Protein 5KZM (pdb70)

Radius of gyration: 26.47 Å; Cα contacts (8 Å, |Δi|>4): 1349; chains: 2; bounding box: 64×55×83 Å

Secondary structure (DSSP, 8-state):
--HHHHHHHHHHHTTB-EEEEEEETTSS-HHHHHHHHHHHHHTT-SSEEEE---S--TTS-HHHHHHHHHHHHTT--HHHHHHHHHHHHHHSTT--EEEEE-HHHHHTT-HHHHHHHHHHTT--EEEETT--GGG-HHHHHHHHHHTPEEE-EE-TTS-HHHHHHHHHH-BSBEEE------HHHHHHHHHHTTPPPEEE-TT--SHHHHHHHHTTT-SEEEESHHHHHHHHTTTT-S---HHHHHHHH--GGGB-/-----BSSS-B-----GGGHHHHHHHHHHHHHHHH-HHHHHHHHHHIIIII-PSPPEEEPSSTTTTSSEEEEEEEGGGSTTSB--HHHHHHHHHHH----EEEE--SSSHHHHHHHHHHHHTT-EEEE--HHHHHH-HHHHH-----EE----STT-SHHHHHHHHHHHHHHHTTTEEE--SSS-SSTTHHHHHHHHH--HHHHHH---SSSS--SEEEEE-SSSHHHH--GGGTT-TTSEEEEEEEEET-GGGS-----TTT--EE-----EE---TTSPPPPP--SSGGG--SS--HHHHHHHHTTSEEEEEEEHHHHHHHHHHHHHTSS--B-HHHHHHHHHHHHHHHHSTTS-EEEEEEE-BBSGGGHHHHHHHHHHH--

B-factor: mean 56.09, std 17.15, range [27.67, 174.36]

Foldseek 3Di:
DFLLVVLLVVAVVLPFAAEEEEDEAQVQHLVLRLVLVVLLVVLPHQAYEYEYQDDCPPPDDDLVVVRSVNRVVRPDDPVSRLVSLQVVCVVPPSRAYEYEYACCVCPVPHNLNSVLSCVVSVHAEYEHPPAALVRCVVNLVSCVVNHHWYEHEQEPPDDLVSLLSNQVSGDSEYEYAPAQCVPLVSVVSSVVSNRHFYEYEHPDAALVRFLSGVPSPGRYYYYYSNLSVVCVVQVVPSVVSVVNSVRSNNSVSGHD/DDDDQALPNFFAFQDPPLCVVLQVVLVVLVVVLVVDVVNVVVLVCCCPVPFNPPFDWDWFDFLLPLFQETEIERPLCPTPLFFLLQLLLSVLSSCVVPAQEEEEEDFQQSQVLSNVVSCVVVVHAYEYEAPVSCVVRVPSVVNVCVYHYYFDDPDPRGRVRRLVVRVVVCSVQSVHYYYRYRALAAHPPSVVSLLVSLCSVVCQQVCCVPPVDGFQEEFEEFQQCRNLSVCVVCLPVQRYAREYEAEQEQHVVVVAGQDQLVPFDWDAPRRTFGAPDPVRHGDFHHALAPSRRHRTYHRNVSSCVVVVSYHYYYDYNVLLLVLQVSCVVRPVARAASSQSRRSSVVSCVCVVRRHDNGYYYGHRRGGHPSCPVSSVVVCVVPPD

InterPro domains:
  IPR002028 Tryptophan synthase, alpha chain [MF_00131] (15-266)
  IPR002028 Tryptophan synthase, alpha chain [PF00290] (9-267)
  IPR002028 Tryptophan synthase, alpha chain [PTHR43406] (4-267)
  IPR002028 Tryptophan synthase, alpha chain [TIGR00262] (9-264)
  IPR002028 Tryptophan synthase, alpha chain [cd04724] (19-264)
  IPR011060 Ribulose-phosphate binding barrel [SSF51366] (3-267)
  IPR013785 Aldolase-type TIM barrel [G3DSA:3.20.20.70] (1-269)
  IPR018204 Tryptophan synthase, alpha chain, active site [PS00167] (49-62)

Organism: Francisella tularensis subsp. tularensis (strain SCHU S4 / Schu 4) (NCBI:txid177416)

CATH classification: 3.20.20.70

Solvent-accessible surface area: 25034 Å² total

Nearest PDB structures (foldseek):
  7k0b-assembly1_A  TM=9.761E-01  e=4.910E-35  Salmonella enterica subsp. enterica serovar Typhimurium str. LT2
  8rsx-assembly1_A  TM=9.760E-01  e=6.628E-35  Salmonella enterica subsp. enterica serovar Typhimurium
  6xin-assembly1_A-2  TM=9.795E-01  e=7.935E-35  Salmonella enterica subsp. enterica 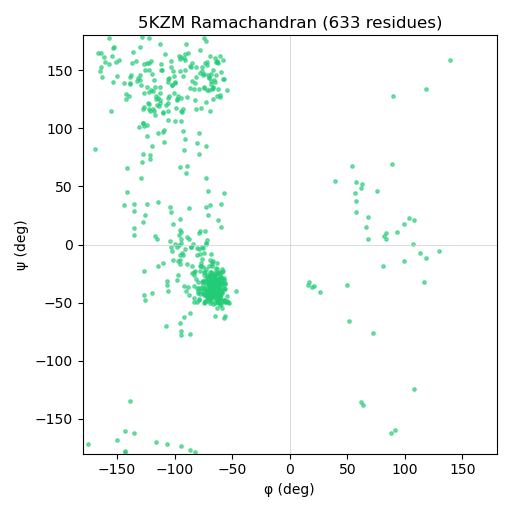serovar Typhimurium
  2cli-assembly1_A-2  TM=9.649E-01  e=2.390E-35  Salmonella enterica subsp. enterica serovar Typhimurium
  6oso-assembly1_A-2  TM=9.623E-01  e=2.481E-34  Salmonella enterica subsp. enterica serovar Typhimurium str. LT2

Sequence (640 aa):
TNRYTTLFANLEKRNEGAFIPFVTIGDPNKALSFEIIDTLVSSGADALELGIPFSDPLADGPTIQEANIRALESGITPKDCFDILTKIRAKYPHIPIGLLLYANLVYANGIENFYQKCLDAGVDSILIADVPAHESKEFRDIAKKVGIAQIFIAPPDASESTLKQISELGSGYTYLLSRVGPVEDVLTKLREYNAPKPVLGFGISKPEQVQQAIKAGAAGAISGSATVKIIQNNISNKQKLNELTYFVKEKAATLNSKLNAYFGEYGGQFVPQILVPALDQQLEQEFIKAQADESFKQEFKELLQEYAGRPTALTKTRNIVKNTRTKLYLKREDLLHGGAHTNQVLGQALLAKRGKKEIIAETGAGQHGVATALACALLDLKCRVYGAKDVERQSPNVFRKLGAEVIPVHSGSATLKDACNEALRDWSANYSKAHYLLGTAAGPHPFPTIVREFQRIGEETKQQLAKEGRLPDAVIACVGGGSNAIGFADFIDEKNVKLIGVEPAGKGIETGEHGAPLKHGKTGIFFGKAPLQNSDGQIEESYSISAGLDFPSVGPQHAHLLAIGRAKYASATDDEALDAFKLLCKKEGIIPALESSHALAHALKLAYEDPNKEQLLVVNLSGRGDKDIFTVHDILKEKGE

Structure (mmCIF, N/CA/C/O backbone):
data_5KZM
#
_entry.id   5KZM
#
_cell.length_a   111.176
_cell.length_b   171.986
_cell.length_c   76.109
_cell.angle_alpha   90.000
_cell.angle_beta   90.000
_cell.angle_gamma   90.000
#
_symmetry.space_group_name_H-M   'C 2 2 21'
#
loop_
_entity.id
_entity.type
_entity.pdbx_description
1 polymer 'Tryptophan synthase alpha chain'
2 polymer 'Tryptophan synthase beta chain'
3 non-polymer 'ACETATE ION'
4 non-polymer 'CALCIUM ION'
5 water water
#
loop_
_atom_site.group_PDB
_atom_site.id
_atom_site.type_symbol
_atom_site.label_atom_id
_atom_site.label_alt_id
_atom_site.label_comp_id
_atom_site.label_asym_id
_atom_site.label_entity_id
_atom_site.label_seq_id
_atom_site.pdbx_PDB_ins_code
_atom_site.Cartn_x
_atom_site.Cartn_y
_atom_site.Cartn_z
_atom_site.occupancy
_atom_site.B_iso_or_equiv
_atom_site.auth_seq_id
_atom_site.auth_comp_id
_atom_site.auth_asym_id
_atom_site.auth_atom_id
_atom_site.pdbx_PDB_model_num
ATOM 9 N N . THR A 1 5 ? 31.995 46.941 -7.897 1.00 92.11 2 THR A N 1
ATOM 10 C CA . THR A 1 5 ? 33.261 46.736 -8.604 1.00 84.33 2 THR A CA 1
ATOM 11 C C . THR A 1 5 ? 34.373 46.829 -7.562 1.00 85.83 2 THR A C 1
ATOM 12 O O . THR A 1 5 ? 34.728 47.930 -7.134 1.00 90.07 2 THR A O 1
ATOM 16 N N . ASN A 1 6 ? 34.904 45.679 -7.173 1.00 79.59 3 ASN A N 1
ATOM 17 C CA . ASN A 1 6 ? 35.954 45.569 -6.177 1.00 70.00 3 ASN A CA 1
ATOM 18 C C . ASN A 1 6 ? 37.275 45.222 -6.863 1.00 73.26 3 ASN A C 1
ATOM 19 O O . ASN A 1 6 ? 37.385 45.237 -8.095 1.00 64.43 3 ASN A O 1
ATOM 24 N N . ARG A 1 7 ? 38.292 44.912 -6.055 1.00 74.25 4 ARG A N 1
ATOM 25 C CA . ARG A 1 7 ? 39.575 44.508 -6.620 1.00 66.38 4 ARG A CA 1
ATOM 26 C C . ARG A 1 7 ? 39.470 43.176 -7.355 1.00 60.34 4 ARG A C 1
ATOM 27 O O . ARG A 1 7 ? 40.245 42.922 -8.285 1.00 49.48 4 ARG A O 1
ATOM 35 N N . TYR A 1 8 ? 38.520 42.321 -6.957 1.00 58.00 5 TYR A N 1
ATOM 36 C CA . TYR A 1 8 ? 38.343 41.038 -7.632 1.00 59.83 5 TYR A CA 1
ATOM 37 C C . TYR A 1 8 ? 37.828 41.223 -9.055 1.00 64.28 5 TYR A C 1
ATOM 38 O O . TYR A 1 8 ? 38.297 40.548 -9.979 1.00 67.74 5 TYR A O 1
ATOM 47 N N . THR A 1 9 ? 36.853 42.119 -9.253 1.00 56.69 6 THR A N 1
ATOM 48 C CA . THR A 1 9 ? 36.345 42.353 -10.603 1.00 64.60 6 THR A CA 1
ATOM 49 C C . THR A 1 9 ? 37.450 42.856 -11.519 1.00 65.74 6 THR A C 1
ATOM 50 O O . THR A 1 9 ? 37.526 42.463 -12.689 1.00 66.28 6 THR A O 1
ATOM 54 N N . THR A 1 10 ? 38.327 43.715 -10.997 1.00 61.69 7 THR A N 1
ATOM 55 C CA . THR A 1 10 ? 39.469 44.171 -11.779 1.00 67.38 7 THR A CA 1
ATOM 56 C C . THR A 1 10 ? 40.404 43.013 -12.113 1.00 64.54 7 THR A C 1
ATOM 57 O O . THR A 1 10 ? 40.956 42.948 -13.218 1.00 66.38 7 THR A O 1
ATOM 61 N N . LEU A 1 11 ? 40.578 42.078 -11.177 1.00 58.80 8 LEU A N 1
ATOM 62 C CA . LEU A 1 11 ? 41.521 40.984 -11.389 1.00 62.69 8 LEU A CA 1
ATOM 63 C C . LEU A 1 11 ? 40.985 39.973 -12.397 1.00 71.79 8 LEU A C 1
ATOM 64 O O . LEU A 1 11 ? 41.692 39.584 -13.334 1.00 86.22 8 LEU A O 1
ATOM 69 N N . PHE A 1 12 ? 39.735 39.530 -12.221 1.00 61.00 9 PHE A N 1
ATOM 70 C CA . PHE A 1 12 ? 39.188 38.492 -13.093 1.00 64.36 9 PHE A CA 1
ATOM 71 C C . PHE A 1 12 ? 39.004 38.984 -14.525 1.00 74.39 9 PHE A C 1
ATOM 72 O O . PHE A 1 12 ? 39.058 38.181 -15.464 1.00 72.73 9 PHE A O 1
ATOM 80 N N . ALA A 1 13 ? 38.774 40.285 -14.718 1.00 73.24 10 ALA A N 1
ATOM 81 C CA . ALA A 1 13 ? 38.689 40.814 -16.075 1.00 78.74 10 ALA A CA 1
ATOM 82 C C . ALA A 1 13 ? 40.067 40.888 -16.719 1.00 84.96 10 ALA A C 1
ATOM 83 O O . ALA A 1 13 ? 40.227 40.555 -17.900 1.00 75.56 10 ALA A O 1
ATOM 85 N N . ASN A 1 14 ? 41.074 41.318 -15.954 1.00 83.70 11 ASN A N 1
ATOM 86 C CA . ASN A 1 14 ? 42.441 41.329 -16.460 1.00 80.98 11 ASN A CA 1
ATOM 87 C C . ASN A 1 14 ? 42.939 39.925 -16.767 1.00 76.78 11 ASN A C 1
ATOM 88 O O . ASN A 1 14 ? 43.762 39.742 -17.670 1.00 70.78 11 ASN A O 1
ATOM 93 N N . LEU A 1 15 ? 42.453 38.924 -16.030 1.00 78.69 12 LEU A N 1
ATOM 94 C CA . LEU A 1 15 ? 42.948 37.561 -16.196 1.00 76.92 12 LEU A CA 1
ATOM 95 C C . LEU A 1 15 ? 42.342 36.885 -17.419 1.00 75.49 12 LEU A C 1
ATOM 96 O O . LEU A 1 15 ? 43.062 36.267 -18.210 1.00 81.72 12 LEU A O 1
ATOM 101 N N . GLU A 1 16 ? 41.021 36.978 -17.589 1.00 71.80 13 GLU A N 1
ATOM 102 C CA . GLU A 1 16 ? 40.411 36.412 -18.785 1.00 82.98 13 GLU A CA 1
ATOM 103 C C . GLU A 1 16 ? 40.819 37.166 -20.042 1.00 82.98 13 GLU A C 1
ATOM 104 O O . GLU A 1 16 ? 40.801 36.586 -21.132 1.00 87.42 13 GLU A O 1
ATOM 110 N N . LYS A 1 17 ? 41.181 38.443 -19.913 1.00 77.68 14 LYS A N 1
ATOM 111 C CA . LYS A 1 17 ? 41.785 39.162 -21.029 1.00 68.69 14 LYS A CA 1
ATOM 112 C C . LYS A 1 17 ? 43.076 38.480 -21.467 1.00 73.00 14 LYS A C 1
ATOM 113 O O . LYS A 1 17 ? 43.269 38.182 -22.651 1.00 77.41 14 LYS A O 1
ATOM 119 N N . ARG A 1 18 ? 43.968 38.214 -20.513 1.00 71.48 15 ARG A N 1
ATOM 120 C CA . ARG A 1 18 ? 45.159 37.404 -20.732 1.00 69.97 15 ARG A CA 1
ATOM 121 C C . ARG A 1 18 ? 44.839 35.913 -20.793 1.00 78.81 15 ARG A C 1
ATOM 122 O O . ARG A 1 18 ? 45.750 35.104 -21.014 1.00 65.52 15 ARG A O 1
ATOM 130 N N . ASN A 1 19 ? 43.569 35.542 -20.593 1.00 82.88 16 ASN A N 1
ATOM 131 C CA . ASN A 1 19 ? 43.088 34.164 -20.719 1.00 77.51 16 ASN A CA 1
ATOM 132 C C . ASN A 1 19 ? 43.844 33.216 -19.788 1.00 84.30 16 ASN A C 1
ATOM 133 O O . ASN A 1 19 ? 44.393 32.196 -20.209 1.00 87.61 16 ASN A O 1
ATOM 138 N N . GLU A 1 20 ? 43.860 33.560 -18.502 1.00 87.38 17 GLU A N 1
ATOM 139 C CA . GLU A 1 20 ? 44.544 32.769 -17.489 1.00 72.02 17 GLU A CA 1
ATOM 140 C C . GLU A 1 20 ? 43.637 32.587 -16.280 1.00 70.69 17 GLU A C 1
ATOM 141 O O . GLU A 1 20 ? 42.706 33.363 -16.050 1.00 70.91 17 GLU A O 1
ATOM 143 N N . GLY A 1 21 ? 43.921 31.537 -15.506 1.00 61.73 18 GLY A N 1
ATOM 144 C CA . GLY A 1 21 ? 43.211 31.301 -14.268 1.00 58.82 18 GLY A CA 1
ATOM 145 C C . GLY A 1 21 ? 43.894 31.952 -13.076 1.00 58.05 18 GLY A C 1
ATOM 146 O O . GLY A 1 21 ? 45.056 32.349 -13.129 1.00 52.31 18 GLY A O 1
ATOM 147 N N . ALA A 1 22 ? 43.145 32.061 -11.983 1.00 64.36 19 ALA A N 1
ATOM 148 C CA . ALA A 1 22 ? 43.638 32.683 -10.761 1.00 65.32 19 ALA A CA 1
ATOM 149 C C . ALA A 1 22 ? 44.143 31.617 -9.798 1.00 56.64 19 ALA A C 1
ATOM 150 O O . ALA A 1 22 ? 43.431 30.654 -9.498 1.00 43.44 19 ALA A O 1
ATOM 152 N N . PHE A 1 23 ? 45.372 31.787 -9.322 1.00 53.46 20 PHE A N 1
ATOM 153 C CA . PHE A 1 23 ? 45.905 30.963 -8.245 1.00 60.80 20 PHE A CA 1
ATOM 154 C C . PHE A 1 23 ? 45.925 31.794 -6.969 1.00 54.46 20 PHE A C 1
ATOM 155 O O . PHE A 1 23 ? 46.544 32.864 -6.928 1.00 53.83 20 PHE A O 1
ATOM 163 N N . ILE A 1 24 ? 45.243 31.306 -5.941 1.00 51.34 21 ILE A N 1
ATOM 164 C CA . ILE A 1 24 ? 45.091 32.009 -4.676 1.00 54.21 21 ILE A CA 1
ATOM 165 C C . ILE A 1 24 ? 45.601 31.104 -3.563 1.00 52.11 21 ILE A C 1
ATOM 166 O O . ILE A 1 24 ? 44.921 30.165 -3.152 1.00 63.92 21 ILE A O 1
ATOM 171 N N . PRO A 1 25 ? 46.801 31.355 -3.046 1.00 55.20 22 PRO A N 1
ATOM 172 C CA . PRO A 1 25 ? 47.307 30.539 -1.938 1.00 52.72 22 PRO A CA 1
ATOM 173 C C . PRO A 1 25 ? 46.617 30.891 -0.632 1.00 50.95 22 PRO A C 1
ATOM 174 O O . PRO A 1 25 ? 46.241 32.040 -0.392 1.00 43.37 22 PRO A O 1
ATOM 178 N N . PHE A 1 26 ? 46.443 29.881 0.218 1.00 54.03 23 PHE A N 1
ATOM 179 C CA . PHE A 1 26 ? 45.958 30.099 1.575 1.00 35.11 23 PHE A CA 1
ATOM 180 C C . PHE A 1 26 ? 47.103 29.940 2.561 1.00 38.88 23 PHE A C 1
ATOM 181 O O . PHE A 1 26 ? 47.788 28.914 2.570 1.00 54.34 23 PHE A O 1
ATOM 189 N N . VAL A 1 27 ? 47.295 30.955 3.391 1.00 57.69 24 VAL A N 1
ATOM 190 C CA . VAL A 1 27 ? 48.211 30.903 4.520 1.00 41.01 24 VAL A CA 1
ATOM 191 C C . VAL A 1 27 ? 47.519 31.589 5.689 1.00 55.32 24 VAL A C 1
ATOM 192 O O . VAL A 1 27 ? 46.866 32.623 5.519 1.00 68.38 24 VAL A O 1
ATOM 196 N N . THR A 1 28 ? 47.640 31.003 6.871 1.00 51.23 25 THR A N 1
ATOM 197 C CA . THR A 1 28 ? 47.061 31.580 8.073 1.00 48.13 25 THR A CA 1
ATOM 198 C C . THR A 1 28 ? 48.020 32.637 8.625 1.00 38.52 25 THR A C 1
ATOM 199 O O . THR A 1 28 ? 49.236 32.420 8.669 1.00 38.65 25 THR A O 1
ATOM 203 N N . ILE A 1 29 ? 47.475 33.804 8.985 1.00 37.24 26 ILE A N 1
ATOM 204 C CA . ILE A 1 29 ? 48.291 34.932 9.433 1.00 46.15 26 ILE A CA 1
ATOM 205 C C . ILE A 1 29 ? 48.927 34.609 10.777 1.00 49.78 26 ILE A C 1
ATOM 206 O O . ILE A 1 29 ? 48.297 34.002 11.653 1.00 52.36 26 ILE A O 1
ATOM 211 N N . GLY A 1 30 ? 50.180 35.024 10.947 1.00 32.68 27 GLY A N 1
ATOM 212 C CA . GLY A 1 30 ? 50.911 34.786 12.174 1.00 41.78 27 GLY A CA 1
ATOM 213 C C . GLY A 1 30 ? 51.569 33.429 12.283 1.00 47.69 27 GLY A C 1
ATOM 214 O O . GLY A 1 30 ? 52.132 33.118 13.340 1.00 53.70 27 GLY A O 1
ATOM 215 N N . ASP A 1 31 ? 51.511 32.608 11.237 1.00 31.86 28 ASP A N 1
ATOM 216 C CA . ASP A 1 31 ? 52.128 31.292 11.259 1.00 31.58 28 ASP A CA 1
ATOM 217 C C . ASP A 1 31 ? 53.485 31.369 10.582 1.00 41.25 28 ASP A C 1
ATOM 218 O O . ASP A 1 31 ? 53.561 31.830 9.433 1.00 49.92 28 ASP A O 1
ATOM 223 N N . PRO A 1 32 ? 54.583 30.959 11.240 1.00 52.43 29 PRO A N 1
ATOM 224 C CA . PRO A 1 32 ? 54.629 30.443 12.613 1.00 41.06 29 PRO A CA 1
ATOM 225 C C . PRO A 1 32 ? 54.820 31.525 13.672 1.00 48.99 29 PRO A C 1
ATOM 226 O O . PRO A 1 32 ? 54.592 31.262 14.851 1.00 61.35 29 PRO A O 1
ATOM 230 N N . ASN A 1 33 ? 55.251 32.717 13.264 1.00 52.85 30 ASN A N 1
ATOM 231 C CA . ASN A 1 33 ? 55.308 33.858 14.166 1.00 42.61 30 ASN A CA 1
ATOM 232 C C . ASN A 1 33 ? 55.158 35.130 13.342 1.00 42.29 30 ASN A C 1
ATOM 233 O O . ASN A 1 33 ? 55.199 35.102 12.110 1.00 51.77 30 ASN A O 1
ATOM 238 N N . LYS A 1 34 ? 54.980 36.254 14.044 1.00 44.98 31 LYS A N 1
ATOM 239 C CA . LYS A 1 34 ? 54.541 37.487 13.393 1.00 40.21 31 LYS A CA 1
ATOM 240 C C . LYS A 1 34 ? 55.550 37.982 12.367 1.00 35.16 31 LYS A C 1
ATOM 241 O O . LYS A 1 34 ? 55.167 38.421 11.277 1.00 35.67 31 LYS A O 1
ATOM 247 N N . ALA A 1 35 ? 56.843 37.932 12.694 1.00 37.87 32 ALA A N 1
ATOM 248 C CA . ALA A 1 35 ? 57.849 38.444 11.767 1.00 36.68 32 ALA A CA 1
ATOM 249 C C . ALA A 1 35 ? 57.961 37.565 10.529 1.00 47.69 32 ALA A C 1
ATOM 250 O O . ALA A 1 35 ? 58.038 38.073 9.402 1.00 41.45 32 ALA A O 1
ATOM 252 N N . LEU A 1 36 ? 57.972 36.243 10.715 1.00 38.07 33 LEU A N 1
ATOM 253 C CA . LEU A 1 36 ? 58.097 35.352 9.569 1.00 38.06 33 LEU A CA 1
ATOM 254 C C . LEU A 1 36 ? 56.814 35.314 8.750 1.00 53.35 33 LEU A C 1
ATOM 255 O O . LEU A 1 36 ? 56.865 35.094 7.533 1.00 50.66 33 LEU A O 1
ATOM 260 N N . SER A 1 37 ? 55.662 35.538 9.391 1.00 45.87 34 SER A N 1
ATOM 261 C CA . SER A 1 37 ? 54.395 35.504 8.670 1.00 40.62 34 SER A CA 1
ATOM 262 C C . SER A 1 37 ? 54.349 36.568 7.582 1.00 49.75 34 SER A C 1
ATOM 263 O O . SER A 1 37 ? 53.939 36.289 6.449 1.00 42.72 34 SER A O 1
ATOM 266 N N . PHE A 1 38 ? 54.778 37.793 7.902 1.00 40.46 35 PHE A N 1
ATOM 267 C CA . PHE A 1 38 ? 54.809 38.848 6.894 1.00 42.24 35 PHE A CA 1
ATOM 268 C C . PHE A 1 38 ? 55.723 38.480 5.728 1.00 38.84 35 PHE A C 1
ATOM 269 O O . PHE A 1 38 ? 55.380 38.720 4.565 1.00 42.38 35 PHE A O 1
ATOM 277 N N . GLU A 1 39 ? 56.895 37.909 6.018 1.00 38.53 36 GLU A N 1
ATOM 278 C CA . GLU A 1 39 ? 57.779 37.471 4.942 1.00 54.12 36 GLU A CA 1
ATOM 279 C C . GLU A 1 39 ? 57.146 36.362 4.113 1.00 47.24 36 GLU A C 1
ATOM 280 O O . GLU A 1 39 ? 57.371 36.287 2.900 1.00 48.14 36 GLU A O 1
ATOM 286 N N . ILE A 1 40 ? 56.365 35.485 4.746 1.00 37.57 37 ILE A N 1
ATOM 287 C CA . ILE A 1 40 ? 55.633 34.472 3.992 1.00 45.47 37 ILE A CA 1
ATOM 288 C C . ILE A 1 40 ? 54.623 35.135 3.065 1.00 50.13 37 ILE A C 1
ATOM 289 O O . ILE A 1 40 ? 54.550 34.821 1.872 1.00 52.81 37 ILE A O 1
ATOM 294 N N . ILE A 1 41 ? 53.826 36.062 3.603 1.00 50.05 38 ILE A N 1
ATOM 295 C CA . ILE A 1 41 ? 52.851 36.766 2.775 1.00 48.24 38 ILE A CA 1
ATOM 296 C C . ILE A 1 41 ? 53.564 37.573 1.699 1.00 53.53 38 ILE A C 1
ATOM 297 O O . ILE A 1 41 ? 53.100 37.661 0.554 1.00 50.84 38 ILE A O 1
ATOM 302 N N . ASP A 1 42 ? 54.709 38.164 2.046 1.00 46.15 39 ASP A N 1
ATOM 303 C CA . ASP A 1 42 ? 55.466 38.948 1.078 1.00 46.88 39 ASP A CA 1
ATOM 304 C C . ASP A 1 42 ? 55.923 38.084 -0.090 1.00 51.89 39 ASP A C 1
ATOM 305 O O . ASP A 1 42 ? 55.772 38.467 -1.255 1.00 55.79 39 ASP A O 1
ATOM 310 N N . THR A 1 43 ? 56.487 36.908 0.202 1.00 54.13 40 THR A N 1
ATOM 311 C CA . THR A 1 43 ? 56.987 36.059 -0.876 1.00 64.73 40 THR A CA 1
ATOM 312 C C . THR A 1 43 ? 55.850 35.442 -1.681 1.00 65.52 40 THR A C 1
ATOM 313 O O . THR A 1 43 ? 56.038 35.119 -2.859 1.00 76.13 40 THR A O 1
ATOM 317 N N . LEU A 1 44 ? 54.672 35.276 -1.075 1.00 51.37 41 LEU A N 1
ATOM 318 C CA . LEU A 1 44 ? 53.516 34.799 -1.829 1.00 53.74 41 LEU A CA 1
ATOM 319 C C . LEU A 1 44 ? 53.163 35.753 -2.964 1.00 58.86 41 LEU A C 1
ATOM 320 O O . LEU A 1 44 ? 52.877 35.316 -4.084 1.00 42.29 41 LEU A O 1
ATOM 325 N N . VAL A 1 45 ? 53.175 37.061 -2.692 1.00 56.64 42 VAL A N 1
ATOM 326 C CA . VAL A 1 45 ? 52.816 38.044 -3.712 1.00 57.40 42 VAL A CA 1
ATOM 327 C C . VAL A 1 45 ? 53.928 38.179 -4.748 1.00 65.53 42 VAL A C 1
ATOM 328 O O . VAL A 1 45 ? 53.666 38.256 -5.955 1.00 63.74 42 VAL A O 1
ATOM 332 N N . SER A 1 46 ? 55.186 38.206 -4.295 1.00 66.46 43 SER A N 1
ATOM 333 C CA . SER A 1 46 ? 56.310 38.368 -5.213 1.00 55.60 43 SER A CA 1
ATOM 334 C C . SER A 1 46 ? 56.438 37.189 -6.163 1.00 53.52 43 SER A C 1
ATOM 335 O O . SER A 1 46 ? 56.965 37.339 -7.270 1.00 58.67 43 SER A O 1
ATOM 338 N N . SER A 1 47 ? 55.981 36.014 -5.746 1.00 61.10 44 SER A N 1
ATOM 339 C CA . SER A 1 47 ? 56.118 34.802 -6.538 1.00 74.82 44 SER A CA 1
ATOM 340 C C . SER A 1 47 ? 54.973 34.599 -7.519 1.00 73.35 44 SER A C 1
ATOM 341 O O . SER A 1 47 ? 54.927 33.560 -8.186 1.00 79.61 44 SER A O 1
ATOM 344 N N . GLY A 1 48 ? 54.055 35.547 -7.618 1.00 63.41 45 GLY A N 1
ATOM 345 C CA . GLY A 1 48 ? 53.049 35.538 -8.650 1.00 71.97 45 GLY A CA 1
ATOM 346 C C . GLY A 1 48 ? 51.630 35.220 -8.226 1.00 70.78 45 GLY A C 1
ATOM 347 O O . GLY A 1 48 ? 50.829 34.825 -9.083 1.00 91.18 45 GLY A O 1
ATOM 348 N N . ALA A 1 49 ? 51.291 35.376 -6.951 1.00 54.79 46 ALA A N 1
ATOM 349 C CA . ALA A 1 49 ? 49.920 35.139 -6.524 1.00 54.56 46 ALA A CA 1
ATOM 350 C C . ALA A 1 49 ? 49.013 36.231 -7.070 1.00 54.48 46 ALA A C 1
ATOM 351 O O . ALA A 1 49 ? 49.340 37.419 -6.997 1.00 44.96 46 ALA A O 1
ATOM 353 N N . ASP A 1 50 ? 47.877 35.821 -7.634 1.00 60.59 47 ASP A N 1
ATOM 354 C CA . ASP A 1 50 ? 46.908 36.785 -8.141 1.00 71.91 47 ASP A CA 1
ATOM 355 C C . ASP A 1 50 ? 46.071 37.372 -7.011 1.00 60.88 47 ASP A C 1
ATOM 356 O O . ASP A 1 50 ? 45.808 38.579 -6.989 1.00 59.10 47 ASP A O 1
ATOM 361 N N . ALA A 1 51 ? 45.649 36.535 -6.069 1.00 60.97 48 ALA A N 1
ATOM 362 C CA . ALA A 1 51 ? 44.912 36.984 -4.900 1.00 62.77 48 ALA A CA 1
ATOM 363 C C . ALA A 1 51 ? 45.461 36.276 -3.671 1.00 56.27 48 ALA A C 1
ATOM 364 O O . ALA A 1 51 ? 46.196 35.289 -3.769 1.00 56.36 48 ALA A O 1
ATOM 366 N N . LEU A 1 52 ? 45.100 36.795 -2.502 1.00 40.22 49 LEU A N 1
ATOM 367 C CA . LEU A 1 52 ? 45.505 36.215 -1.232 1.00 39.01 49 LEU A CA 1
ATOM 368 C C . LEU A 1 52 ? 44.284 35.759 -0.449 1.00 45.15 49 LEU A C 1
ATOM 369 O O . LEU A 1 52 ? 43.239 36.420 -0.455 1.00 38.64 49 LEU A O 1
ATOM 374 N N . GLU A 1 53 ? 44.438 34.621 0.224 1.00 41.01 50 GLU A N 1
ATOM 375 C CA . GLU A 1 53 ? 43.424 34.032 1.096 1.00 43.14 50 GLU A CA 1
ATOM 376 C C . GLU A 1 53 ? 44.108 33.802 2.442 1.00 52.03 50 GLU A C 1
ATOM 377 O O . GLU A 1 53 ? 44.879 32.851 2.598 1.00 49.06 50 GLU A O 1
ATOM 383 N N . LEU A 1 54 ? 43.853 34.681 3.408 1.00 53.02 51 LEU A N 1
ATOM 384 C CA . LEU A 1 54 ? 44.579 34.677 4.672 1.00 46.90 51 LEU A CA 1
ATOM 385 C C . LEU A 1 54 ? 43.625 34.375 5.816 1.00 38.42 51 LEU A C 1
ATOM 386 O O . LEU A 1 54 ? 42.582 35.020 5.947 1.00 38.10 51 LEU A O 1
ATOM 391 N N . GLY A 1 55 ? 43.979 33.395 6.635 1.00 35.71 52 GLY A N 1
ATOM 392 C CA . GLY A 1 55 ? 43.190 33.072 7.802 1.00 35.37 52 GLY A CA 1
ATOM 393 C C . GLY A 1 55 ? 43.717 33.766 9.046 1.00 48.87 52 GLY A C 1
ATOM 394 O O . GLY A 1 55 ? 44.910 34.027 9.177 1.00 53.42 52 GLY A O 1
ATOM 395 N N . ILE A 1 56 ? 42.808 34.072 9.958 1.00 38.72 53 ILE A N 1
ATOM 396 C CA . ILE A 1 56 ? 43.144 34.663 11.250 1.00 40.82 53 ILE A CA 1
ATOM 397 C C . ILE A 1 56 ? 43.013 33.579 12.311 1.00 37.81 53 ILE A C 1
ATOM 398 O O . ILE A 1 56 ? 41.966 32.922 12.382 1.00 41.47 53 ILE A O 1
ATOM 403 N N . PRO A 1 57 ? 44.033 33.363 13.145 1.00 38.95 54 PRO A N 1
ATOM 404 C CA . PRO A 1 57 ? 44.082 32.155 13.985 1.00 38.64 54 PRO A CA 1
ATOM 405 C C . PRO A 1 57 ? 42.926 32.076 14.972 1.00 42.04 54 PRO A C 1
ATOM 406 O O . PRO A 1 57 ? 42.605 33.046 15.664 1.00 40.06 54 PRO A O 1
ATOM 410 N N . PHE A 1 58 ? 42.319 30.896 15.050 1.00 41.55 55 PHE A N 1
ATOM 411 C CA . PHE A 1 58 ? 41.218 30.633 15.961 1.00 45.59 55 PHE A CA 1
ATOM 412 C C . PHE A 1 58 ? 41.573 29.477 16.885 1.00 63.47 55 PHE A C 1
ATOM 413 O O . PHE A 1 58 ? 42.412 28.628 16.568 1.00 67.50 55 PHE A O 1
ATOM 421 N N . SER A 1 59 ? 40.912 29.456 18.042 1.00 66.27 56 SER A N 1
ATOM 422 C CA . SER A 1 59 ? 41.199 28.438 19.044 1.00 51.38 56 SER A CA 1
ATOM 423 C C . SER A 1 59 ? 40.650 27.080 18.626 1.00 49.26 56 SER A C 1
ATOM 424 O O . SER A 1 59 ? 41.364 26.071 18.667 1.00 50.64 56 SER A O 1
ATOM 427 N N . ASP A 1 60 ? 39.380 27.032 18.219 1.00 50.61 57 ASP A N 1
ATOM 428 C CA . ASP A 1 60 ? 38.681 25.785 17.911 1.00 47.54 57 ASP A CA 1
ATOM 429 C C . ASP A 1 60 ? 38.203 25.827 16.465 1.00 37.36 57 ASP A C 1
ATOM 430 O O . ASP A 1 60 ? 37.015 26.069 16.201 1.00 33.29 57 ASP A O 1
ATOM 435 N N . PRO A 1 61 ? 39.177 25.589 15.417 1.00 42.56 58 PRO A N 1
ATOM 436 C CA . PRO A 1 61 ? 38.760 25.535 13.998 1.00 46.73 58 PRO A CA 1
ATOM 437 C C . PRO A 1 61 ? 38.127 24.191 13.640 1.00 61.87 58 PRO A C 1
ATOM 438 O O . PRO A 1 61 ? 38.722 23.308 13.021 1.00 62.09 58 PRO A O 1
ATOM 442 N N . LEU A 1 62 ? 36.861 24.033 14.040 1.00 62.26 59 LEU A N 1
ATOM 443 C CA . LEU A 1 62 ? 36.163 22.755 13.933 1.00 64.32 59 LEU A CA 1
ATOM 444 C C . LEU A 1 62 ? 35.871 22.345 12.497 1.00 66.77 59 LEU A C 1
ATOM 445 O O . LEU A 1 62 ? 35.426 21.212 12.274 1.00 65.33 59 LEU A O 1
ATOM 450 N N . ALA A 1 63 ? 36.104 23.223 11.527 1.00 60.76 60 ALA A N 1
ATOM 451 C CA . ALA A 1 63 ? 35.816 22.926 10.134 1.00 57.37 60 ALA A CA 1
ATOM 452 C C . ALA A 1 63 ? 37.055 22.558 9.330 1.00 61.00 60 ALA A C 1
ATOM 453 O O . ALA A 1 63 ? 36.917 22.045 8.213 1.00 67.06 60 ALA A O 1
ATOM 455 N N . ASP A 1 64 ? 38.249 22.802 9.859 1.00 48.08 61 ASP A N 1
ATOM 456 C CA . ASP A 1 64 ? 39.480 22.615 9.107 1.00 63.58 61 ASP A CA 1
ATOM 457 C C . ASP A 1 64 ? 40.090 21.247 9.385 1.00 49.93 61 ASP A C 1
ATOM 458 O O . ASP A 1 64 ? 39.803 20.602 10.396 1.00 44.58 61 ASP A O 1
ATOM 463 N N . GLY A 1 65 ? 40.944 20.810 8.459 1.00 41.94 62 GLY A N 1
ATOM 464 C CA . GLY A 1 65 ? 41.643 19.560 8.610 1.00 33.60 62 GLY A CA 1
ATOM 465 C C . GLY A 1 65 ? 42.868 19.701 9.485 1.00 56.65 62 GLY A C 1
ATOM 466 O O . GLY A 1 65 ? 43.184 20.774 10.011 1.00 55.42 62 GLY A O 1
ATOM 467 N N . PRO A 1 66 ? 43.590 18.589 9.646 1.00 56.66 63 PRO A N 1
ATOM 468 C CA . PRO A 1 66 ? 44.760 18.606 10.541 1.00 44.15 63 PRO A CA 1
ATOM 469 C C . PRO A 1 66 ? 45.832 19.607 10.140 1.00 41.03 63 PRO A C 1
ATOM 470 O O . PRO A 1 66 ? 46.381 20.286 11.014 1.00 44.14 63 PRO A O 1
ATOM 474 N N . THR A 1 67 ? 46.143 19.724 8.845 1.00 51.23 64 THR A N 1
ATOM 475 C CA . THR A 1 67 ? 47.217 20.619 8.418 1.00 49.52 64 THR A CA 1
ATOM 476 C C . THR A 1 67 ? 46.922 22.062 8.809 1.00 44.14 64 THR A C 1
ATOM 477 O O . THR A 1 67 ? 47.787 22.763 9.348 1.00 51.17 64 THR A O 1
ATOM 481 N N . ILE A 1 68 ? 45.697 22.523 8.546 1.00 43.10 65 ILE A N 1
ATOM 482 C CA . ILE A 1 68 ? 45.330 23.881 8.931 1.00 41.46 65 ILE A CA 1
ATOM 483 C C . ILE A 1 68 ? 45.210 23.990 10.444 1.00 40.77 65 ILE A C 1
ATOM 484 O O . ILE A 1 68 ? 45.488 25.048 11.020 1.00 42.34 65 ILE A O 1
ATOM 489 N N . GLN A 1 69 ? 44.804 22.911 11.116 1.00 42.15 66 GLN A N 1
ATOM 490 C CA . GLN A 1 69 ? 44.705 22.945 12.571 1.00 46.52 66 GLN A CA 1
ATOM 491 C C . GLN A 1 69 ? 46.062 23.214 13.202 1.00 48.50 66 GLN A C 1
ATOM 492 O O . GLN A 1 69 ? 46.200 24.103 14.052 1.00 46.17 66 GLN A O 1
ATOM 498 N N . GLU A 1 70 ? 47.084 22.461 12.784 1.00 47.48 67 GLU A N 1
ATOM 499 C CA . GLU A 1 70 ? 48.429 22.663 13.307 1.00 44.87 67 GLU A CA 1
ATOM 500 C C . GLU A 1 70 ? 48.934 24.079 13.063 1.00 40.14 67 GLU A C 1
ATOM 501 O O . GLU A 1 70 ? 49.848 24.528 13.758 1.00 47.47 67 GLU A O 1
ATOM 507 N N . ALA A 1 71 ? 48.354 24.794 12.102 1.00 45.19 68 ALA A N 1
ATOM 508 C CA . ALA A 1 71 ? 48.830 26.123 11.742 1.00 45.47 68 ALA A CA 1
ATOM 509 C C . ALA A 1 71 ? 48.173 27.226 12.567 1.00 51.62 68 ALA A C 1
ATOM 510 O O . ALA A 1 71 ? 48.827 28.222 12.900 1.00 55.63 68 ALA A O 1
ATOM 512 N N . ASN A 1 72 ? 46.885 27.077 12.895 1.00 42.79 69 ASN A N 1
ATOM 513 C CA . ASN A 1 72 ? 46.275 27.942 13.899 1.00 33.41 69 ASN A CA 1
ATOM 514 C C . ASN A 1 72 ? 46.960 27.781 15.251 1.00 45.39 69 ASN A C 1
ATOM 515 O O . ASN A 1 72 ? 47.072 28.749 16.013 1.00 45.24 69 ASN A O 1
ATOM 520 N N . ILE A 1 73 ? 47.421 26.570 15.566 1.00 42.09 70 ILE A N 1
ATOM 521 C CA . ILE A 1 73 ? 48.094 26.338 16.840 1.00 47.45 70 ILE A CA 1
ATOM 522 C C . ILE A 1 73 ? 49.455 27.025 16.862 1.00 39.60 70 ILE A C 1
ATOM 523 O O . ILE A 1 73 ? 49.810 27.692 17.839 1.00 43.18 70 ILE A O 1
ATOM 528 N N . ARG A 1 74 ? 50.238 26.870 15.790 1.00 32.89 71 ARG A N 1
ATOM 529 C CA . ARG A 1 74 ? 51.553 27.505 15.740 1.00 36.08 71 ARG A CA 1
ATOM 530 C C . ARG A 1 74 ? 51.452 29.005 15.991 1.00 44.64 71 ARG A C 1
ATOM 531 O O . ARG A 1 74 ? 52.243 29.568 16.757 1.00 45.03 71 ARG A O 1
ATOM 539 N N . ALA A 1 75 ? 50.471 29.664 15.370 1.00 40.39 72 ALA A N 1
ATOM 540 C CA . ALA A 1 75 ? 50.345 31.110 15.510 1.00 45.58 72 ALA A CA 1
ATOM 541 C C . ALA A 1 75 ? 49.892 31.502 16.913 1.00 46.86 72 ALA A C 1
ATOM 542 O O . ALA A 1 75 ? 50.408 32.467 17.490 1.00 43.12 72 ALA A O 1
ATOM 544 N N . LEU A 1 76 ? 48.925 30.774 17.476 1.00 36.17 73 LEU A N 1
ATOM 545 C CA . LEU A 1 76 ? 48.437 31.113 18.809 1.00 33.42 73 LEU A CA 1
ATOM 546 C C . LEU A 1 76 ? 49.493 30.840 19.876 1.00 45.02 73 LEU A C 1
ATOM 547 O O . LEU A 1 76 ? 49.622 31.606 20.838 1.00 45.79 73 LEU A O 1
ATOM 552 N N . GLU A 1 77 ? 50.259 29.756 19.722 1.00 41.01 74 GLU A N 1
ATOM 553 C CA . GLU A 1 77 ? 51.338 29.464 20.659 1.00 36.09 74 GLU A CA 1
ATOM 554 C C . GLU A 1 77 ? 52.398 30.556 20.672 1.00 48.35 74 GLU A C 1
ATOM 555 O O . GLU A 1 77 ? 53.104 30.710 21.675 1.00 62.87 74 GLU A O 1
ATOM 561 N N . SER A 1 78 ? 52.524 31.315 19.587 1.00 43.53 75 SER A N 1
ATOM 562 C CA . SER A 1 78 ? 53.492 32.398 19.502 1.00 43.70 75 SER A CA 1
ATOM 563 C C . SER A 1 78 ? 52.923 33.738 19.953 1.00 46.71 75 SER A C 1
ATOM 564 O O . SER A 1 78 ? 53.666 34.724 20.003 1.00 46.87 75 SER A O 1
ATOM 567 N N . GLY A 1 79 ? 51.637 33.801 20.278 1.00 44.82 76 GLY A N 1
ATOM 568 C CA . GLY A 1 79 ? 51.039 35.000 20.818 1.00 31.23 76 GLY A CA 1
ATOM 569 C C . GLY A 1 79 ? 50.279 35.862 19.837 1.00 46.54 76 GLY A C 1
ATOM 570 O O . GLY A 1 79 ? 50.028 37.034 20.144 1.00 60.72 76 GLY A O 1
ATOM 571 N N . ILE A 1 80 ? 49.895 35.322 18.680 1.00 50.27 77 ILE A N 1
ATOM 572 C CA . ILE A 1 80 ? 49.274 36.130 17.638 1.00 42.93 77 ILE A CA 1
ATOM 573 C C . ILE A 1 80 ? 47.894 36.597 18.082 1.00 47.74 77 ILE A C 1
ATOM 574 O O . ILE A 1 80 ? 47.109 35.844 18.678 1.00 31.58 77 ILE A O 1
ATOM 579 N N . THR A 1 81 ? 47.598 37.855 17.788 1.00 50.36 78 THR A N 1
ATOM 580 C CA . THR A 1 81 ? 46.384 38.563 18.129 1.00 42.08 78 THR A CA 1
ATOM 581 C C . THR A 1 81 ? 45.724 39.070 16.853 1.00 40.50 78 THR A C 1
ATOM 582 O O . THR A 1 81 ? 46.416 39.312 15.859 1.00 51.22 78 THR A O 1
ATOM 586 N N . PRO A 1 82 ? 44.392 39.190 16.821 1.00 39.59 79 PRO A N 1
ATOM 587 C CA . PRO A 1 82 ? 43.767 39.916 15.702 1.00 38.95 79 PRO A CA 1
ATOM 588 C C . PRO A 1 82 ? 44.448 41.244 15.409 1.00 43.26 79 PRO A C 1
ATOM 589 O O . PRO A 1 82 ? 44.634 41.595 14.238 1.00 46.07 79 PRO A O 1
ATOM 593 N N . LYS A 1 83 ? 44.847 41.979 16.453 1.00 50.81 80 LYS A N 1
ATOM 594 C CA . LYS A 1 83 ? 45.646 43.188 16.271 1.00 45.07 80 LYS A CA 1
ATOM 595 C C . LYS A 1 83 ? 46.913 42.897 15.474 1.00 54.25 80 LYS A C 1
ATOM 596 O O . LYS A 1 83 ? 47.227 43.601 14.506 1.00 53.15 80 LYS A O 1
ATOM 602 N N . ASP A 1 84 ? 47.660 41.863 15.872 1.00 52.45 81 ASP A N 1
ATOM 603 C CA . ASP A 1 84 ? 48.868 41.501 15.139 1.00 47.37 81 ASP A CA 1
ATOM 604 C C . ASP A 1 84 ? 48.561 41.168 13.688 1.00 53.53 81 ASP A C 1
ATOM 605 O O . ASP A 1 84 ? 49.406 41.375 12.811 1.00 60.14 81 ASP A O 1
ATOM 610 N N . CYS A 1 85 ? 47.363 40.653 13.412 1.00 36.77 82 CYS A N 1
ATOM 611 C CA . CYS A 1 85 ? 47.027 40.293 12.041 1.00 36.63 82 CYS A CA 1
ATOM 612 C C . CYS A 1 85 ? 46.760 41.531 11.200 1.00 40.78 82 CYS A C 1
ATOM 613 O O . CYS A 1 85 ? 47.210 41.617 10.053 1.00 53.81 82 CYS A O 1
ATOM 616 N N . PHE A 1 86 ? 46.036 42.502 11.759 1.00 54.08 83 PHE A N 1
ATOM 617 C CA . PHE A 1 86 ? 45.773 43.744 11.041 1.00 46.21 83 PHE A CA 1
ATOM 618 C C . PHE A 1 86 ? 47.056 44.522 10.777 1.00 48.95 83 PHE A C 1
ATOM 619 O O . PHE A 1 86 ? 47.171 45.189 9.742 1.00 46.11 83 PHE A O 1
ATOM 627 N N . ASP A 1 87 ? 48.027 44.452 11.693 1.00 39.22 84 ASP A N 1
ATOM 628 C CA . ASP A 1 87 ? 49.332 45.052 11.433 1.00 39.95 84 ASP A CA 1
ATOM 629 C C . ASP A 1 87 ? 49.975 44.448 10.191 1.00 56.66 84 ASP A C 1
ATOM 630 O O . ASP A 1 87 ? 50.575 45.166 9.382 1.00 57.70 84 ASP A O 1
ATOM 635 N N . ILE A 1 88 ? 49.858 43.127 10.025 1.00 44.28 85 ILE A N 1
ATOM 636 C CA . ILE A 1 88 ? 50.447 42.464 8.866 1.00 39.06 85 ILE A CA 1
ATOM 637 C C . ILE A 1 88 ? 49.647 42.776 7.607 1.00 40.74 85 ILE A C 1
ATOM 638 O O . ILE A 1 88 ? 50.219 43.058 6.548 1.00 55.22 85 ILE A O 1
ATOM 643 N N . LEU A 1 89 ? 48.315 42.732 7.702 1.00 39.04 86 LEU A N 1
ATOM 644 C CA . LEU A 1 89 ? 47.472 43.080 6.563 1.00 39.48 86 LEU A CA 1
ATOM 645 C C . LEU A 1 89 ? 47.699 44.522 6.126 1.00 51.58 86 LEU A C 1
ATOM 646 O O . LEU A 1 89 ? 47.716 44.822 4.926 1.00 49.04 86 LEU A O 1
ATOM 651 N N . THR A 1 90 ? 47.879 45.429 7.088 1.00 43.50 87 THR A N 1
ATOM 652 C CA . THR A 1 90 ? 48.123 46.826 6.751 1.00 46.71 87 THR A CA 1
ATOM 653 C C . THR A 1 90 ? 49.474 47.005 6.071 1.00 43.05 87 THR A C 1
ATOM 654 O O . THR A 1 90 ? 49.589 47.747 5.089 1.00 44.17 87 THR A O 1
ATOM 658 N N . LYS A 1 91 ? 50.507 46.334 6.582 1.00 49.03 88 LYS A N 1
ATOM 659 C CA . LYS A 1 91 ? 51.841 46.476 6.010 1.00 43.84 88 LYS A CA 1
ATOM 660 C C . LYS A 1 91 ? 51.916 45.868 4.615 1.00 57.60 88 LYS A C 1
ATOM 661 O O . LYS A 1 91 ? 52.703 46.330 3.781 1.00 55.41 88 LYS A O 1
ATOM 667 N N . ILE A 1 92 ? 51.094 44.853 4.337 1.00 53.08 89 ILE A N 1
ATOM 668 C CA . ILE A 1 92 ? 51.100 44.221 3.022 1.00 49.29 89 ILE A CA 1
ATOM 669 C C . ILE A 1 92 ? 50.427 45.112 1.987 1.00 57.13 89 ILE A C 1
ATOM 670 O O . ILE A 1 92 ? 50.981 45.362 0.911 1.00 59.78 89 ILE A O 1
ATOM 675 N N . ARG A 1 93 ? 49.219 45.598 2.285 1.00 52.48 90 ARG A N 1
ATOM 676 C CA . ARG A 1 93 ? 48.538 46.452 1.320 1.00 56.66 90 ARG A CA 1
ATOM 677 C C . ARG A 1 93 ? 49.292 47.756 1.100 1.00 57.70 90 ARG A C 1
ATOM 678 O O . ARG A 1 93 ? 49.268 48.308 -0.008 1.00 65.99 90 ARG A O 1
ATOM 686 N N . ALA A 1 94 ? 49.975 48.257 2.131 1.00 46.33 91 ALA A N 1
ATOM 687 C CA . ALA A 1 94 ? 50.806 49.442 1.951 1.00 61.46 91 ALA A CA 1
ATOM 688 C C . ALA A 1 94 ? 51.872 49.221 0.885 1.00 64.95 91 ALA A C 1
ATOM 689 O O . ALA A 1 94 ? 52.246 50.161 0.174 1.00 56.32 91 ALA A O 1
ATOM 691 N N . LYS A 1 95 ? 52.357 47.985 0.748 1.00 64.51 92 LYS A N 1
ATOM 692 C CA . LYS A 1 95 ? 53.380 47.631 -0.229 1.00 58.04 92 LYS A CA 1
ATOM 693 C C . LYS A 1 95 ? 52.785 47.191 -1.563 1.00 57.08 92 LYS A C 1
ATOM 694 O O . LYS A 1 95 ? 53.318 47.537 -2.623 1.00 50.18 92 LYS A O 1
ATOM 700 N N . TYR A 1 96 ? 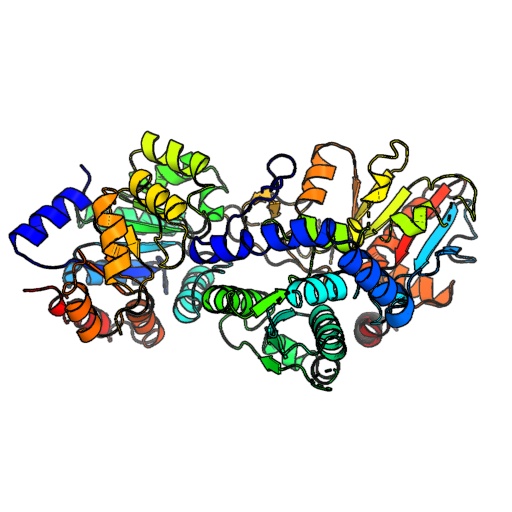51.688 46.428 -1.531 1.00 55.94 93 TYR A N 1
ATOM 701 C CA . TYR A 1 96 ? 51.036 45.899 -2.727 1.00 53.56 93 TYR A CA 1
ATOM 702 C C . TYR A 1 96 ? 49.606 46.424 -2.788 1.00 55.47 93 TYR A C 1
ATOM 703 O O . TYR A 1 96 ? 48.665 45.749 -2.341 1.00 50.63 93 TYR A O 1
ATOM 712 N N . PRO A 1 97 ? 49.402 47.619 -3.332 1.00 60.15 94 PRO A N 1
ATOM 713 C CA . PRO A 1 97 ? 48.036 48.106 -3.540 1.00 55.16 94 PRO A CA 1
ATOM 714 C C . PRO A 1 97 ? 47.339 47.298 -4.623 1.00 66.70 94 PRO A C 1
ATOM 715 O O . PRO A 1 97 ? 47.971 46.622 -5.440 1.00 79.76 94 PRO A O 1
ATOM 719 N N . HIS A 1 98 ? 46.010 47.399 -4.624 1.00 62.94 95 HIS A N 1
ATOM 720 C CA . HIS A 1 98 ? 45.131 46.687 -5.560 1.00 76.48 95 HIS A CA 1
ATOM 721 C C . HIS A 1 98 ? 45.606 45.256 -5.827 1.00 59.50 95 HIS A C 1
ATOM 722 O O . HIS A 1 98 ? 45.814 44.836 -6.967 1.00 56.62 95 HIS A O 1
ATOM 729 N N . ILE A 1 99 ? 45.779 44.504 -4.746 1.00 60.16 96 ILE A N 1
ATOM 730 C CA . ILE A 1 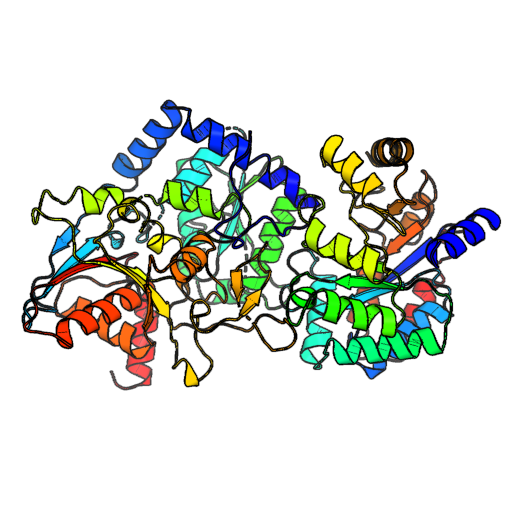99 ? 46.003 43.065 -4.786 1.00 58.68 96 ILE A CA 1
ATOM 731 C C . ILE A 1 99 ? 44.898 42.429 -3.953 1.00 50.96 96 ILE A C 1
ATOM 732 O O . ILE A 1 99 ? 44.811 42.689 -2.750 1.00 57.08 96 ILE A O 1
ATOM 737 N N . PRO A 1 100 ? 44.026 41.610 -4.536 1.00 56.67 97 PRO A N 1
ATOM 738 C CA . PRO A 1 100 ? 42.868 41.108 -3.782 1.00 65.58 97 PRO A CA 1
ATOM 739 C C . PRO A 1 100 ? 43.295 40.306 -2.559 1.00 58.37 97 PRO A C 1
ATOM 740 O O . PRO A 1 100 ? 44.106 39.382 -2.654 1.00 58.23 97 PRO A O 1
ATOM 744 N N . ILE A 1 101 ? 42.752 40.686 -1.399 1.00 63.69 98 ILE A N 1
ATOM 745 C CA . ILE A 1 101 ? 43.043 40.042 -0.120 1.00 54.11 98 ILE A CA 1
ATOM 746 C C . ILE A 1 101 ? 41.726 39.638 0.526 1.00 45.69 98 ILE A C 1
ATOM 747 O O . ILE A 1 101 ? 40.897 40.499 0.844 1.00 40.53 98 ILE A O 1
ATOM 752 N N . GLY A 1 102 ? 41.543 38.338 0.736 1.00 40.44 99 GLY A N 1
ATOM 753 C CA . GLY A 1 102 ? 40.390 37.838 1.456 1.00 38.70 99 GLY A CA 1
ATOM 754 C C . GLY A 1 102 ? 40.789 37.240 2.787 1.00 48.81 99 GLY A C 1
ATOM 755 O O . GLY A 1 102 ? 41.935 36.812 2.963 1.00 48.62 99 GLY A O 1
ATOM 756 N N . LEU A 1 103 ? 39.859 37.213 3.737 1.00 46.31 100 LEU A N 1
ATOM 757 C CA . LEU A 1 103 ? 40.102 36.642 5.053 1.00 42.43 100 LEU A CA 1
ATOM 758 C C . LEU A 1 103 ? 39.192 35.446 5.282 1.00 36.27 100 LEU A C 1
ATOM 759 O O . LEU A 1 103 ? 37.997 35.493 4.975 1.00 50.22 100 LEU A O 1
ATOM 764 N N . LEU A 1 104 ? 39.767 34.378 5.826 1.00 52.77 101 LEU A N 1
ATOM 765 C CA . LEU A 1 104 ? 39.026 33.193 6.246 1.00 58.47 101 LEU A CA 1
ATOM 766 C C . LEU A 1 104 ? 38.958 33.204 7.770 1.00 55.52 101 LEU A C 1
ATOM 767 O O . LEU A 1 104 ? 39.961 32.944 8.445 1.00 54.55 101 LEU A O 1
ATOM 772 N N . LEU A 1 105 ? 37.777 33.506 8.304 1.00 54.15 102 LEU A N 1
ATOM 773 C CA . LEU A 1 105 ? 37.571 33.752 9.722 1.00 48.73 102 LEU A CA 1
ATOM 774 C C . LEU A 1 105 ? 36.571 32.768 10.310 1.00 49.17 102 LEU A C 1
ATOM 775 O O . LEU A 1 105 ? 35.745 32.184 9.603 1.00 45.56 102 LEU A O 1
ATOM 780 N N . TYR A 1 106 ? 36.645 32.603 11.625 1.00 45.54 103 TYR A N 1
ATOM 781 C CA . TYR A 1 106 ? 35.580 31.961 12.376 1.00 44.20 103 TYR A CA 1
ATOM 782 C C . TYR A 1 106 ? 34.739 33.026 13.063 1.00 35.51 103 TYR A C 1
ATOM 783 O O . TYR A 1 106 ? 35.237 34.093 13.430 1.00 40.10 103 TYR A O 1
ATOM 792 N N . ALA A 1 107 ? 33.450 32.721 13.230 1.00 39.40 104 ALA A N 1
ATOM 793 C CA . ALA A 1 107 ? 32.472 33.756 13.556 1.00 45.16 104 ALA A CA 1
ATOM 794 C C . ALA A 1 107 ? 32.788 34.450 14.876 1.00 52.65 104 ALA A C 1
ATOM 795 O O . ALA A 1 107 ? 32.617 35.669 14.995 1.00 43.48 104 ALA A O 1
ATOM 797 N N . ASN A 1 108 ? 33.261 33.702 15.878 1.00 53.52 105 ASN A N 1
ATOM 798 C CA . ASN A 1 108 ? 33.407 34.294 17.204 1.00 44.11 105 ASN A CA 1
ATOM 799 C C . ASN A 1 108 ? 34.457 35.398 17.233 1.00 44.45 105 ASN A C 1
ATOM 800 O O . ASN A 1 108 ? 34.356 36.318 18.051 1.00 49.42 105 ASN A O 1
ATOM 805 N N . LEU A 1 109 ? 35.468 35.332 16.364 1.00 38.62 106 LEU A N 1
ATOM 806 C CA . LEU A 1 109 ? 36.393 36.455 16.256 1.00 49.54 106 LEU A CA 1
ATOM 807 C C . LEU A 1 109 ? 35.679 37.718 15.786 1.00 57.24 106 LEU A C 1
ATOM 808 O O . LEU A 1 109 ? 36.082 38.831 16.144 1.00 56.64 106 LEU A O 1
ATOM 813 N N . VAL A 1 110 ? 34.610 37.564 15.003 1.00 55.67 107 VAL A N 1
ATOM 814 C CA . VAL A 1 110 ? 33.852 38.717 14.527 1.00 52.60 107 VAL A CA 1
ATOM 815 C C . VAL A 1 110 ? 32.845 39.170 15.575 1.00 53.32 107 VAL A C 1
ATOM 816 O O . VAL A 1 110 ? 32.731 40.365 15.868 1.00 52.72 107 VAL A O 1
ATOM 820 N N . TYR A 1 111 ? 32.105 38.219 16.154 1.00 58.19 108 TYR A N 1
ATOM 821 C CA . TYR A 1 111 ? 31.012 38.547 17.067 1.00 45.26 108 TYR A CA 1
ATOM 822 C C . TYR A 1 111 ? 31.536 39.138 18.371 1.00 45.84 108 TYR A C 1
ATOM 823 O O . TYR A 1 111 ? 31.005 40.138 18.868 1.00 46.90 108 TYR A O 1
ATOM 832 N N . ALA A 1 112 ? 32.564 38.525 18.952 1.00 51.99 109 ALA A N 1
ATOM 833 C CA . ALA A 1 112 ? 33.185 39.111 20.130 1.00 59.72 109 ALA A CA 1
ATOM 834 C C . ALA A 1 112 ? 33.864 40.413 19.737 1.00 68.69 109 ALA A C 1
ATOM 835 O O . ALA A 1 112 ? 34.521 40.497 18.694 1.00 100.39 109 ALA A O 1
ATOM 837 N N . ASN A 1 113 ? 33.672 41.439 20.566 1.00 43.23 110 ASN A N 1
ATOM 838 C CA . ASN A 1 113 ? 34.157 42.797 20.329 1.00 44.98 110 ASN A CA 1
ATOM 839 C C . ASN A 1 113 ? 33.458 43.482 19.157 1.00 58.48 110 ASN A C 1
ATOM 840 O O . ASN A 1 113 ? 34.016 44.409 18.559 1.00 64.47 110 ASN A O 1
ATOM 845 N N . GLY A 1 114 ? 32.248 43.049 18.808 1.00 46.03 111 GLY A N 1
ATOM 846 C CA . GLY A 1 114 ? 31.440 43.769 17.841 1.00 46.57 111 GLY A CA 1
ATOM 847 C C . GLY A 1 114 ? 31.648 43.365 16.397 1.00 56.85 111 GLY A C 1
ATOM 848 O O . GLY A 1 114 ? 32.782 43.343 15.909 1.00 62.90 111 GLY A O 1
ATOM 849 N N . ILE A 1 115 ? 30.553 43.052 15.699 1.00 60.27 112 ILE A N 1
ATOM 850 C CA . ILE A 1 115 ? 30.651 42.636 14.302 1.00 51.09 112 ILE A CA 1
ATOM 851 C C . ILE A 1 115 ? 31.176 43.779 13.445 1.00 52.46 112 ILE A C 1
ATOM 852 O O . ILE A 1 115 ? 32.236 43.670 12.818 1.00 51.28 112 ILE A O 1
ATOM 857 N N . GLU A 1 116 ? 30.435 44.890 13.404 1.00 59.89 113 GLU A N 1
ATOM 858 C CA . GLU A 1 116 ? 30.880 46.054 12.644 1.00 52.98 113 GLU A CA 1
ATOM 859 C C . GLU A 1 116 ? 32.224 46.562 13.147 1.00 56.22 113 GLU A C 1
ATOM 860 O O . GLU A 1 116 ? 33.091 46.941 12.351 1.00 46.24 113 GLU A O 1
ATOM 866 N N . ASN A 1 117 ? 32.415 46.575 14.468 1.00 61.82 114 ASN A N 1
ATOM 867 C CA . ASN A 1 117 ? 33.689 47.020 15.017 1.00 71.74 114 ASN A CA 1
ATOM 868 C C . ASN A 1 117 ? 34.841 46.194 14.456 1.00 77.21 114 ASN A C 1
ATOM 869 O O . ASN A 1 117 ? 35.914 46.730 14.156 1.00 76.17 114 ASN A O 1
ATOM 874 N N . PHE A 1 118 ? 34.625 44.890 14.281 1.00 78.97 115 PHE A N 1
ATOM 875 C CA . PHE A 1 118 ? 35.640 44.042 13.668 1.00 73.96 115 PHE A CA 1
ATOM 876 C C . PHE A 1 118 ? 35.709 44.251 12.158 1.00 70.42 115 PHE A C 1
ATOM 877 O O . PHE A 1 118 ? 36.804 44.300 11.586 1.00 58.21 115 PHE A O 1
ATOM 885 N N . TYR A 1 119 ? 34.552 44.363 11.498 1.00 62.52 116 TYR A N 1
ATOM 886 C CA . TYR A 1 119 ? 34.530 44.598 10.058 1.00 43.16 116 TYR A CA 1
ATOM 887 C C . TYR A 1 119 ? 35.225 45.901 9.688 1.00 53.60 116 TYR A C 1
ATOM 888 O O . TYR A 1 119 ? 35.844 45.993 8.622 1.00 55.54 116 TYR A O 1
ATOM 897 N N . GLN A 1 120 ? 35.130 46.920 10.545 1.00 64.07 117 GLN A N 1
ATOM 898 C CA . GLN A 1 120 ? 35.800 48.182 10.249 1.00 65.78 117 GLN A CA 1
ATOM 899 C C . GLN A 1 120 ? 37.315 48.014 10.271 1.00 64.79 117 GLN A C 1
ATOM 900 O O . GLN A 1 120 ? 38.013 48.532 9.390 1.00 53.02 117 GLN A O 1
ATOM 906 N N . LYS A 1 121 ? 37.841 47.279 11.259 1.00 65.78 118 LYS A N 1
ATOM 907 C CA . LYS A 1 121 ? 39.281 47.045 11.320 1.00 48.22 118 LYS A CA 1
ATOM 908 C C . LYS A 1 121 ? 39.785 46.332 10.073 1.00 47.05 118 LYS A C 1
ATOM 909 O O . LYS A 1 121 ? 40.909 46.587 9.625 1.00 40.81 118 LYS A O 1
ATOM 915 N N . CYS A 1 122 ? 38.972 45.443 9.497 1.00 50.30 119 CYS A N 1
ATOM 916 C CA . CYS A 1 122 ? 39.374 44.744 8.281 1.00 48.92 119 CYS A CA 1
ATOM 917 C C . CYS A 1 122 ? 39.536 45.711 7.118 1.00 50.95 119 CYS A C 1
ATOM 918 O O . CYS A 1 122 ? 40.563 45.703 6.429 1.00 64.61 119 CYS A O 1
ATOM 921 N N . LEU A 1 123 ? 38.530 46.551 6.878 1.00 48.82 120 LEU A N 1
ATOM 922 C CA . LEU A 1 123 ? 38.608 47.466 5.747 1.00 48.66 120 LEU A CA 1
ATOM 923 C C . LEU A 1 123 ? 39.735 48.472 5.934 1.00 50.10 120 LEU A C 1
ATOM 924 O O . LEU A 1 123 ? 40.422 48.827 4.968 1.00 47.31 120 LEU A O 1
ATOM 929 N N . ASP A 1 124 ? 39.947 48.930 7.173 1.00 46.77 121 ASP A N 1
ATOM 930 C CA . ASP A 1 124 ? 41.061 49.831 7.449 1.00 46.12 121 ASP A CA 1
ATOM 931 C C . ASP A 1 124 ? 42.400 49.162 7.170 1.00 51.67 121 ASP A C 1
ATOM 932 O O . ASP A 1 124 ? 43.360 49.836 6.778 1.00 48.30 121 ASP A O 1
ATOM 937 N N . ALA A 1 125 ? 42.483 47.844 7.363 1.00 50.10 122 ALA A N 1
ATOM 938 C CA . ALA A 1 125 ? 43.680 47.078 7.037 1.00 46.32 122 ALA A CA 1
ATOM 939 C C . ALA A 1 125 ? 43.800 46.774 5.552 1.00 51.65 122 ALA A C 1
ATOM 940 O O . ALA A 1 125 ? 44.799 46.175 5.141 1.00 60.59 122 ALA A O 1
ATOM 942 N N . GLY A 1 126 ? 42.810 47.153 4.749 1.00 52.76 123 GLY A N 1
ATOM 943 C CA . GLY A 1 126 ? 42.855 46.940 3.320 1.00 49.58 123 GLY A CA 1
ATOM 944 C C . GLY A 1 126 ? 42.211 45.665 2.827 1.00 56.04 123 GLY A C 1
ATOM 945 O O . GLY A 1 126 ? 42.387 45.321 1.652 1.00 64.58 123 GLY A O 1
ATOM 946 N N . VAL A 1 127 ? 41.466 44.959 3.680 1.00 48.61 124 VAL A N 1
ATOM 947 C CA . VAL A 1 127 ? 40.854 43.695 3.288 1.00 50.15 124 VAL A CA 1
ATOM 948 C C . VAL A 1 127 ? 39.751 43.942 2.262 1.00 58.28 124 VAL A C 1
ATOM 949 O O . VAL A 1 127 ? 39.066 44.975 2.280 1.00 61.19 124 VAL A O 1
ATOM 953 N N . ASP A 1 128 ? 39.584 42.988 1.346 1.00 46.82 125 ASP A N 1
ATOM 954 C CA . ASP A 1 128 ? 38.564 43.076 0.311 1.00 45.51 125 ASP A CA 1
ATOM 955 C C . ASP A 1 128 ? 37.385 42.144 0.527 1.00 54.14 125 ASP A C 1
ATOM 956 O O . ASP A 1 128 ? 36.267 42.489 0.137 1.00 56.79 125 ASP A O 1
ATOM 961 N N . SER A 1 129 ? 37.601 40.979 1.135 1.00 50.43 126 SER A N 1
ATOM 962 C CA . SER A 1 129 ? 36.529 40.010 1.294 1.00 40.91 126 SER A CA 1
ATOM 963 C C . SER A 1 129 ? 36.731 39.225 2.581 1.00 44.38 126 SER A C 1
ATOM 964 O O . SER A 1 129 ? 37.838 39.141 3.121 1.00 57.50 126 SER A O 1
ATOM 967 N N . ILE A 1 130 ? 35.634 38.645 3.062 1.00 50.02 127 ILE A N 1
ATOM 968 C CA . ILE A 1 130 ? 35.606 37.885 4.306 1.00 48.45 127 ILE A CA 1
ATOM 969 C C . ILE A 1 130 ? 34.732 36.658 4.101 1.00 46.06 127 ILE A C 1
ATOM 970 O O . ILE A 1 130 ? 33.586 36.771 3.652 1.00 52.88 127 ILE A O 1
ATOM 975 N N . LEU A 1 131 ? 35.267 35.490 4.433 1.00 40.87 128 LEU A N 1
ATOM 976 C CA . LEU A 1 131 ? 34.515 34.241 4.418 1.00 45.58 128 LEU A CA 1
ATOM 977 C C . LEU A 1 131 ? 34.488 33.718 5.844 1.00 46.07 128 LEU A C 1
ATOM 978 O O . LEU A 1 131 ? 35.538 33.379 6.400 1.00 40.69 128 LEU A O 1
ATOM 983 N N . ILE A 1 132 ? 33.297 33.662 6.432 1.00 41.01 129 ILE A N 1
ATOM 984 C CA . ILE A 1 132 ? 33.116 33.154 7.787 1.00 43.66 129 ILE A CA 1
ATOM 985 C C . ILE A 1 132 ? 32.751 31.680 7.692 1.00 45.86 129 ILE A C 1
ATOM 986 O O . ILE A 1 132 ? 31.681 31.327 7.182 1.00 49.31 129 ILE A O 1
ATOM 991 N N . ALA A 1 133 ? 33.640 30.822 8.195 1.00 44.35 130 ALA A N 1
ATOM 992 C CA . ALA A 1 133 ? 33.532 29.390 7.938 1.00 43.36 130 ALA A CA 1
ATOM 993 C C . ALA A 1 133 ? 32.293 28.787 8.587 1.00 51.10 130 ALA A C 1
ATOM 994 O O . ALA A 1 133 ? 31.641 27.918 7.995 1.00 53.61 130 ALA A O 1
ATOM 996 N N . ASP A 1 134 ? 31.950 29.227 9.800 1.00 45.57 131 ASP A N 1
ATOM 997 C CA . ASP A 1 134 ? 30.863 28.625 10.564 1.00 51.49 131 ASP A CA 1
ATOM 998 C C . ASP A 1 134 ? 29.597 29.475 10.552 1.00 48.58 131 ASP A C 1
ATOM 999 O O . ASP A 1 134 ? 28.841 29.476 11.528 1.00 49.66 131 ASP A O 1
ATOM 1004 N N . VAL A 1 135 ? 29.340 30.193 9.465 1.00 47.66 132 VAL A N 1
ATOM 1005 C CA . VAL A 1 135 ? 28.071 30.900 9.308 1.00 46.96 132 VAL A CA 1
ATOM 1006 C C . VAL A 1 135 ? 27.460 30.516 7.964 1.00 44.73 132 VAL A C 1
ATOM 1007 O O . VAL A 1 135 ? 27.931 30.977 6.912 1.00 40.31 132 VAL A O 1
ATOM 1011 N N . PRO A 1 136 ? 26.430 29.674 7.946 1.00 48.13 133 PRO A N 1
ATOM 1012 C CA . PRO A 1 136 ? 25.838 29.253 6.672 1.00 40.17 133 PRO A CA 1
ATOM 1013 C C . PRO A 1 136 ? 25.039 30.381 6.038 1.00 40.78 133 PRO A C 1
ATOM 1014 O O . PRO A 1 136 ? 24.858 31.454 6.609 1.00 40.78 133 PRO A O 1
ATOM 1018 N N . ALA A 1 137 ? 24.553 30.115 4.824 1.00 44.98 134 ALA A N 1
ATOM 1019 C CA . ALA A 1 137 ? 23.893 31.165 4.055 1.00 50.13 134 ALA A CA 1
ATOM 1020 C C . ALA A 1 137 ? 22.583 31.592 4.705 1.00 58.43 134 ALA A C 1
ATOM 1021 O O . ALA A 1 137 ? 22.269 32.788 4.752 1.00 57.61 134 ALA A O 1
ATOM 1023 N N . HIS A 1 138 ? 21.813 30.635 5.222 1.00 59.87 135 HIS A N 1
ATOM 1024 C CA . HIS A 1 138 ? 20.515 30.952 5.806 1.00 58.79 135 HIS A CA 1
ATOM 1025 C C . HIS A 1 138 ? 20.623 31.658 7.150 1.00 58.31 135 HIS A C 1
ATOM 1026 O O . HIS A 1 138 ? 19.592 31.963 7.757 1.00 58.93 135 HIS A O 1
ATOM 1033 N N . GLU A 1 139 ? 21.833 31.931 7.630 1.00 53.01 136 GLU A N 1
ATOM 1034 C CA . GLU A 1 139 ? 21.999 32.600 8.911 1.00 48.63 136 GLU A CA 1
ATOM 1035 C C . GLU A 1 139 ? 23.046 33.700 8.823 1.00 51.76 136 GLU A C 1
ATOM 1036 O O . GLU A 1 139 ? 23.711 34.012 9.816 1.00 48.44 136 GLU A O 1
ATOM 1042 N N . SER A 1 140 ? 23.206 34.292 7.645 1.00 60.62 137 SER A N 1
ATOM 1043 C CA . SER A 1 140 ? 24.221 35.304 7.405 1.00 50.76 137 SER A CA 1
ATOM 1044 C C . SER A 1 140 ? 23.667 36.718 7.467 1.00 49.71 137 SER A C 1
ATOM 1045 O O . SER A 1 140 ? 24.430 37.671 7.283 1.00 46.35 137 SER A O 1
ATOM 1048 N N . LYS A 1 141 ? 22.367 36.872 7.739 1.00 53.58 138 LYS A N 1
ATOM 1049 C CA . LYS A 1 141 ? 21.704 38.163 7.574 1.00 60.03 138 LYS A CA 1
ATOM 1050 C C . LYS A 1 141 ? 22.385 39.248 8.397 1.00 65.09 138 LYS A C 1
ATOM 1051 O O . LYS A 1 141 ? 22.692 40.331 7.885 1.00 63.79 138 LYS A O 1
ATOM 1057 N N . GLU A 1 142 ? 22.638 38.972 9.678 1.00 70.31 139 GLU A N 1
ATOM 1058 C CA . GLU A 1 142 ? 23.288 39.961 10.531 1.00 74.30 139 GLU A CA 1
ATOM 1059 C C . GLU A 1 142 ? 24.682 40.304 10.018 1.00 61.35 139 GLU A C 1
ATOM 1060 O O . GLU A 1 142 ? 25.086 41.472 10.032 1.00 66.41 139 GLU A O 1
ATOM 1066 N N . PHE A 1 143 ? 25.422 39.306 9.536 1.00 57.86 140 PHE A N 1
ATOM 1067 C CA . PHE A 1 143 ? 26.783 39.549 9.070 1.00 55.52 140 PHE A CA 1
ATOM 1068 C C . PHE A 1 143 ? 26.808 40.214 7.701 1.00 57.32 140 PHE A C 1
ATOM 1069 O O . PHE A 1 143 ? 27.660 41.070 7.442 1.00 59.32 140 PHE A O 1
ATOM 1077 N N . ARG A 1 144 ? 25.888 39.829 6.816 1.00 56.55 141 ARG A N 1
ATOM 1078 C CA . ARG A 1 144 ? 25.917 40.335 5.449 1.00 54.06 141 ARG A CA 1
ATOM 1079 C C . ARG A 1 144 ? 25.450 41.785 5.375 1.00 62.20 141 ARG A C 1
ATOM 1080 O O . ARG A 1 144 ? 25.997 42.571 4.592 1.00 61.07 141 ARG A O 1
ATOM 1088 N N . ASP A 1 145 ? 24.445 42.157 6.175 1.00 68.13 142 ASP A N 1
ATOM 1089 C CA . ASP A 1 145 ? 23.992 43.548 6.202 1.00 63.45 142 ASP A CA 1
ATOM 1090 C C . ASP A 1 145 ? 25.139 44.487 6.544 1.00 57.49 142 ASP A C 1
ATOM 1091 O O . ASP A 1 145 ? 25.360 45.495 5.861 1.00 55.36 142 ASP A O 1
ATOM 1096 N N . ILE A 1 146 ? 25.877 44.172 7.610 1.00 51.49 143 ILE A N 1
ATOM 1097 C CA . ILE A 1 146 ? 27.019 44.991 7.996 1.00 60.14 143 ILE A CA 1
ATOM 1098 C C . ILE A 1 146 ? 28.088 44.964 6.915 1.00 66.04 143 ILE A C 1
ATOM 1099 O O . ILE A 1 146 ? 28.783 45.963 6.692 1.00 75.12 143 ILE A O 1
ATOM 1104 N N . ALA A 1 147 ? 28.224 43.837 6.210 1.00 51.51 144 ALA A N 1
ATOM 1105 C CA . ALA A 1 147 ? 29.212 43.751 5.141 1.00 52.25 144 ALA A CA 1
ATOM 1106 C C . ALA A 1 147 ? 28.900 44.728 4.014 1.00 61.45 144 ALA A C 1
ATOM 1107 O O . ALA A 1 147 ? 29.810 45.352 3.456 1.00 63.32 144 ALA A O 1
ATOM 1109 N N . LYS A 1 148 ? 27.617 44.884 3.668 1.00 62.51 145 LYS A N 1
ATOM 1110 C CA . LYS A 1 148 ? 27.249 45.820 2.610 1.00 62.45 145 LYS A CA 1
ATOM 1111 C C . LYS A 1 148 ? 27.359 47.272 3.055 1.00 65.31 145 LYS A C 1
ATOM 1112 O O . LYS A 1 148 ? 27.514 48.154 2.204 1.00 68.14 145 LYS A O 1
ATOM 1118 N N . LYS A 1 149 ? 27.281 47.542 4.361 1.00 72.37 146 LYS A N 1
ATOM 1119 C CA . LYS A 1 149 ? 27.376 48.917 4.841 1.00 69.41 146 LYS A CA 1
ATOM 1120 C C . LYS A 1 149 ? 28.824 49.388 4.914 1.00 67.62 146 LYS A C 1
ATOM 1121 O O . LYS A 1 149 ? 29.116 50.549 4.609 1.00 68.67 146 LYS A O 1
ATOM 1123 N N . VAL A 1 150 ? 29.743 48.506 5.310 1.00 66.31 147 VAL A N 1
ATOM 1124 C CA . VAL A 1 150 ? 31.148 48.891 5.395 1.00 73.37 147 VAL A CA 1
ATOM 1125 C C . VAL A 1 150 ? 31.818 48.836 4.027 1.00 79.90 147 VAL A C 1
ATOM 1126 O O . VAL A 1 150 ? 32.758 49.594 3.762 1.00 86.15 147 VAL A O 1
ATOM 1130 N N . GLY A 1 151 ? 31.364 47.954 3.145 1.00 79.60 148 GLY A N 1
ATOM 1131 C CA . GLY A 1 151 ? 31.938 47.830 1.825 1.00 83.94 148 GLY A CA 1
ATOM 1132 C C . GLY A 1 151 ? 32.855 46.646 1.619 1.00 77.08 148 GLY A C 1
ATOM 1133 O O . GLY A 1 151 ? 33.697 46.692 0.715 1.00 80.44 148 GLY A O 1
ATOM 1134 N N . ILE A 1 152 ? 32.726 45.599 2.426 1.00 61.89 149 ILE A N 1
ATOM 1135 C CA . ILE A 1 152 ? 33.503 44.376 2.270 1.00 60.04 149 ILE A CA 1
ATOM 1136 C C . ILE A 1 152 ? 32.622 43.326 1.614 1.00 60.06 149 ILE A C 1
ATOM 1137 O O . ILE A 1 152 ? 31.439 43.190 1.951 1.00 65.40 149 ILE A O 1
ATOM 1142 N N . ALA A 1 153 ? 33.189 42.593 0.660 1.00 54.81 150 ALA A N 1
ATOM 1143 C CA . ALA A 1 153 ? 32.453 41.515 0.019 1.00 61.71 150 ALA A CA 1
ATOM 1144 C C . ALA A 1 153 ? 32.343 40.320 0.956 1.00 47.45 150 ALA A C 1
ATOM 1145 O O . ALA A 1 153 ? 33.315 39.933 1.609 1.00 55.89 150 ALA A O 1
ATOM 1147 N N . GLN A 1 154 ? 31.150 39.738 1.026 1.00 42.10 151 GLN A N 1
ATOM 1148 C CA . GLN A 1 154 ? 30.906 38.541 1.822 1.00 45.30 151 GLN A CA 1
ATOM 1149 C C . GLN A 1 154 ? 30.964 37.324 0.904 1.00 53.99 151 GLN A C 1
ATOM 1150 O O . GLN A 1 154 ? 30.241 37.260 -0.097 1.00 60.16 151 GLN A O 1
ATOM 1156 N N . ILE A 1 155 ? 31.824 36.366 1.244 1.00 44.56 152 ILE A N 1
ATOM 1157 C CA . ILE A 1 155 ? 32.049 35.179 0.427 1.00 50.67 152 ILE A CA 1
ATOM 1158 C C . ILE A 1 155 ? 31.358 33.986 1.074 1.00 49.80 152 ILE A C 1
ATOM 1159 O O . ILE A 1 155 ? 31.307 33.873 2.306 1.00 52.53 152 ILE A O 1
ATOM 1164 N N . PHE A 1 156 ? 30.809 33.100 0.242 1.00 48.43 153 PHE A N 1
ATOM 1165 C CA . PHE A 1 156 ? 30.082 31.930 0.711 1.00 45.56 153 PHE A CA 1
ATOM 1166 C C . PHE A 1 156 ? 30.592 30.673 0.019 1.00 54.34 153 PHE A C 1
ATOM 1167 O O . PHE A 1 156 ? 30.976 30.698 -1.154 1.00 40.83 153 PHE A O 1
ATOM 1175 N N . ILE A 1 157 ? 30.577 29.568 0.757 1.00 54.15 154 ILE A N 1
ATOM 1176 C CA . ILE A 1 157 ? 31.011 28.274 0.242 1.00 46.59 154 ILE A CA 1
ATOM 1177 C C . ILE A 1 157 ? 29.830 27.592 -0.437 1.00 48.79 154 ILE A C 1
ATOM 1178 O O . ILE A 1 157 ? 28.716 27.573 0.105 1.00 54.16 154 ILE A O 1
ATOM 1183 N N . ALA A 1 158 ? 30.068 27.029 -1.626 1.00 44.33 155 ALA A N 1
ATOM 1184 C CA . ALA A 1 158 ? 29.046 26.317 -2.390 1.00 57.68 155 ALA A CA 1
ATOM 1185 C C . ALA A 1 158 ? 29.342 24.822 -2.383 1.00 61.60 155 ALA A C 1
ATOM 1186 O O . ALA A 1 158 ? 30.019 24.314 -3.289 1.00 68.40 155 ALA A O 1
ATOM 1188 N N . PRO A 1 159 ? 28.852 24.067 -1.395 1.00 66.58 156 PRO A N 1
ATOM 1189 C CA . PRO A 1 159 ? 29.139 22.634 -1.372 1.00 67.08 156 PRO A CA 1
ATOM 1190 C C . PRO A 1 159 ? 28.298 21.901 -2.400 1.00 67.31 156 PRO A C 1
ATOM 1191 O O . PRO A 1 159 ? 27.170 22.318 -2.716 1.00 72.87 156 PRO A O 1
ATOM 1195 N N . PRO A 1 160 ? 28.812 20.802 -2.962 1.00 69.45 157 PRO A N 1
ATOM 1196 C CA . PRO A 1 160 ? 28.136 20.161 -4.100 1.00 72.55 157 PRO A CA 1
ATOM 1197 C C . PRO A 1 160 ? 26.857 19.421 -3.743 1.00 79.05 157 PRO A C 1
ATOM 1198 O O . PRO A 1 160 ? 26.227 18.848 -4.642 1.00 72.18 157 PRO A O 1
ATOM 1202 N N . ASP A 1 161 ? 26.438 19.407 -2.475 1.00 82.43 158 ASP A N 1
ATOM 1203 C CA . ASP A 1 161 ? 25.283 18.614 -2.071 1.00 86.91 158 ASP A CA 1
ATOM 1204 C C . ASP A 1 161 ? 24.223 19.447 -1.356 1.00 85.32 158 ASP A C 1
ATOM 1205 O O . ASP A 1 161 ? 23.438 18.899 -0.576 1.00 93.30 158 ASP A O 1
ATOM 1210 N N . ALA A 1 162 ? 24.174 20.750 -1.609 1.00 77.84 159 ALA A N 1
ATOM 1211 C CA . ALA A 1 162 ? 23.142 21.597 -1.035 1.00 63.64 159 ALA A CA 1
ATOM 1212 C C . ALA A 1 162 ? 21.910 21.618 -1.935 1.00 78.06 159 ALA A C 1
ATOM 1213 O O . ALA A 1 162 ? 21.949 21.212 -3.100 1.00 70.65 159 ALA A O 1
ATOM 1215 N N . SER A 1 163 ? 20.799 22.096 -1.373 1.00 79.61 160 SER A N 1
ATOM 1216 C CA . SER A 1 163 ? 19.569 22.245 -2.138 1.00 69.94 160 SER A CA 1
ATOM 1217 C C . SER A 1 163 ? 19.788 23.179 -3.320 1.00 69.75 160 SER A C 1
ATOM 1218 O O . SER A 1 163 ? 20.601 24.106 -3.264 1.00 74.37 160 SER A O 1
ATOM 1221 N N . GLU A 1 164 ? 19.054 22.927 -4.408 1.00 61.28 161 GLU A N 1
ATOM 1222 C CA . GLU A 1 164 ? 19.007 23.915 -5.478 1.00 62.79 161 GLU A CA 1
ATOM 1223 C C . GLU A 1 164 ? 18.487 25.246 -4.956 1.00 64.02 161 GLU A C 1
ATOM 1224 O O . GLU A 1 164 ? 18.921 26.310 -5.414 1.00 54.39 161 GLU A O 1
ATOM 1230 N N . SER A 1 165 ? 17.574 25.203 -3.984 1.00 60.92 162 SER A N 1
ATOM 1231 C CA . SER A 1 165 ? 17.146 26.420 -3.308 1.00 51.55 162 SER A CA 1
ATOM 1232 C C . SER A 1 165 ? 18.311 27.071 -2.574 1.00 54.96 162 SER A C 1
ATOM 1233 O O . SER A 1 165 ? 18.560 28.272 -2.723 1.00 71.69 162 SER A O 1
ATOM 1236 N N . THR A 1 166 ? 19.042 26.288 -1.777 1.00 63.50 163 THR A N 1
ATOM 1237 C CA . THR A 1 166 ? 20.185 26.840 -1.053 1.00 76.06 163 THR A CA 1
ATOM 1238 C C . THR A 1 166 ? 21.288 27.272 -2.016 1.00 65.10 163 THR A C 1
ATOM 1239 O O . THR A 1 166 ? 21.935 28.305 -1.804 1.00 51.73 163 THR A O 1
ATOM 1243 N N . LEU A 1 167 ? 21.500 26.505 -3.091 1.00 63.25 164 LEU A N 1
ATOM 1244 C CA . LEU A 1 167 ? 22.527 26.852 -4.069 1.00 53.25 164 LEU A CA 1
ATOM 1245 C C . LEU A 1 167 ? 22.175 28.138 -4.808 1.00 56.56 164 LEU A C 1
ATOM 1246 O O . LEU A 1 167 ? 23.061 28.939 -5.130 1.00 47.93 164 LEU A O 1
ATOM 1251 N N . LYS A 1 168 ? 20.887 28.349 -5.089 1.00 63.84 165 LYS A N 1
ATOM 1252 C CA . LYS A 1 168 ? 20.440 29.619 -5.653 1.00 60.71 165 LYS A CA 1
ATOM 1253 C C . LYS A 1 168 ? 20.664 30.762 -4.669 1.00 57.40 165 LYS A C 1
ATOM 1254 O O . LYS A 1 168 ? 21.057 31.865 -5.068 1.00 51.18 165 LYS A O 1
ATOM 1260 N N . GLN A 1 169 ? 20.436 30.509 -3.376 1.00 59.64 166 GLN A N 1
ATOM 1261 C CA . GLN A 1 169 ? 20.581 31.550 -2.362 1.00 58.60 166 GLN A CA 1
ATOM 1262 C C . GLN A 1 169 ? 22.034 31.998 -2.225 1.00 60.49 166 GLN A C 1
ATOM 1263 O O . GLN A 1 169 ? 22.308 33.190 -2.026 1.00 47.04 166 GLN A O 1
ATOM 1269 N N . ILE A 1 170 ? 22.977 31.059 -2.332 1.00 52.80 167 ILE A N 1
ATOM 1270 C CA . ILE A 1 170 ? 24.394 31.405 -2.269 1.00 54.11 167 ILE A CA 1
ATOM 1271 C C . ILE A 1 170 ? 24.810 32.234 -3.480 1.00 56.98 167 ILE A C 1
ATOM 1272 O O . ILE A 1 170 ? 25.688 33.102 -3.380 1.00 47.82 167 ILE A O 1
ATOM 1277 N N . SER A 1 171 ? 24.197 31.985 -4.639 1.00 56.12 168 SER A N 1
ATOM 1278 C CA . SER A 1 171 ? 24.535 32.750 -5.834 1.00 47.90 168 SER A CA 1
ATOM 1279 C C . SER A 1 171 ? 24.157 34.216 -5.678 1.00 48.38 168 SER A C 1
ATOM 1280 O O . SER A 1 171 ? 24.886 35.105 -6.135 1.00 50.76 168 SER A O 1
ATOM 1283 N N . GLU A 1 172 ? 23.026 34.486 -5.027 1.00 52.52 169 GLU A N 1
ATOM 1284 C CA . GLU A 1 172 ? 22.534 35.852 -4.909 1.00 58.07 169 GLU A CA 1
ATOM 1285 C C . GLU A 1 172 ? 23.192 36.606 -3.760 1.00 54.76 169 GLU A C 1
ATOM 1286 O O . GLU A 1 172 ? 23.440 37.811 -3.878 1.00 57.59 169 GLU A O 1
ATOM 1292 N N . LEU A 1 173 ? 23.489 35.926 -2.654 1.00 55.74 170 LEU A N 1
ATOM 1293 C CA . LEU A 1 173 ? 24.120 36.592 -1.522 1.00 58.09 170 LEU A CA 1
ATOM 1294 C C . LEU A 1 173 ? 25.610 36.826 -1.736 1.00 58.96 170 LEU A C 1
ATOM 1295 O O . LEU A 1 173 ? 26.207 37.644 -1.025 1.00 54.73 170 LEU A O 1
ATOM 1300 N N . GLY A 1 174 ? 26.216 36.144 -2.706 1.00 52.29 171 GLY A N 1
ATOM 1301 C CA . GLY A 1 174 ? 27.654 36.153 -2.843 1.00 48.31 171 GLY A CA 1
ATOM 1302 C C . GLY A 1 174 ? 28.201 37.413 -3.480 1.00 56.12 171 GLY A C 1
ATOM 1303 O O . GLY A 1 174 ? 27.485 38.237 -4.045 1.00 69.86 171 GLY A O 1
ATOM 1304 N N . SER A 1 175 ? 29.519 37.546 -3.376 1.00 64.49 172 SER A N 1
ATOM 1305 C CA . SER A 1 175 ? 30.254 38.662 -3.950 1.00 63.91 172 SER A CA 1
ATOM 1306 C C . SER A 1 175 ? 31.718 38.257 -4.035 1.00 58.98 172 SER A C 1
ATOM 1307 O O . SER A 1 175 ? 32.158 37.315 -3.369 1.00 57.21 172 SER A O 1
ATOM 1310 N N . GLY A 1 176 ? 32.467 38.973 -4.868 1.00 54.26 173 GLY A N 1
ATOM 1311 C CA . GLY A 1 176 ? 33.874 38.664 -5.052 1.00 55.28 173 GLY A CA 1
ATOM 1312 C C . GLY A 1 176 ? 34.108 37.390 -5.840 1.00 45.63 173 GLY A C 1
ATOM 1313 O O . GLY A 1 176 ? 34.472 37.441 -7.018 1.00 54.78 173 GLY A O 1
ATOM 1314 N N . TYR A 1 177 ? 33.915 36.241 -5.200 1.00 46.26 174 TYR A N 1
ATOM 1315 C CA . 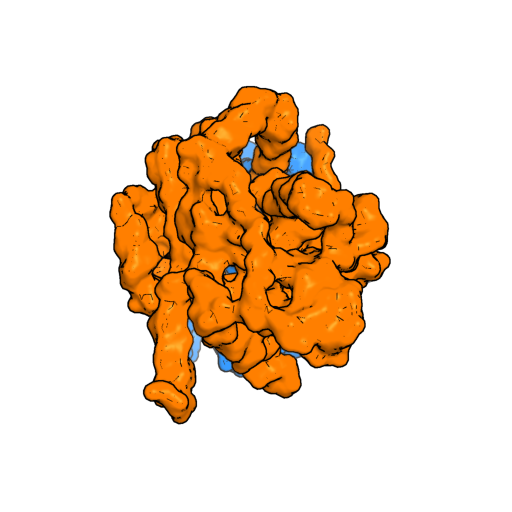TYR A 1 177 ? 33.931 34.958 -5.891 1.00 52.53 174 TYR A CA 1
ATOM 1316 C C . TYR A 1 177 ? 33.134 33.959 -5.059 1.00 49.91 174 TYR A C 1
ATOM 1317 O O . TYR A 1 177 ? 32.632 34.280 -3.977 1.00 49.73 174 TYR A O 1
ATOM 1326 N N . THR A 1 178 ? 33.012 32.741 -5.579 1.00 57.34 175 THR A N 1
ATOM 1327 C CA . THR A 1 178 ? 32.302 31.661 -4.905 1.00 48.74 175 THR A CA 1
ATOM 1328 C C . THR A 1 178 ? 33.288 30.547 -4.589 1.00 48.73 175 THR A C 1
ATOM 1329 O O . THR A 1 178 ? 33.973 30.047 -5.488 1.00 42.82 175 THR A O 1
ATOM 1333 N N . TYR A 1 179 ? 33.362 30.165 -3.317 1.00 51.10 176 TYR A N 1
ATOM 1334 C CA . TYR A 1 179 ? 34.208 29.055 -2.898 1.00 42.94 176 TYR A CA 1
ATOM 1335 C C . TYR A 1 179 ? 33.464 27.745 -3.153 1.00 43.61 176 TYR A C 1
ATOM 1336 O O . TYR A 1 179 ? 32.338 27.562 -2.675 1.00 42.88 176 TYR A O 1
ATOM 1345 N N . LEU A 1 180 ? 34.079 26.843 -3.917 1.00 44.74 177 LEU A N 1
ATOM 1346 C CA . LEU A 1 180 ? 33.483 25.554 -4.249 1.00 42.33 177 LEU A CA 1
ATOM 1347 C C . LEU A 1 180 ? 34.261 24.430 -3.585 1.00 50.51 177 LEU A C 1
ATOM 1348 O O . LEU A 1 180 ? 35.491 24.370 -3.695 1.00 59.33 177 LEU A O 1
ATOM 1353 N N . LEU A 1 181 ? 33.540 23.536 -2.912 1.00 67.96 178 LEU A N 1
ATOM 1354 C CA . LEU A 1 181 ? 34.116 22.345 -2.304 1.00 66.59 178 LEU A CA 1
ATOM 1355 C C . LEU A 1 181 ? 34.147 21.154 -3.256 1.00 76.81 178 LEU A C 1
ATOM 1356 O O . LEU A 1 181 ? 34.503 20.049 -2.835 1.00 73.65 178 LEU A O 1
ATOM 1361 N N . SER A 1 182 ? 33.784 21.354 -4.520 1.00 89.71 179 SER A N 1
ATOM 1362 C CA . SER A 1 182 ? 33.744 20.253 -5.471 1.00 90.93 179 SER A CA 1
ATOM 1363 C C . SER A 1 182 ? 35.151 19.777 -5.806 1.00 90.40 179 SER A C 1
ATOM 1364 O O . SER A 1 182 ? 36.094 20.570 -5.893 1.00 74.82 179 SER A O 1
ATOM 1367 N N . ARG A 1 183 ? 35.285 18.468 -5.990 1.00 101.80 180 ARG A N 1
ATOM 1368 C CA . ARG A 1 183 ? 36.558 17.842 -6.300 1.00 98.99 180 ARG A CA 1
ATOM 1369 C C . ARG A 1 183 ? 36.718 17.681 -7.807 1.00 100.34 180 ARG A C 1
ATOM 1370 O O . ARG A 1 183 ? 35.750 17.728 -8.570 1.00 97.78 180 ARG A O 1
ATOM 1378 N N . VAL A 1 184 ? 37.963 17.487 -8.232 1.00 105.41 181 VAL A N 1
ATOM 1379 C CA . VAL A 1 184 ? 38.257 17.311 -9.648 1.00 113.36 181 VAL A CA 1
ATOM 1380 C C . VAL A 1 184 ? 38.316 15.824 -9.978 1.00 121.81 181 VAL A C 1
ATOM 1381 O O . VAL A 1 184 ? 37.457 15.303 -10.699 1.00 120.07 181 VAL A O 1
ATOM 1385 N N . GLY A 1 185 ? 39.325 15.133 -9.455 1.00 117.90 182 GLY A N 1
ATOM 1386 C CA . GLY A 1 185 ? 39.489 13.712 -9.707 1.00 115.89 182 GLY A CA 1
ATOM 1387 C C . GLY A 1 185 ? 38.451 12.845 -9.018 1.00 113.44 182 GLY A C 1
ATOM 1388 O O . GLY A 1 185 ? 38.562 11.618 -8.997 1.00 107.58 182 GLY A O 1
ATOM 1397 N N . PRO A 1 196 ? 28.394 15.757 -9.642 1.00 87.98 193 PRO A N 1
ATOM 1398 C CA . PRO A 1 196 ? 29.677 16.102 -10.276 1.00 85.83 193 PRO A CA 1
ATOM 1399 C C . PRO A 1 196 ? 29.934 17.605 -10.291 1.00 91.12 193 PRO A C 1
ATOM 1400 O O . PRO A 1 196 ? 29.061 18.426 -10.003 1.00 94.00 193 PRO A O 1
ATOM 1404 N N . VAL A 1 197 ? 31.171 17.955 -10.669 1.00 88.18 194 VAL A N 1
ATOM 1405 C CA . VAL A 1 197 ? 31.635 19.341 -10.600 1.00 84.18 194 VAL A CA 1
ATOM 1406 C C . VAL A 1 197 ? 30.987 20.195 -11.686 1.00 94.52 194 VAL A C 1
ATOM 1407 O O . VAL A 1 197 ? 30.567 21.329 -11.427 1.00 100.83 194 VAL A O 1
ATOM 1411 N N . GLU A 1 198 ? 30.896 19.676 -12.913 1.00 97.74 195 GLU A N 1
ATOM 1412 C CA . GLU A 1 198 ? 30.322 20.462 -14.003 1.00 105.60 195 GLU A CA 1
ATOM 1413 C C . GLU A 1 198 ? 28.872 20.828 -13.712 1.00 97.29 195 GLU A C 1
ATOM 1414 O O . GLU A 1 198 ? 28.463 21.983 -13.883 1.00 99.28 195 GLU A O 1
ATOM 1420 N N . ASP A 1 199 ? 28.077 19.853 -13.267 1.00 89.71 196 ASP A N 1
ATOM 1421 C CA . ASP A 1 199 ? 26.678 20.121 -12.961 1.00 87.83 196 ASP A CA 1
ATOM 1422 C C . ASP A 1 199 ? 26.519 21.113 -11.813 1.00 85.91 196 ASP A C 1
ATOM 1423 O O . ASP A 1 199 ? 25.456 21.730 -11.685 1.00 81.29 196 ASP A O 1
ATOM 1428 N N . VAL A 1 200 ? 27.552 21.290 -10.985 1.00 84.54 197 VAL A N 1
ATOM 1429 C CA . VAL A 1 200 ? 27.514 22.322 -9.952 1.00 78.22 197 VAL A CA 1
ATOM 1430 C C . VAL A 1 200 ? 27.671 23.704 -10.575 1.00 77.38 197 VAL A C 1
ATOM 1431 O O . VAL A 1 200 ? 26.898 24.625 -10.287 1.00 81.97 197 VAL A O 1
ATOM 1435 N N . LEU A 1 201 ? 28.687 23.873 -11.426 1.00 69.54 198 LEU A N 1
ATOM 1436 C CA . LEU A 1 201 ? 28.906 25.162 -12.076 1.00 59.56 198 LEU A CA 1
ATOM 1437 C C . LEU A 1 201 ? 27.733 25.549 -12.965 1.00 70.37 198 LEU A C 1
ATOM 1438 O O . LEU A 1 201 ? 27.448 26.741 -13.131 1.00 66.73 198 LEU A O 1
ATOM 1443 N N . THR A 1 202 ? 27.049 24.559 -13.547 1.00 76.25 199 THR A N 1
ATOM 1444 C CA . THR A 1 202 ? 25.886 24.843 -14.382 1.00 75.12 199 THR A CA 1
ATOM 1445 C C . THR A 1 202 ? 24.801 25.555 -13.587 1.00 70.83 199 THR A C 1
ATOM 1446 O O . THR A 1 202 ? 24.192 26.517 -14.072 1.00 68.94 199 THR A O 1
ATOM 1450 N N . LYS A 1 203 ? 24.544 25.093 -12.362 1.00 81.93 200 LYS A N 1
ATOM 1451 C CA . LYS A 1 203 ? 23.542 25.742 -11.527 1.00 70.01 200 LYS A CA 1
ATOM 1452 C C . LYS A 1 203 ? 24.024 27.112 -11.061 1.00 60.05 200 LYS A C 1
ATOM 1453 O O . LYS A 1 203 ? 23.225 28.047 -10.940 1.00 61.57 200 LYS A O 1
ATOM 1455 N N . LEU A 1 204 ? 25.330 27.253 -10.809 1.00 60.17 201 LEU A N 1
ATOM 1456 C CA . LEU A 1 204 ? 25.869 28.541 -10.381 1.00 62.06 201 LEU A CA 1
ATOM 1457 C C . LEU A 1 204 ? 25.901 29.549 -11.523 1.00 64.72 201 LEU A C 1
ATOM 1458 O O . LEU A 1 204 ? 25.760 30.755 -11.286 1.00 52.06 201 LEU A O 1
ATOM 1463 N N . ARG A 1 205 ? 26.092 29.081 -12.759 1.00 62.25 202 ARG A N 1
ATOM 1464 C CA . ARG A 1 205 ? 26.101 29.988 -13.901 1.00 57.83 202 ARG A CA 1
ATOM 1465 C C . ARG A 1 205 ? 24.701 30.507 -14.196 1.00 62.20 202 ARG A C 1
ATOM 1466 O O . ARG A 1 205 ? 24.524 31.691 -14.507 1.00 56.66 202 ARG A O 1
ATOM 1474 N N . GLU A 1 206 ? 23.694 29.632 -14.098 1.00 72.30 203 GLU A N 1
ATOM 1475 C CA . GLU A 1 206 ? 22.314 30.034 -14.351 1.00 81.64 203 GLU A CA 1
ATOM 1476 C C . GLU A 1 206 ? 21.819 31.038 -13.319 1.00 81.37 203 GLU A C 1
ATOM 1477 O O . GLU A 1 206 ? 20.988 31.898 -13.638 1.00 78.12 203 GLU A O 1
ATOM 1483 N N . TYR A 1 207 ? 22.324 30.960 -12.090 1.00 79.00 204 TYR A N 1
ATOM 1484 C CA . TYR A 1 207 ? 21.882 31.825 -11.007 1.00 73.36 204 TYR A CA 1
ATOM 1485 C C . TYR A 1 207 ? 22.775 33.049 -10.826 1.00 66.29 204 TYR A C 1
ATOM 1486 O O . TYR A 1 207 ? 22.647 33.751 -9.816 1.00 64.50 204 TYR A O 1
ATOM 1495 N N . ASN A 1 208 ? 23.660 33.326 -11.788 1.00 58.11 205 ASN A N 1
ATOM 1496 C CA . ASN A 1 208 ? 24.494 34.532 -11.789 1.00 66.49 205 ASN A CA 1
ATOM 1497 C C . ASN A 1 208 ? 25.344 34.628 -10.525 1.00 66.26 205 ASN A C 1
ATOM 1498 O O . ASN A 1 208 ? 25.548 35.713 -9.975 1.00 69.96 205 ASN A O 1
ATOM 1503 N N . ALA A 1 209 ? 25.837 33.486 -10.049 1.00 62.72 206 ALA A N 1
ATOM 1504 C CA . ALA A 1 209 ? 26.749 33.496 -8.922 1.00 62.83 206 ALA A CA 1
ATOM 1505 C C . ALA A 1 209 ? 28.018 34.258 -9.291 1.00 55.79 206 ALA A C 1
ATOM 1506 O O . ALA A 1 209 ? 28.350 34.395 -10.471 1.00 50.57 206 ALA A O 1
ATOM 1508 N N . PRO A 1 210 ? 28.729 34.788 -8.297 1.00 53.62 207 PRO A N 1
ATOM 1509 C CA . PRO A 1 210 ? 30.063 35.334 -8.562 1.00 57.93 207 PRO A CA 1
ATOM 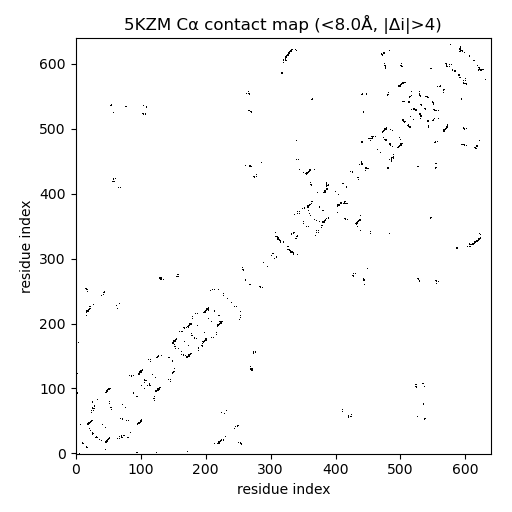1510 C C . PRO A 1 210 ? 30.988 34.257 -9.110 1.00 56.07 207 PRO A C 1
ATOM 1511 O O . PRO A 1 210 ? 30.723 33.060 -8.992 1.00 70.51 207 PRO A O 1
ATOM 1515 N N . LYS A 1 211 ? 32.086 34.704 -9.718 1.00 48.27 208 LYS A N 1
ATOM 1516 C CA . LYS A 1 211 ? 32.967 33.799 -10.447 1.00 52.46 208 LYS A CA 1
ATOM 1517 C C . LYS A 1 211 ? 33.415 32.643 -9.555 1.00 67.09 208 LYS A C 1
ATOM 1518 O O . LYS A 1 211 ? 33.810 32.867 -8.400 1.00 45.86 208 LYS A O 1
ATOM 1524 N N . PRO A 1 212 ? 33.351 31.403 -10.038 1.00 69.65 209 PRO A N 1
ATOM 1525 C CA . PRO A 1 212 ? 33.640 30.250 -9.176 1.00 57.89 209 PRO A CA 1
ATOM 1526 C C . PRO A 1 212 ? 35.131 29.990 -9.030 1.00 52.96 209 PRO A C 1
ATOM 1527 O O . PRO A 1 212 ? 35.919 30.178 -9.961 1.00 46.43 209 PRO A O 1
ATOM 1531 N N . VAL A 1 213 ? 35.509 29.551 -7.834 1.00 66.18 210 VAL A N 1
ATOM 1532 C CA . VAL A 1 213 ? 36.870 29.143 -7.518 1.00 46.47 210 VAL A CA 1
ATOM 1533 C C . VAL A 1 213 ? 36.798 27.783 -6.839 1.00 43.27 210 VAL A C 1
ATOM 1534 O O . VAL A 1 213 ? 35.885 27.527 -6.047 1.00 66.69 210 VAL A O 1
ATOM 1538 N N . LEU A 1 214 ? 37.745 26.909 -7.156 1.00 43.45 211 LEU A N 1
ATOM 1539 C CA . LEU A 1 214 ? 37.837 25.602 -6.521 1.00 54.85 211 LEU A CA 1
ATOM 1540 C C . LEU A 1 214 ? 38.894 25.633 -5.423 1.00 60.15 211 LEU A C 1
ATOM 1541 O O . LEU A 1 214 ? 39.964 26.224 -5.595 1.00 41.98 211 LEU A O 1
ATOM 1546 N N . GLY A 1 215 ? 38.586 24.994 -4.294 1.00 72.31 212 GLY A N 1
ATOM 1547 C CA . GLY A 1 215 ? 39.461 25.039 -3.135 1.00 63.31 212 GLY A CA 1
ATOM 1548 C C . GLY A 1 215 ? 39.858 23.688 -2.571 1.00 66.73 212 GLY A C 1
ATOM 1549 O O . GLY A 1 215 ? 41.029 23.468 -2.243 1.00 65.04 212 GLY A O 1
ATOM 1550 N N . PHE A 1 216 ? 38.896 22.772 -2.463 1.00 64.65 213 PHE A N 1
ATOM 1551 C CA . PHE A 1 216 ? 39.132 21.502 -1.789 1.00 62.31 213 PHE A CA 1
ATOM 1552 C C . PHE A 1 216 ? 40.128 20.641 -2.559 1.00 63.01 213 PHE A C 1
ATOM 1553 O O . PHE A 1 216 ? 39.938 20.363 -3.748 1.00 71.63 213 PHE A O 1
ATOM 1561 N N . GLY A 1 217 ? 41.190 20.219 -1.873 1.00 57.76 214 GLY A N 1
ATOM 1562 C CA . GLY A 1 217 ? 42.151 19.274 -2.409 1.00 55.04 214 GLY A CA 1
ATOM 1563 C C . GLY A 1 217 ? 42.894 19.728 -3.648 1.00 63.24 214 GLY A C 1
ATOM 1564 O O . GLY A 1 217 ? 42.981 18.983 -4.630 1.00 79.66 214 GLY A O 1
ATOM 1565 N N . ILE A 1 218 ? 43.435 20.941 -3.620 1.00 49.26 215 ILE A N 1
ATOM 1566 C CA . ILE A 1 218 ? 44.230 21.479 -4.717 1.00 54.22 215 ILE A CA 1
ATOM 1567 C C . ILE A 1 218 ? 45.668 21.548 -4.223 1.00 47.93 215 ILE A C 1
ATOM 1568 O O . ILE A 1 218 ? 46.065 22.505 -3.551 1.00 58.09 215 ILE A O 1
ATOM 1573 N N . SER A 1 219 ? 46.454 20.536 -4.557 1.00 49.23 216 SER A N 1
ATOM 1574 C CA . SER A 1 219 ? 47.802 20.406 -4.022 1.00 63.75 216 SER A CA 1
ATOM 1575 C C . SER A 1 219 ? 48.883 20.406 -5.089 1.00 66.80 216 SER A C 1
ATOM 1576 O O . SER A 1 219 ? 49.926 21.039 -4.904 1.00 61.29 216 SER A O 1
ATOM 1579 N N . LYS A 1 220 ? 48.670 19.715 -6.189 1.00 69.10 217 LYS A N 1
ATOM 1580 C CA . LYS A 1 220 ? 49.669 19.606 -7.236 1.00 66.45 217 LYS A CA 1
ATOM 1581 C C . LYS A 1 220 ? 49.325 20.519 -8.403 1.00 61.62 217 LYS A C 1
ATOM 1582 O O . LYS A 1 220 ? 48.170 20.918 -8.572 1.00 64.37 217 LYS A O 1
ATOM 1588 N N . PRO A 1 221 ? 50.315 20.892 -9.222 1.00 62.09 218 PRO A N 1
ATOM 1589 C CA . PRO A 1 221 ? 50.004 21.690 -10.420 1.00 56.43 218 PRO A CA 1
ATOM 1590 C C . PRO A 1 221 ? 49.062 20.990 -11.383 1.00 63.35 218 PRO A C 1
ATOM 1591 O O . PRO A 1 221 ? 48.325 21.668 -12.110 1.00 58.26 218 PRO A O 1
ATOM 1595 N N . GLU A 1 222 ? 49.072 19.655 -11.418 1.00 79.14 219 GLU A N 1
ATOM 1596 C CA . GLU A 1 222 ? 48.097 18.927 -12.225 1.00 80.98 219 GLU A CA 1
ATOM 1597 C C . GLU A 1 222 ? 46.677 19.355 -11.878 1.00 71.71 219 GLU A C 1
ATOM 1598 O O . GLU A 1 222 ? 45.885 19.695 -12.764 1.00 61.65 219 GLU A O 1
ATOM 1604 N N . GLN A 1 223 ? 46.347 19.376 -10.583 1.00 75.68 220 GLN A N 1
ATOM 1605 C CA . GLN A 1 223 ? 44.979 19.672 -10.169 1.00 64.13 220 GLN A CA 1
ATOM 1606 C C . GLN A 1 223 ? 44.573 21.100 -10.508 1.00 62.85 220 GLN A C 1
ATOM 1607 O O . GLN A 1 223 ? 43.385 21.369 -10.715 1.00 62.67 220 GLN A O 1
ATOM 1613 N N . VAL A 1 224 ? 45.535 22.023 -10.573 1.00 68.97 221 VAL A N 1
ATOM 1614 C CA . VAL A 1 224 ? 45.220 23.396 -10.952 1.00 51.28 221 VAL A CA 1
ATOM 1615 C C . VAL A 1 224 ? 44.883 23.476 -12.433 1.00 79.37 221 VAL A C 1
ATOM 1616 O O . VAL A 1 224 ? 43.924 24.149 -12.830 1.00 70.37 221 VAL A O 1
ATOM 1620 N N . GLN A 1 225 ? 45.670 22.798 -13.275 1.00 88.20 222 GLN A N 1
ATOM 1621 C CA . GLN A 1 225 ? 45.423 22.832 -14.713 1.00 90.16 222 GLN A CA 1
ATOM 1622 C C . GLN A 1 225 ? 44.068 22.225 -15.050 1.00 78.52 222 GLN A C 1
ATOM 1623 O O . GLN A 1 225 ? 43.310 22.784 -15.851 1.00 71.60 222 GLN A O 1
ATOM 1629 N N . GLN A 1 226 ? 43.738 21.093 -14.435 1.00 80.28 223 GLN A N 1
ATOM 1630 C CA . GLN A 1 226 ? 42.433 20.475 -14.617 1.00 91.15 223 GLN A CA 1
ATOM 1631 C C . GLN A 1 226 ? 41.340 21.171 -13.816 1.00 89.33 223 GLN A C 1
ATOM 1632 O O . GLN A 1 226 ? 40.236 20.629 -13.699 1.00 98.42 223 GLN A O 1
ATOM 1638 N N . ALA A 1 227 ? 41.619 22.347 -13.262 1.00 81.38 224 ALA A N 1
ATOM 1639 C CA . ALA A 1 227 ? 40.610 23.164 -12.601 1.00 75.16 224 ALA A CA 1
ATOM 1640 C C . ALA A 1 227 ? 40.192 24.373 -13.420 1.00 69.06 224 ALA A C 1
ATOM 1641 O O . ALA A 1 227 ? 39.006 24.705 -13.448 1.00 59.05 224 ALA A O 1
ATOM 1643 N N . ILE A 1 228 ? 41.133 25.046 -14.090 1.00 73.69 225 ILE A N 1
ATOM 1644 C CA . ILE A 1 228 ? 40.753 26.096 -15.032 1.00 79.24 225 ILE A CA 1
ATOM 1645 C C . ILE A 1 228 ? 40.019 25.491 -16.225 1.00 79.69 225 ILE A C 1
ATOM 1646 O O . ILE A 1 228 ? 39.026 26.048 -16.708 1.00 72.48 225 ILE A O 1
ATOM 1651 N N . LYS A 1 229 ? 40.491 24.343 -16.712 1.00 83.69 226 LYS A N 1
ATOM 1652 C CA . LYS A 1 229 ? 39.676 23.502 -17.571 1.00 76.00 226 LYS A CA 1
ATOM 1653 C C . LYS A 1 229 ? 38.461 23.027 -16.783 1.00 89.93 226 LYS A C 1
ATOM 1654 O O . LYS A 1 229 ? 38.468 22.992 -15.550 1.00 87.24 226 LYS A O 1
ATOM 1660 N N . ALA A 1 230 ? 37.405 22.662 -17.509 1.00 102.10 227 ALA A N 1
ATOM 1661 C CA . ALA A 1 230 ? 36.087 22.353 -16.956 1.00 106.79 227 ALA A CA 1
ATOM 1662 C C . ALA A 1 230 ? 35.400 23.582 -16.378 1.00 90.25 227 ALA A C 1
ATOM 1663 O O . ALA A 1 230 ? 34.322 23.457 -15.784 1.00 70.27 227 ALA A O 1
ATOM 1665 N N . GLY A 1 231 ? 35.996 24.765 -16.526 1.00 91.97 228 GLY A N 1
ATOM 1666 C CA . GLY A 1 231 ? 35.290 26.016 -16.319 1.00 94.65 228 GLY A CA 1
ATOM 1667 C C . GLY A 1 231 ? 35.298 26.567 -14.910 1.00 88.37 228 GLY A C 1
ATOM 1668 O O . GLY A 1 231 ? 34.261 26.590 -14.243 1.00 102.99 228 GLY A O 1
ATOM 1669 N N . ALA A 1 232 ? 36.454 27.026 -14.446 1.00 70.30 229 ALA A N 1
ATOM 1670 C CA . ALA A 1 232 ? 36.538 27.702 -13.162 1.00 66.11 229 ALA A CA 1
ATOM 1671 C C . ALA A 1 232 ? 37.468 28.894 -13.300 1.00 65.08 229 ALA A C 1
ATOM 1672 O O . ALA A 1 232 ? 38.510 28.806 -13.955 1.00 72.13 229 ALA A O 1
ATOM 1674 N N . ALA A 1 233 ? 37.079 30.012 -12.684 1.00 53.55 230 ALA A N 1
ATOM 1675 C CA . ALA A 1 233 ? 37.868 31.232 -12.796 1.00 54.76 230 ALA A CA 1
ATOM 1676 C C . ALA A 1 233 ? 39.192 31.143 -12.048 1.00 68.26 230 ALA A C 1
ATOM 1677 O O . ALA A 1 233 ? 40.098 31.938 -12.326 1.00 72.91 230 ALA A O 1
ATOM 1679 N N . GLY A 1 234 ? 39.331 30.206 -11.117 1.00 57.86 231 GLY A N 1
ATOM 1680 C CA . GLY A 1 234 ? 40.567 30.106 -10.371 1.00 53.25 231 GLY A CA 1
ATOM 1681 C C . GLY A 1 234 ? 40.568 28.912 -9.440 1.00 57.70 231 GLY A C 1
ATOM 1682 O O . GLY A 1 234 ? 39.665 28.072 -9.469 1.00 59.03 231 GLY A O 1
ATOM 1683 N N . ALA A 1 235 ? 41.603 28.854 -8.601 1.00 53.06 232 ALA A N 1
ATOM 1684 C CA . ALA A 1 235 ? 41.788 27.729 -7.696 1.00 58.09 232 ALA A CA 1
ATOM 1685 C C . ALA A 1 235 ? 42.575 28.168 -6.465 1.00 56.56 232 ALA A C 1
ATOM 1686 O O . ALA A 1 235 ? 43.538 28.935 -6.571 1.00 43.65 232 ALA A O 1
ATOM 1688 N N . ILE A 1 236 ? 42.163 27.663 -5.303 1.00 43.91 233 ILE A N 1
ATOM 1689 C CA . ILE A 1 236 ? 42.794 27.970 -4.023 1.00 53.55 233 ILE A CA 1
ATOM 1690 C C . ILE A 1 236 ? 43.459 26.713 -3.483 1.00 53.55 233 ILE A C 1
ATOM 1691 O O . ILE A 1 236 ? 42.870 25.626 -3.511 1.00 63.24 233 ILE A O 1
ATOM 1696 N N . SER A 1 237 ? 44.680 26.861 -2.978 1.00 43.79 234 SER A N 1
ATOM 1697 C CA . SER A 1 237 ? 45.387 25.771 -2.313 1.00 55.71 234 SER A CA 1
ATOM 1698 C C . SER A 1 237 ? 45.471 26.095 -0.825 1.00 67.53 234 SER A C 1
ATOM 1699 O O . SER A 1 237 ? 46.156 27.044 -0.425 1.00 57.30 234 SER A O 1
ATOM 1702 N N . GLY A 1 238 ? 44.777 25.310 -0.010 1.00 55.38 235 GLY A N 1
ATOM 1703 C CA . GLY A 1 238 ? 44.843 25.500 1.421 1.00 53.68 235 GLY A CA 1
ATOM 1704 C C . GLY A 1 238 ? 46.000 24.752 2.047 1.00 64.78 235 GLY A C 1
ATOM 1705 O O . GLY A 1 238 ? 47.038 25.343 2.365 1.00 61.77 235 GLY A O 1
ATOM 1706 N N . SER A 1 239 ? 45.832 23.436 2.202 1.00 54.03 236 SER A N 1
ATOM 1707 C CA . SER A 1 239 ? 46.803 22.635 2.939 1.00 44.10 236 SER A CA 1
ATOM 1708 C C . SER A 1 239 ? 48.167 22.620 2.267 1.00 50.78 236 SER A C 1
ATOM 1709 O O . SER A 1 239 ? 49.191 22.534 2.952 1.00 44.42 236 SER A O 1
ATOM 1712 N N . ALA A 1 240 ? 48.205 22.696 0.936 1.00 67.26 237 ALA A N 1
ATOM 1713 C CA . ALA A 1 240 ? 49.471 22.541 0.227 1.00 67.23 237 ALA A CA 1
ATOM 1714 C C . ALA A 1 240 ? 50.435 23.676 0.550 1.00 53.34 237 ALA A C 1
ATOM 1715 O O . ALA A 1 240 ? 51.647 23.456 0.660 1.00 52.93 237 ALA A O 1
ATOM 1717 N N . THR A 1 241 ? 49.922 24.894 0.711 1.00 47.46 238 THR A N 1
ATOM 1718 C CA . THR A 1 241 ? 50.806 26.004 1.038 1.00 56.25 238 THR A CA 1
ATOM 1719 C C . THR A 1 241 ? 51.192 25.984 2.510 1.00 53.58 238 THR A C 1
ATOM 1720 O O . THR A 1 241 ? 52.359 26.205 2.853 1.00 53.74 238 THR A O 1
ATOM 1724 N N . VAL A 1 242 ? 50.227 25.708 3.389 1.00 53.30 239 VAL A N 1
ATOM 1725 C CA . VAL A 1 242 ? 50.513 25.636 4.818 1.00 47.17 239 VAL A CA 1
ATOM 1726 C C . VAL A 1 242 ? 51.511 24.517 5.114 1.00 48.08 239 VAL A C 1
ATOM 1727 O O . VAL A 1 242 ? 52.381 24.661 5.982 1.00 48.36 239 VAL A O 1
ATOM 1731 N N . LYS A 1 243 ? 51.430 23.402 4.377 1.00 45.17 240 LYS A N 1
ATOM 1732 C CA . LYS A 1 243 ? 52.295 22.261 4.671 1.00 49.94 240 LYS A CA 1
ATOM 1733 C C . LYS A 1 243 ? 53.768 22.587 4.452 1.00 51.60 240 LYS A C 1
ATOM 1734 O O . LYS A 1 243 ? 54.635 22.034 5.140 1.00 48.59 240 LYS A O 1
ATOM 1740 N N . ILE A 1 244 ? 54.073 23.479 3.507 1.00 51.20 241 ILE A N 1
ATOM 1741 C CA . ILE A 1 244 ? 55.455 23.898 3.299 1.00 51.84 241 ILE A CA 1
ATOM 1742 C C . ILE A 1 244 ? 55.982 24.636 4.523 1.00 65.15 241 ILE A C 1
ATOM 1743 O O . ILE A 1 244 ? 57.163 24.521 4.876 1.00 65.47 241 ILE A O 1
ATOM 1748 N N . ILE A 1 245 ? 55.119 25.404 5.189 1.00 43.60 242 ILE A N 1
ATOM 1749 C CA . ILE A 1 245 ? 55.513 26.045 6.438 1.00 53.52 242 ILE A CA 1
ATOM 1750 C C . ILE A 1 245 ? 55.776 24.996 7.513 1.00 51.30 242 ILE A C 1
ATOM 1751 O O . ILE A 1 245 ? 56.755 25.088 8.264 1.00 44.86 242 ILE A O 1
ATOM 1756 N N . GLN A 1 246 ? 54.925 23.968 7.581 1.00 44.75 243 GLN A N 1
ATOM 1757 C CA . GLN A 1 246 ? 55.015 22.970 8.642 1.00 45.82 243 GLN A CA 1
ATOM 1758 C C . GLN A 1 246 ? 56.291 22.149 8.536 1.00 59.72 243 GLN A C 1
ATOM 1759 O O . GLN A 1 246 ? 56.891 21.781 9.554 1.00 65.71 243 GLN A O 1
ATOM 1765 N N . ASN A 1 247 ? 56.718 21.846 7.315 1.00 54.27 244 ASN A N 1
ATOM 1766 C CA . ASN A 1 247 ? 57.857 20.972 7.083 1.00 58.08 244 ASN A CA 1
ATOM 1767 C C . ASN A 1 247 ? 59.195 21.699 7.122 1.00 49.52 244 ASN A C 1
ATOM 1768 O O . ASN A 1 247 ? 60.237 21.047 7.003 1.00 57.45 244 ASN A O 1
ATOM 1773 N N . ASN A 1 248 ? 59.203 23.023 7.306 1.00 48.21 245 ASN A N 1
ATOM 1774 C CA . ASN A 1 248 ? 60.461 23.763 7.313 1.00 55.35 245 ASN A CA 1
ATOM 1775 C C . ASN A 1 248 ? 60.526 24.766 8.462 1.00 54.94 245 ASN A C 1
ATOM 1776 O O . ASN A 1 248 ? 61.128 25.837 8.319 1.00 53.19 245 ASN A O 1
ATOM 1781 N N . ILE A 1 249 ? 59.948 24.419 9.617 1.00 55.91 246 ILE A N 1
ATOM 1782 C CA . ILE A 1 249 ? 59.816 25.376 10.719 1.00 55.07 246 ILE A CA 1
ATOM 1783 C C . ILE A 1 249 ? 61.180 25.845 11.211 1.00 58.21 246 ILE A C 1
ATOM 1784 O O . ILE A 1 249 ? 61.377 27.032 11.506 1.00 60.62 246 ILE A O 1
ATOM 1789 N N . SER A 1 250 ? 62.141 24.929 11.308 1.00 59.83 247 SER A N 1
ATOM 1790 C CA . SER A 1 250 ? 63.466 25.290 11.792 1.00 67.39 247 SER A CA 1
ATOM 1791 C C . SER A 1 250 ? 64.316 25.995 10.741 1.00 71.97 247 SER A C 1
ATOM 1792 O O . SER A 1 250 ? 65.296 26.658 11.104 1.00 71.26 247 SER A O 1
ATOM 1795 N N . ASN A 1 251 ? 63.966 25.880 9.457 1.00 67.48 248 ASN A N 1
ATOM 1796 C CA . ASN A 1 251 ? 64.803 26.357 8.354 1.00 74.66 248 ASN A CA 1
ATOM 1797 C C . ASN A 1 251 ? 64.087 27.500 7.638 1.00 73.19 248 ASN A C 1
ATOM 1798 O O . ASN A 1 251 ? 63.268 27.269 6.744 1.00 79.09 248 ASN A O 1
ATOM 1803 N N . LYS A 1 252 ? 64.422 28.736 8.015 1.00 69.83 249 LYS A N 1
ATOM 1804 C CA . LYS A 1 252 ? 63.737 29.894 7.447 1.00 51.81 249 LYS A CA 1
ATOM 1805 C C . LYS A 1 252 ? 64.087 30.086 5.978 1.00 55.88 249 LYS A C 1
ATOM 1806 O O . LYS A 1 252 ? 63.212 30.402 5.163 1.00 46.16 249 LYS A O 1
ATOM 1812 N N . GLN A 1 253 ? 65.359 29.901 5.619 1.00 60.61 250 GLN A N 1
ATOM 1813 C CA . GLN A 1 253 ? 65.782 30.197 4.254 1.00 71.71 250 GLN A CA 1
ATOM 1814 C C . GLN A 1 253 ? 65.252 29.162 3.268 1.00 70.36 250 GLN A C 1
ATOM 1815 O O . GLN A 1 253 ? 64.857 29.510 2.149 1.00 66.04 250 GLN A O 1
ATOM 1821 N N . LYS A 1 254 ? 65.231 27.888 3.662 1.00 75.40 251 LYS A N 1
ATOM 1822 C CA . LYS A 1 254 ? 64.678 26.865 2.782 1.00 64.37 251 LYS A CA 1
ATOM 1823 C C . LYS A 1 254 ? 63.169 27.016 2.644 1.00 72.18 251 LYS A C 1
ATOM 1824 O O . LYS A 1 254 ? 62.613 26.781 1.564 1.00 66.89 251 LYS A O 1
ATOM 1838 N N . LEU A 1 256 ? 61.213 29.732 2.601 1.00 56.46 253 LEU A N 1
ATOM 1839 C CA . LEU A 1 256 ? 60.814 30.751 1.637 1.00 59.78 253 LEU A CA 1
ATOM 1840 C C . LEU A 1 256 ? 61.132 30.328 0.210 1.00 57.71 253 LEU A C 1
ATOM 1841 O O . LEU A 1 256 ? 60.366 30.635 -0.710 1.00 44.70 253 LEU A O 1
ATOM 1846 N N . ASN A 1 257 ? 62.237 29.609 0.007 1.00 59.38 254 ASN A N 1
ATOM 1847 C CA . ASN A 1 257 ? 62.580 29.152 -1.336 1.00 53.12 254 ASN A CA 1
ATOM 1848 C C . ASN A 1 257 ? 61.615 28.068 -1.811 1.00 47.68 254 ASN A C 1
ATOM 1849 O O . ASN A 1 257 ? 61.086 28.141 -2.927 1.00 47.69 254 ASN A O 1
ATOM 1854 N N . GLU A 1 258 ? 61.369 27.052 -0.977 1.00 52.55 255 GLU A N 1
ATOM 1855 C CA . GLU A 1 258 ? 60.341 26.069 -1.303 1.00 51.50 255 GLU A CA 1
ATOM 1856 C C . GLU A 1 258 ? 58.980 26.726 -1.469 1.00 51.58 255 GLU A C 1
ATOM 1857 O O . GLU A 1 258 ? 58.116 26.184 -2.166 1.00 68.72 255 GLU A O 1
ATOM 1863 N N . LEU A 1 259 ? 58.779 27.890 -0.855 1.00 45.20 256 LEU A N 1
ATOM 1864 C CA . LEU A 1 259 ? 57.511 28.593 -0.974 1.00 47.94 256 LEU A CA 1
ATOM 1865 C C . LEU A 1 259 ? 57.419 29.338 -2.299 1.00 53.68 256 LEU A C 1
ATOM 1866 O O . LEU A 1 259 ? 56.408 29.241 -3.001 1.00 43.78 256 LEU A O 1
ATOM 1871 N N . THR A 1 260 ? 58.467 30.086 -2.660 1.00 54.52 257 THR A N 1
ATOM 1872 C CA . THR A 1 260 ? 58.453 30.798 -3.935 1.00 51.57 257 THR A CA 1
ATOM 1873 C C . THR A 1 260 ? 58.371 29.823 -5.100 1.00 62.86 257 THR A C 1
ATOM 1874 O O . THR A 1 260 ? 57.687 30.088 -6.094 1.00 69.51 257 THR A O 1
ATOM 1878 N N . TYR A 1 261 ? 59.055 28.683 -4.990 1.00 66.57 258 TYR A N 1
ATOM 1879 C CA . TYR A 1 261 ? 58.983 27.673 -6.039 1.00 70.07 258 TYR A CA 1
ATOM 1880 C C . TYR A 1 261 ? 57.571 27.117 -6.168 1.00 63.89 258 TYR A C 1
ATOM 1881 O O . TYR A 1 261 ? 57.086 26.882 -7.280 1.00 63.91 258 TYR A O 1
ATOM 1890 N N . PHE A 1 262 ? 56.895 26.906 -5.038 1.00 56.15 259 PHE A N 1
ATOM 1891 C CA . PHE A 1 262 ? 55.540 26.366 -5.060 1.00 46.43 259 PHE A CA 1
ATOM 1892 C C . PHE A 1 262 ? 54.581 27.313 -5.769 1.00 54.51 259 PHE A C 1
ATOM 1893 O O . PHE A 1 262 ? 53.764 26.886 -6.591 1.00 70.82 259 PHE A O 1
ATOM 1901 N N . VAL A 1 263 ? 54.670 28.608 -5.467 1.00 44.65 260 VAL A N 1
ATOM 1902 C CA . VAL A 1 263 ? 53.741 29.567 -6.056 1.00 52.29 260 VAL A CA 1
ATOM 1903 C C . VAL A 1 263 ? 53.960 29.670 -7.559 1.00 61.42 260 VAL A C 1
ATOM 1904 O O . VAL A 1 263 ? 53.001 29.763 -8.335 1.00 58.44 260 VAL A O 1
ATOM 1908 N N . LYS A 1 264 ? 55.220 29.637 -7.996 1.00 63.89 261 LYS A N 1
ATOM 1909 C CA . LYS A 1 264 ? 55.509 29.769 -9.419 1.00 54.74 261 LYS A CA 1
ATOM 1910 C C . LYS A 1 264 ? 54.990 28.574 -10.207 1.00 63.77 261 LYS A C 1
ATOM 1911 O O . LYS A 1 264 ? 54.386 28.746 -11.272 1.00 72.64 261 LYS A O 1
ATOM 1917 N N . GLU A 1 265 ? 55.204 27.357 -9.699 1.00 62.13 262 GLU A N 1
ATOM 1918 C CA . GLU A 1 265 ? 54.765 26.177 -10.438 1.00 65.34 262 GLU A CA 1
ATOM 1919 C C . GLU A 1 265 ? 53.251 26.017 -10.395 1.00 63.30 262 GLU A C 1
ATOM 1920 O O . GLU A 1 265 ? 52.668 25.411 -11.301 1.00 68.17 262 GLU A O 1
ATOM 1934 N N . LYS A 1 267 ? 51.196 28.689 -10.263 1.00 68.75 264 LYS A N 1
ATOM 1935 C CA . LYS A 1 267 ? 50.699 29.762 -11.116 1.00 58.87 264 LYS A CA 1
ATOM 1936 C C . LYS A 1 267 ? 50.851 29.399 -12.588 1.00 55.63 264 LYS A C 1
ATOM 1937 O O . LYS A 1 267 ? 49.991 29.740 -13.410 1.00 55.33 264 LYS A O 1
ATOM 1943 N N . ALA A 1 268 ? 51.929 28.692 -12.938 1.00 55.21 265 ALA A N 1
ATOM 1944 C CA . ALA A 1 268 ? 52.127 28.295 -14.329 1.00 59.56 265 ALA A CA 1
ATOM 1945 C C . ALA A 1 268 ? 50.995 27.406 -14.826 1.00 75.30 265 ALA A C 1
ATOM 1946 O O . ALA A 1 268 ? 50.683 27.408 -16.023 1.00 83.31 265 ALA A O 1
ATOM 1948 N N . ALA A 1 269 ? 50.366 26.650 -13.926 1.00 71.65 266 ALA A N 1
ATOM 1949 C CA . ALA A 1 269 ? 49.265 25.766 -14.284 1.00 65.98 266 ALA A CA 1
ATOM 1950 C C . ALA A 1 269 ? 47.958 26.510 -14.533 1.00 67.61 266 ALA A C 1
ATOM 1951 O O . ALA A 1 269 ? 46.963 25.873 -14.896 1.00 59.14 266 ALA A O 1
ATOM 1953 N N . THR A 1 270 ? 47.928 27.828 -14.351 1.00 68.39 267 THR A N 1
ATOM 1954 C CA . THR A 1 270 ? 46.730 28.611 -14.607 1.00 68.24 267 THR A CA 1
ATOM 1955 C C . THR A 1 270 ? 46.741 29.276 -15.976 1.00 75.97 267 THR A C 1
ATOM 1956 O O . THR A 1 270 ? 45.762 29.935 -16.337 1.00 89.50 267 THR A O 1
ATOM 1960 N N . LEU A 1 271 ? 47.812 29.116 -16.746 1.00 85.92 268 LEU A N 1
ATOM 1961 C CA . LEU A 1 271 ? 47.904 29.720 -18.065 1.00 86.27 268 LEU A CA 1
ATOM 1962 C C . LEU A 1 271 ? 47.280 28.815 -19.121 1.00 92.32 268 LEU A C 1
ATOM 1963 O O . LEU A 1 271 ? 47.219 27.592 -18.962 1.00 85.65 268 LEU A O 1
ATOM 1968 N N . ASN A 1 272 ? 46.817 29.440 -20.204 1.00 101.48 269 ASN A N 1
ATOM 1969 C CA . ASN A 1 272 ? 46.182 28.754 -21.334 1.00 101.21 269 ASN A CA 1
ATOM 1970 C C . ASN A 1 272 ? 45.065 27.810 -20.901 1.00 94.82 269 ASN A C 1
ATOM 1971 O O . ASN A 1 272 ? 43.907 27.997 -21.273 1.00 87.38 269 ASN A O 1
ATOM 1981 N N . SER B 2 2 ? 7.399 21.640 8.257 1.00 113.89 2 SER B N 1
ATOM 1982 C CA . SER B 2 2 ? 8.711 21.114 7.906 1.00 110.46 2 SER B CA 1
ATOM 1983 C C . SER B 2 2 ? 9.802 22.008 8.478 1.00 108.04 2 SER B C 1
ATOM 1984 O O . SER B 2 2 ? 10.839 22.233 7.845 1.00 117.32 2 SER B O 1
ATOM 1987 N N . LYS B 2 3 ? 9.580 22.535 9.682 1.00 98.24 3 LYS B N 1
ATOM 1988 C CA . LYS B 2 3 ? 10.560 23.395 10.331 1.00 88.67 3 LYS B CA 1
ATOM 1989 C C . LYS B 2 3 ? 10.239 23.505 11.816 1.00 83.37 3 LYS B C 1
ATOM 1990 O O . LYS B 2 3 ? 9.069 23.533 12.212 1.00 77.81 3 LYS B O 1
ATOM 1992 N N . LEU B 2 4 ? 11.292 23.574 12.625 1.00 76.28 4 LEU B N 1
ATOM 1993 C CA . LEU B 2 4 ? 11.192 23.721 14.069 1.00 66.98 4 LEU B CA 1
ATOM 1994 C C . LEU B 2 4 ? 12.138 24.829 14.504 1.00 67.94 4 LEU B C 1
ATOM 1995 O O . LEU B 2 4 ? 13.227 24.979 13.941 1.00 75.18 4 LEU B O 1
ATOM 2000 N N . ASN B 2 5 ? 11.719 25.606 15.501 1.00 62.91 5 ASN B N 1
ATOM 2001 C CA . ASN B 2 5 ? 12.493 26.770 15.911 1.00 58.75 5 ASN B CA 1
ATOM 2002 C C . ASN B 2 5 ? 13.879 26.357 16.388 1.00 56.61 5 ASN B C 1
ATOM 2003 O O . ASN B 2 5 ? 14.026 25.465 17.230 1.00 54.98 5 ASN B O 1
ATOM 2008 N N . ALA B 2 6 ? 14.898 27.010 15.837 1.00 53.60 6 ALA B N 1
ATOM 2009 C CA . ALA B 2 6 ? 16.288 26.714 16.145 1.00 41.52 6 ALA B CA 1
ATOM 2010 C C . ALA B 2 6 ? 16.860 27.604 17.240 1.00 57.50 6 ALA B C 1
ATOM 2011 O O . ALA B 2 6 ? 18.040 27.462 17.581 1.00 64.47 6 ALA B O 1
ATOM 2013 N N . TYR B 2 7 ? 16.062 28.506 17.805 1.00 50.72 7 TYR B N 1
ATOM 2014 C CA . TYR B 2 7 ? 16.567 29.487 18.749 1.00 48.01 7 TYR B CA 1
ATOM 2015 C C . TYR B 2 7 ? 15.813 29.429 20.072 1.00 47.81 7 TYR B C 1
ATOM 2016 O O . TYR B 2 7 ? 14.669 28.973 20.152 1.00 52.06 7 TYR B O 1
ATOM 2025 N N . PHE B 2 8 ? 16.490 29.899 21.119 1.00 50.82 8 PHE B N 1
ATOM 2026 C CA . PHE B 2 8 ? 15.919 30.074 22.456 1.00 58.49 8 PHE B CA 1
ATOM 2027 C C . PHE B 2 8 ? 16.233 31.512 22.848 1.00 58.62 8 PHE B C 1
ATOM 2028 O O . PHE B 2 8 ? 17.166 31.758 23.613 1.00 62.70 8 PHE B O 1
ATOM 2036 N N . GLY B 2 9 ? 15.471 32.460 22.307 1.00 55.25 9 GLY B N 1
ATOM 2037 C CA . GLY B 2 9 ? 15.705 33.857 22.614 1.00 66.68 9 GLY B CA 1
ATOM 2038 C C . GLY B 2 9 ? 17.065 34.344 22.157 1.00 75.65 9 GLY B C 1
ATOM 2039 O O . GLY B 2 9 ? 17.829 34.918 22.941 1.00 88.46 9 GLY B O 1
ATOM 2040 N N . GLU B 2 10 ? 17.369 34.110 20.880 1.00 62.78 10 GLU B N 1
ATOM 2041 C CA . GLU B 2 10 ? 18.641 34.448 20.243 1.00 80.98 10 GLU B CA 1
ATOM 2042 C C . GLU B 2 10 ? 19.812 33.643 20.799 1.00 68.57 10 GLU B C 1
ATOM 2043 O O . GLU B 2 10 ? 20.973 33.986 20.561 1.00 69.51 10 GLU B O 1
ATOM 2049 N N . TYR B 2 11 ? 19.543 32.564 21.525 1.00 55.79 11 TYR B N 1
ATOM 2050 C CA . TYR B 2 11 ? 20.568 31.600 21.893 1.00 51.38 11 TYR B CA 1
ATOM 2051 C C . TYR B 2 11 ? 20.394 30.338 21.061 1.00 55.30 11 TYR B C 1
ATOM 2052 O O . TYR B 2 11 ? 19.267 29.895 20.818 1.00 62.73 11 TYR B O 1
ATOM 2061 N N . GLY B 2 12 ? 21.509 29.765 20.621 1.00 50.83 12 GLY B N 1
ATOM 2062 C CA . GLY B 2 12 ? 21.456 28.535 19.856 1.00 47.87 12 GLY B CA 1
ATOM 2063 C C . GLY B 2 12 ? 21.771 28.721 18.387 1.00 43.69 12 GLY B C 1
ATOM 2064 O O . GLY B 2 12 ? 22.839 29.234 18.044 1.00 46.77 12 GLY B O 1
ATOM 2065 N N . GLY B 2 13 ? 20.857 28.303 17.515 1.00 35.96 13 GLY B N 1
ATOM 2066 C CA . GLY B 2 13 ? 21.047 28.451 16.084 1.00 39.53 13 GLY B CA 1
ATOM 2067 C C . GLY B 2 13 ? 21.711 27.253 15.422 1.00 50.33 13 GLY B C 1
ATOM 2068 O O . GLY B 2 13 ? 21.735 26.128 15.935 1.00 37.06 13 GLY B O 1
ATOM 2069 N N . GLN B 2 14 ? 22.273 27.524 14.225 1.00 45.05 14 GLN B N 1
ATOM 2070 C CA . GLN B 2 14 ? 22.922 26.521 13.382 1.00 44.10 14 GLN B CA 1
ATOM 2071 C C . GLN B 2 14 ? 24.162 27.141 12.731 1.00 47.88 14 GLN B C 1
ATOM 2072 O O . GLN B 2 14 ? 24.254 27.305 11.517 1.00 47.67 14 GLN B O 1
ATOM 2078 N N . PHE B 2 15 ? 25.152 27.476 13.553 1.00 50.90 15 PHE B N 1
ATOM 2079 C CA . PHE B 2 15 ? 26.362 28.139 13.067 1.00 50.13 15 PHE B CA 1
ATOM 2080 C C . PHE B 2 15 ? 27.428 27.114 12.673 1.00 44.48 15 PHE B C 1
ATOM 2081 O O . PHE B 2 15 ? 28.534 27.073 13.203 1.00 48.40 15 PHE B O 1
ATOM 2089 N N . VAL B 2 16 ? 27.069 26.294 11.691 1.00 44.90 16 VAL B N 1
ATOM 2090 C CA . VAL B 2 16 ? 27.943 25.248 11.167 1.00 44.71 16 VAL B CA 1
ATOM 2091 C C . VAL B 2 16 ? 28.413 25.648 9.773 1.00 49.35 16 VAL B C 1
ATOM 2092 O O . VAL B 2 16 ? 27.825 26.555 9.166 1.00 57.54 16 VAL B O 1
ATOM 2096 N N . PRO B 2 17 ? 29.454 25.019 9.226 1.00 46.89 17 PRO B N 1
ATOM 2097 C CA . PRO B 2 17 ? 29.796 25.263 7.820 1.00 45.43 17 PRO B CA 1
ATOM 2098 C C . PRO B 2 17 ? 28.669 24.808 6.908 1.00 51.69 17 PRO B C 1
ATOM 2099 O O . PRO B 2 17 ? 27.841 23.970 7.275 1.00 48.12 17 PRO B O 1
ATOM 2103 N N . GLN B 2 18 ? 28.645 25.377 5.698 1.00 60.47 18 GLN B N 1
ATOM 2104 C CA . GLN B 2 18 ? 27.552 25.091 4.771 1.00 46.51 18 GLN B CA 1
ATOM 2105 C C . GLN B 2 18 ? 27.451 23.604 4.463 1.00 43.16 18 GLN B C 1
ATOM 2106 O O . GLN B 2 18 ? 26.344 23.071 4.323 1.00 39.43 18 GLN B O 1
ATOM 2112 N N . ILE B 2 19 ? 28.593 22.919 4.382 1.00 45.90 19 ILE B N 1
ATOM 2113 C CA . ILE B 2 19 ? 28.624 21.503 4.042 1.00 49.86 19 ILE B CA 1
ATOM 2114 C C . ILE B 2 19 ? 27.798 20.652 5.007 1.00 48.05 19 ILE B C 1
ATOM 2115 O O . ILE B 2 19 ? 27.358 19.557 4.641 1.00 60.89 19 ILE B O 1
ATOM 2120 N N . LEU B 2 20 ? 27.549 21.136 6.224 1.00 42.06 20 LEU B N 1
ATOM 2121 C CA . LEU B 2 20 ? 26.805 20.380 7.224 1.00 44.06 20 LEU B CA 1
ATOM 2122 C C . LEU B 2 20 ? 25.319 20.714 7.276 1.00 56.69 20 LEU B C 1
ATOM 2123 O O . LEU B 2 20 ? 24.577 20.023 7.982 1.00 59.17 20 LEU B O 1
ATOM 2128 N N . VAL B 2 21 ? 24.866 21.751 6.569 1.00 50.01 21 VAL B N 1
ATOM 2129 C CA . VAL B 2 21 ? 23.461 22.150 6.664 1.00 44.99 21 VAL B CA 1
ATOM 2130 C C . VAL B 2 21 ? 22.516 21.053 6.182 1.00 49.83 21 VAL B C 1
ATOM 2131 O O . VAL B 2 21 ? 21.543 20.753 6.893 1.00 41.83 21 VAL B O 1
ATOM 2135 N N . PRO B 2 22 ? 22.725 20.420 5.017 1.00 50.82 22 PRO B N 1
ATOM 2136 C CA . PRO B 2 22 ? 21.799 19.343 4.622 1.00 51.06 22 PRO B CA 1
ATOM 2137 C C . PRO B 2 22 ? 21.755 18.188 5.613 1.00 54.20 22 PRO B C 1
ATOM 2138 O O . PRO B 2 22 ? 20.721 17.517 5.716 1.00 54.83 22 PRO B O 1
ATOM 2142 N N . ALA B 2 23 ? 22.839 17.941 6.357 1.00 42.60 23 ALA B N 1
ATOM 2143 C CA . ALA B 2 23 ? 22.799 16.917 7.397 1.00 44.26 23 ALA B CA 1
ATOM 2144 C C . ALA B 2 23 ? 21.862 17.316 8.529 1.00 49.11 23 ALA B C 1
ATOM 2145 O O . ALA B 2 23 ? 21.104 16.482 9.042 1.00 43.90 23 ALA B O 1
ATOM 2147 N N . LEU B 2 24 ? 21.903 18.585 8.937 1.00 49.76 24 LEU B N 1
ATOM 2148 C CA . LEU B 2 24 ? 21.038 19.040 10.018 1.00 39.31 24 LEU B CA 1
ATOM 2149 C C . LEU B 2 24 ? 19.584 19.095 9.573 1.00 48.39 24 LEU B C 1
ATOM 2150 O O . LEU B 2 24 ? 18.687 18.679 10.314 1.00 51.70 24 LEU B O 1
ATOM 2155 N N . ASP B 2 25 ? 19.331 19.600 8.363 1.00 57.61 25 ASP B N 1
ATOM 2156 C CA . ASP B 2 25 ? 17.964 19.641 7.854 1.00 55.46 25 ASP B CA 1
ATOM 2157 C C . ASP B 2 25 ? 17.373 18.242 7.758 1.00 54.88 25 ASP B C 1
ATOM 2158 O O . ASP B 2 25 ? 16.214 18.025 8.130 1.00 60.89 25 ASP B O 1
ATOM 2163 N N A GLN B 2 26 ? 18.152 17.285 7.246 0.51 57.28 26 GLN B N 1
ATOM 2164 N N B GLN B 2 26 ? 18.156 17.273 7.283 0.49 57.12 26 GLN B N 1
ATOM 2165 C CA A GLN B 2 26 ? 17.680 15.907 7.149 0.51 56.91 26 GLN B CA 1
ATOM 2166 C CA B GLN B 2 26 ? 17.626 15.921 7.143 0.49 57.03 26 GLN B CA 1
ATOM 2167 C C A GLN B 2 26 ? 17.368 15.343 8.526 0.51 56.29 26 GLN B C 1
ATOM 2168 C C B GLN B 2 26 ? 17.418 15.253 8.498 0.49 56.45 26 GLN B C 1
ATOM 2169 O O A GLN B 2 26 ? 16.311 14.736 8.739 0.51 54.11 26 GLN B O 1
ATOM 2170 O O B GLN B 2 26 ? 16.461 14.489 8.665 0.49 55.12 26 GLN B O 1
ATOM 2181 N N . LEU B 2 27 ? 18.284 15.534 9.476 1.00 60.73 27 LEU B N 1
ATOM 2182 C CA . LEU B 2 27 ? 18.067 15.022 10.824 1.00 47.36 27 LEU B CA 1
ATOM 2183 C C . LEU B 2 27 ? 16.845 15.662 11.469 1.00 47.86 27 LEU B C 1
ATOM 2184 O O . LEU B 2 27 ? 16.110 14.997 12.209 1.00 42.56 27 LEU B O 1
ATOM 2189 N N . GLU B 2 28 ? 16.603 16.943 11.184 1.00 43.95 28 GLU B N 1
ATOM 2190 C CA . GLU B 2 28 ? 15.430 17.616 11.730 1.00 53.44 28 GLU B CA 1
ATOM 2191 C C . GLU B 2 28 ? 14.144 16.994 11.197 1.00 58.03 28 GLU B C 1
ATOM 2192 O O . GLU B 2 28 ? 13.222 16.701 11.967 1.00 61.27 28 GLU B O 1
ATOM 2198 N N . GLN B 2 29 ? 14.067 16.776 9.881 1.00 49.36 29 GLN B N 1
ATOM 2199 C CA . GLN B 2 29 ? 12.839 16.238 9.301 1.00 61.17 29 GLN B CA 1
ATOM 2200 C C . GLN B 2 29 ? 12.553 14.840 9.825 1.00 66.29 29 GLN B C 1
ATOM 2201 O O . GLN B 2 29 ? 11.403 14.510 10.138 1.00 72.72 29 GLN B O 1
ATOM 2207 N N . GLU B 2 30 ? 13.585 14.001 9.930 1.00 58.92 30 GLU B N 1
ATOM 2208 C CA . GLU B 2 30 ? 13.371 12.651 10.436 1.00 55.12 30 GLU B CA 1
ATOM 2209 C C . GLU B 2 30 ? 12.922 12.676 11.889 1.00 54.23 30 GLU B C 1
ATOM 2210 O O . GLU B 2 30 ? 12.078 11.870 12.299 1.00 52.55 30 GLU B O 1
ATOM 2216 N N . PHE B 2 31 ? 13.458 13.607 12.679 1.00 51.36 31 PHE B N 1
ATOM 2217 C CA . PHE B 2 31 ? 13.057 13.692 14.078 1.00 53.52 31 PHE B CA 1
ATOM 2218 C C . PHE B 2 31 ? 11.592 14.085 14.210 1.00 57.98 31 PHE B C 1
ATOM 2219 O O . PHE B 2 31 ? 10.884 13.583 15.090 1.00 62.05 31 PHE B O 1
ATOM 2227 N N . ILE B 2 32 ? 11.118 14.980 13.343 1.00 60.83 32 ILE B N 1
ATOM 2228 C CA . ILE B 2 32 ? 9.718 15.385 13.394 1.00 57.60 32 ILE B CA 1
ATOM 2229 C C . ILE B 2 32 ? 8.811 14.216 13.033 1.00 58.97 32 ILE B C 1
ATOM 2230 O O . ILE B 2 32 ? 7.795 13.974 13.697 1.00 55.24 32 ILE B O 1
ATOM 2235 N N . LYS B 2 33 ? 9.166 13.463 11.988 1.00 64.15 33 LYS B N 1
ATOM 2236 C CA . LYS B 2 33 ? 8.396 12.272 11.643 1.00 68.81 33 LYS B CA 1
ATOM 2237 C C . LYS B 2 33 ? 8.441 11.245 12.768 1.00 65.18 33 LYS B C 1
ATOM 2238 O O . LYS B 2 33 ? 7.451 10.549 13.025 1.00 66.49 33 LYS B O 1
ATOM 2244 N N . ALA B 2 34 ? 9.584 11.135 13.450 1.00 60.22 34 ALA B N 1
ATOM 2245 C CA . ALA B 2 34 ? 9.718 10.151 14.518 1.00 64.37 34 ALA B CA 1
ATOM 2246 C C . ALA B 2 34 ? 8.795 10.470 15.686 1.00 65.02 34 ALA B C 1
ATOM 2247 O O . ALA B 2 34 ? 8.168 9.567 16.253 1.00 68.34 34 ALA B O 1
ATOM 2249 N N . GLN B 2 35 ? 8.695 11.746 16.062 1.00 60.91 35 GLN B N 1
ATOM 2250 C CA . GLN B 2 35 ? 7.815 12.125 17.158 1.00 66.35 35 GLN B CA 1
ATOM 2251 C C . GLN B 2 35 ? 6.343 11.966 16.808 1.00 66.73 35 GLN B C 1
ATOM 2252 O O . GLN B 2 35 ? 5.502 12.013 17.711 1.00 68.03 35 GLN B O 1
ATOM 2258 N N . ALA B 2 36 ? 6.013 11.777 15.531 1.00 73.12 36 ALA B N 1
ATOM 2259 C CA . ALA B 2 36 ? 4.638 11.520 15.127 1.00 69.09 36 ALA B CA 1
ATOM 2260 C C . ALA B 2 36 ? 4.353 10.034 14.950 1.00 78.18 36 ALA B C 1
ATOM 2261 O O . ALA B 2 36 ? 3.199 9.612 15.099 1.00 80.70 36 ALA B O 1
ATOM 2263 N N . ASP B 2 37 ? 5.376 9.237 14.636 1.00 82.84 37 ASP B N 1
ATOM 2264 C CA . ASP B 2 37 ? 5.213 7.793 14.510 1.00 81.51 37 ASP B CA 1
ATOM 2265 C C . ASP B 2 37 ? 5.039 7.186 15.897 1.00 82.59 37 ASP B C 1
ATOM 2266 O O . ASP B 2 37 ? 5.900 7.350 16.768 1.00 74.37 37 ASP B O 1
ATOM 2271 N N . GLU B 2 38 ? 3.923 6.488 16.108 1.00 83.03 38 GLU B N 1
ATOM 2272 C CA . GLU B 2 38 ? 3.646 5.957 17.434 1.00 72.67 38 GLU B CA 1
ATOM 2273 C C . GLU B 2 38 ? 4.357 4.635 17.678 1.00 71.50 38 GLU B C 1
ATOM 2274 O O . GLU B 2 38 ? 4.627 4.288 18.834 1.00 73.14 38 GLU B O 1
ATOM 2280 N N . SER B 2 39 ? 4.661 3.884 16.615 1.00 71.17 39 SER B N 1
ATOM 2281 C CA . SER B 2 39 ? 5.478 2.687 16.777 1.00 75.55 39 SER B CA 1
ATOM 2282 C C . SER B 2 39 ? 6.898 3.044 17.203 1.00 76.89 39 SER B C 1
ATOM 2283 O O . SER B 2 39 ? 7.570 2.241 17.862 1.00 73.40 39 SER B O 1
ATOM 2286 N N . PHE B 2 40 ? 7.366 4.239 16.841 1.00 71.99 40 PHE B N 1
ATOM 2287 C CA . PHE B 2 40 ? 8.650 4.718 17.338 1.00 62.15 40 PHE B CA 1
ATOM 2288 C C . PHE B 2 40 ? 8.570 5.043 18.825 1.00 67.76 40 PHE B C 1
ATOM 2289 O O . PHE B 2 40 ? 9.448 4.655 19.606 1.00 67.56 40 PHE B O 1
ATOM 2297 N N . LYS B 2 41 ? 7.518 5.758 19.233 1.00 63.52 41 LYS B N 1
ATOM 2298 C CA . LYS B 2 41 ? 7.378 6.136 20.635 1.00 57.59 41 LYS B CA 1
ATOM 2299 C C . LYS B 2 41 ? 7.215 4.921 21.538 1.00 58.86 41 LYS B C 1
ATOM 2300 O O . LYS B 2 41 ? 7.724 4.918 22.665 1.00 52.72 41 LYS B O 1
ATOM 2306 N N . GLN B 2 42 ? 6.528 3.878 21.067 1.00 62.22 42 GLN B N 1
ATOM 2307 C CA . GLN B 2 42 ? 6.369 2.684 21.889 1.00 63.35 42 GLN B CA 1
ATOM 2308 C C . GLN B 2 42 ? 7.660 1.879 21.946 1.00 62.14 42 GLN B C 1
ATOM 2309 O O . GLN B 2 42 ? 8.009 1.333 22.999 1.00 71.17 42 GLN B O 1
ATOM 2315 N N . GLU B 2 43 ? 8.385 1.794 20.829 1.00 59.35 43 GLU B N 1
ATOM 2316 C CA . GLU B 2 43 ? 9.671 1.109 20.855 1.00 61.65 43 GLU B CA 1
ATOM 2317 C C . GLU B 2 43 ? 10.669 1.844 21.742 1.00 60.05 43 GLU B C 1
ATOM 2318 O O . GLU B 2 43 ? 11.504 1.207 22.392 1.00 64.60 43 GLU B O 1
ATOM 2324 N N . PHE B 2 44 ? 10.589 3.176 21.801 1.00 51.28 44 PHE B N 1
ATOM 2325 C CA . PHE B 2 44 ? 11.474 3.920 22.689 1.00 39.16 44 PHE B CA 1
ATOM 2326 C C . PHE B 2 44 ? 11.151 3.629 24.150 1.00 59.57 44 PHE B C 1
ATOM 2327 O O . PHE B 2 44 ? 12.062 3.484 24.974 1.00 47.10 44 PHE B O 1
ATOM 2335 N N . LYS B 2 45 ? 9.862 3.528 24.488 1.00 62.81 45 LYS B N 1
ATOM 2336 C CA . LYS B 2 45 ? 9.483 3.277 25.876 1.00 64.89 45 LYS B CA 1
ATOM 2337 C C . LYS B 2 45 ? 9.829 1.852 26.292 1.00 65.13 45 LYS B C 1
ATOM 2338 O O . LYS B 2 45 ? 10.413 1.635 27.360 1.00 69.48 45 LYS B O 1
ATOM 2344 N N . GLU B 2 46 ? 9.477 0.864 25.462 1.00 66.52 46 GLU B N 1
ATOM 2345 C CA . GLU B 2 46 ? 9.882 -0.509 25.749 1.00 71.74 46 GLU B CA 1
ATOM 2346 C C . GLU B 2 46 ? 11.392 -0.618 25.890 1.00 67.50 46 GLU B C 1
ATOM 2347 O O . GLU B 2 46 ? 11.888 -1.425 26.684 1.00 75.17 46 GLU B O 1
ATOM 2353 N N . LEU B 2 47 ? 12.136 0.196 25.141 1.00 60.29 47 LEU B N 1
ATOM 2354 C CA . LEU B 2 47 ? 13.587 0.199 25.262 1.00 46.69 47 LEU B CA 1
ATOM 2355 C C . LEU B 2 47 ? 14.020 0.786 26.600 1.00 48.59 47 LEU B C 1
ATOM 2356 O O . LEU B 2 47 ? 14.864 0.213 27.297 1.00 56.15 47 LEU B O 1
ATOM 2361 N N . LEU B 2 48 ? 13.444 1.928 26.983 1.00 43.67 48 LEU B N 1
ATOM 2362 C CA . LEU B 2 48 ? 13.836 2.554 28.241 1.00 46.83 48 LEU B CA 1
ATOM 2363 C C . LEU B 2 48 ? 13.404 1.723 29.439 1.00 58.82 48 LEU B C 1
ATOM 2364 O O . LEU B 2 48 ? 14.114 1.679 30.450 1.00 60.28 48 LEU B O 1
ATOM 2369 N N . GLN B 2 49 ? 12.252 1.062 29.347 1.00 51.85 49 GLN B N 1
ATOM 2370 C CA . GLN B 2 49 ? 11.700 0.337 30.486 1.00 55.91 49 GLN B CA 1
ATOM 2371 C C . GLN B 2 49 ? 12.241 -1.086 30.570 1.00 58.08 49 GLN B C 1
ATOM 2372 O O . GLN B 2 49 ? 12.852 -1.468 31.573 1.00 59.13 49 GLN B O 1
ATOM 2378 N N . GLU B 2 50 ? 12.026 -1.879 29.527 1.00 54.65 50 GLU B N 1
ATOM 2379 C CA . GLU B 2 50 ? 12.401 -3.282 29.586 1.00 61.56 50 GLU B CA 1
ATOM 2380 C C . GLU B 2 50 ? 13.891 -3.512 29.381 1.00 45.99 50 GLU B C 1
ATOM 2381 O O . GLU B 2 50 ? 14.356 -4.638 29.584 1.00 54.03 50 GLU B O 1
ATOM 2387 N N . TYR B 2 51 ? 14.651 -2.486 29.006 1.00 39.42 51 TYR B N 1
ATOM 2388 C CA . TYR B 2 51 ? 16.076 -2.673 28.762 1.00 43.97 51 TYR B CA 1
ATOM 2389 C C . TYR B 2 51 ? 16.927 -1.710 29.581 1.00 46.64 51 TYR B C 1
ATOM 2390 O O . TYR B 2 51 ? 17.906 -2.124 30.210 1.00 42.53 51 TYR B O 1
ATOM 2399 N N . ALA B 2 52 ? 16.578 -0.423 29.575 1.00 42.18 52 ALA B N 1
ATOM 2400 C CA . ALA B 2 52 ? 17.376 0.558 30.299 1.00 36.32 52 ALA B CA 1
ATOM 2401 C C . ALA B 2 52 ? 17.033 0.619 31.782 1.00 42.54 52 ALA B C 1
ATOM 2402 O O . ALA B 2 52 ? 17.869 1.060 32.577 1.00 43.51 52 ALA B O 1
ATOM 2404 N N . GLY B 2 53 ? 15.833 0.186 32.173 1.00 38.48 53 GLY B N 1
ATOM 2405 C CA . GLY B 2 53 ? 15.456 0.103 33.571 1.00 44.54 53 GLY B CA 1
ATOM 2406 C C . GLY B 2 53 ? 14.461 1.144 34.043 1.00 50.84 53 GLY B C 1
ATOM 2407 O O . GLY B 2 53 ? 14.100 1.132 35.227 1.00 50.52 53 GLY B O 1
ATOM 2408 N N . ARG B 2 54 ? 14.005 2.039 33.169 1.00 46.80 54 ARG B N 1
ATOM 2409 C CA . ARG B 2 54 ? 13.056 3.060 33.578 1.00 46.70 54 ARG B CA 1
ATOM 2410 C C . ARG B 2 54 ? 11.720 2.419 33.958 1.00 48.41 54 ARG B C 1
ATOM 2411 O O . ARG B 2 54 ? 11.363 1.357 33.443 1.00 52.60 54 ARG B O 1
ATOM 2419 N N . PRO B 2 55 ? 10.965 3.036 34.882 1.00 53.05 55 PRO B N 1
ATOM 2420 C CA . PRO B 2 55 ? 11.294 4.272 35.602 1.00 48.69 55 PRO B CA 1
ATOM 2421 C C . PRO B 2 55 ? 12.337 4.061 36.694 1.00 43.26 55 PRO B C 1
ATOM 2422 O O . PRO B 2 55 ? 12.379 3.004 37.320 1.00 53.15 55 PRO B O 1
ATOM 2426 N N . THR B 2 56 ? 13.180 5.062 36.909 1.00 47.73 56 THR B N 1
ATOM 2427 C CA . THR B 2 56 ? 14.198 4.992 37.944 1.00 45.30 56 THR B CA 1
ATOM 2428 C C . THR B 2 56 ? 13.619 5.448 39.276 1.00 45.01 56 THR B C 1
ATOM 2429 O O . THR B 2 56 ? 12.670 6.235 39.328 1.00 53.12 56 THR B O 1
ATOM 2433 N N . ALA B 2 57 ? 14.199 4.939 40.358 1.00 44.40 57 ALA B N 1
ATOM 2434 C CA . ALA B 2 57 ? 13.672 5.217 41.685 1.00 43.19 57 ALA B CA 1
ATOM 2435 C C . ALA B 2 57 ? 13.784 6.700 42.028 1.00 48.99 57 ALA B C 1
ATOM 2436 O O . ALA B 2 57 ? 14.558 7.455 41.432 1.00 43.23 57 ALA B O 1
ATOM 2438 N N . LEU B 2 58 ? 12.987 7.110 43.010 1.00 52.19 58 LEU B N 1
ATOM 2439 C CA . LEU B 2 58 ? 13.052 8.445 43.600 1.00 49.88 58 LEU B CA 1
ATOM 2440 C C . LEU B 2 58 ? 13.264 8.236 45.098 1.00 49.21 58 LEU B C 1
ATOM 2441 O O . LEU B 2 58 ? 12.306 8.065 45.855 1.00 48.70 58 LEU B O 1
ATOM 2446 N N . THR B 2 59 ? 14.528 8.237 45.514 1.00 51.55 59 THR B N 1
ATOM 2447 C CA . THR B 2 59 ? 14.896 7.889 46.880 1.00 49.96 59 THR B CA 1
ATOM 2448 C C . THR B 2 59 ? 14.782 9.095 47.805 1.00 64.45 59 THR B C 1
ATOM 2449 O O . THR B 2 59 ? 15.127 10.219 47.433 1.00 78.02 59 THR B O 1
ATOM 2453 N N . LYS B 2 60 ? 14.290 8.853 49.017 1.00 54.31 60 LYS B N 1
ATOM 2454 C CA . LYS B 2 60 ? 14.268 9.850 50.078 1.00 47.76 60 LYS B CA 1
ATOM 2455 C C . LYS B 2 60 ? 15.461 9.600 50.992 1.00 51.38 60 LYS B C 1
ATOM 2456 O O . LYS B 2 60 ? 15.565 8.530 51.603 1.00 51.67 60 LYS B O 1
ATOM 2462 N N . THR B 2 61 ? 16.365 10.574 51.069 1.00 49.34 61 THR B N 1
ATOM 2463 C CA . THR B 2 61 ? 17.517 10.446 51.951 1.00 53.08 61 THR B CA 1
ATOM 2464 C C . THR B 2 61 ? 17.067 10.383 53.408 1.00 55.19 61 THR B C 1
ATOM 2465 O O . THR B 2 61 ? 16.086 11.015 53.808 1.00 56.27 61 THR B O 1
ATOM 2469 N N . ARG B 2 62 ? 17.799 9.608 54.206 1.00 48.99 62 ARG B N 1
ATOM 2470 C CA . ARG B 2 62 ? 17.444 9.352 55.598 1.00 44.47 62 ARG B CA 1
ATOM 2471 C C . ARG B 2 62 ? 18.318 10.076 56.609 1.00 51.46 62 ARG B C 1
ATOM 2472 O O . ARG B 2 62 ? 17.824 10.467 57.668 1.00 60.60 62 ARG B O 1
ATOM 2480 N N . ASN B 2 63 ? 19.607 10.258 56.331 1.00 49.96 63 ASN B N 1
ATOM 2481 C CA . ASN B 2 63 ? 20.530 10.745 57.349 1.00 60.05 63 ASN B CA 1
ATOM 2482 C C . ASN B 2 63 ? 21.334 11.974 56.954 1.00 64.73 63 ASN B C 1
ATOM 2483 O O . ASN B 2 63 ? 21.787 12.693 57.854 1.00 63.43 63 ASN B O 1
ATOM 2488 N N . ILE B 2 64 ? 21.521 12.251 55.660 1.00 63.13 64 ILE B N 1
ATOM 2489 C CA . ILE B 2 64 ? 22.457 13.299 55.266 1.00 46.01 64 ILE B CA 1
ATOM 2490 C C . ILE B 2 64 ? 21.948 14.679 55.672 1.00 43.09 64 ILE B C 1
ATOM 2491 O O . ILE B 2 64 ? 22.747 15.578 55.966 1.00 49.58 64 ILE B O 1
ATOM 2496 N N . VAL B 2 65 ? 20.631 14.874 55.727 1.00 43.54 65 VAL B N 1
ATOM 2497 C CA . VAL B 2 65 ? 20.089 16.152 56.181 1.00 54.18 65 VAL B CA 1
ATOM 2498 C C . VAL B 2 65 ? 19.133 15.943 57.353 1.00 68.84 65 VAL B C 1
ATOM 2499 O O . VAL B 2 65 ? 18.145 16.673 57.498 1.00 67.19 65 VAL B O 1
ATOM 2503 N N . LYS B 2 66 ? 19.433 14.960 58.212 1.00 71.89 66 LYS B N 1
ATOM 2504 C CA . LYS B 2 66 ? 18.568 14.674 59.356 1.00 54.10 66 LYS B CA 1
ATOM 2505 C C . LYS B 2 66 ? 18.571 15.812 60.370 1.00 58.34 66 LYS B C 1
ATOM 2506 O O . LYS B 2 66 ? 17.556 16.056 61.032 1.00 58.47 66 LYS B O 1
ATOM 2508 N N . ASN B 2 67 ? 19.697 16.517 60.501 1.00 64.79 67 ASN B N 1
ATOM 2509 C CA . ASN B 2 67 ? 19.837 17.641 61.422 1.00 57.67 67 ASN B CA 1
ATOM 2510 C C . ASN B 2 67 ? 19.065 18.879 60.979 1.00 51.46 67 ASN B C 1
ATOM 2511 O O . ASN B 2 67 ? 19.171 19.920 61.640 1.00 52.30 67 ASN B O 1
ATOM 2516 N N . THR B 2 68 ? 18.308 18.803 59.887 1.00 53.75 68 THR B N 1
ATOM 2517 C CA . THR B 2 68 ? 17.540 19.924 59.365 1.00 52.56 68 THR B CA 1
ATOM 2518 C C . THR B 2 68 ? 16.100 19.479 59.145 1.00 50.75 68 THR B C 1
ATOM 2519 O O . THR B 2 68 ? 15.739 18.321 59.375 1.00 53.29 68 THR B O 1
ATOM 2523 N N . ARG B 2 69 ? 15.271 20.417 58.691 1.00 58.99 69 ARG B N 1
ATOM 2524 C CA . ARG B 2 69 ? 13.881 20.147 58.357 1.00 60.58 69 ARG B CA 1
ATOM 2525 C C . ARG B 2 69 ? 13.672 20.000 56.856 1.00 61.04 69 ARG B C 1
ATOM 2526 O O . ARG B 2 69 ? 12.536 20.104 56.379 1.00 61.87 69 ARG B O 1
ATOM 2534 N N . THR B 2 70 ? 14.747 19.769 56.107 1.00 56.24 70 THR B N 1
ATOM 2535 C CA . THR B 2 70 ? 14.678 19.629 54.661 1.00 51.11 70 THR B CA 1
ATOM 2536 C C . THR B 2 70 ? 14.434 18.172 54.295 1.00 56.71 70 THR B C 1
ATOM 2537 O O . THR B 2 70 ? 15.163 17.280 54.741 1.00 67.97 70 THR B O 1
ATOM 2541 N N . LYS B 2 71 ? 13.403 17.935 53.490 1.00 49.90 71 LYS B N 1
ATOM 2542 C CA . LYS B 2 71 ? 13.132 16.612 52.943 1.00 51.03 71 LYS B CA 1
ATOM 2543 C C . LYS B 2 71 ? 13.782 16.531 51.564 1.00 59.67 71 LYS B C 1
ATOM 2544 O O . LYS B 2 71 ? 13.302 17.143 50.605 1.00 56.72 71 LYS B O 1
ATOM 2550 N N . LEU B 2 72 ? 14.883 15.786 51.474 1.00 54.20 72 LEU B N 1
ATOM 2551 C CA . LEU B 2 72 ? 15.755 15.779 50.305 1.00 42.24 72 LEU B CA 1
ATOM 2552 C C . LEU B 2 72 ? 15.597 14.468 49.544 1.00 48.40 72 LEU B C 1
ATOM 2553 O O . LEU B 2 72 ? 15.867 13.393 50.094 1.00 40.95 72 LEU B O 1
ATOM 2558 N N . TYR B 2 73 ? 15.191 14.565 48.277 1.00 49.57 73 TYR B N 1
ATOM 2559 C CA . TYR B 2 73 ? 14.954 13.417 47.411 1.00 45.82 73 TYR B CA 1
ATOM 2560 C C . TYR B 2 73 ? 16.002 13.337 46.305 1.00 49.83 73 TYR B C 1
ATOM 2561 O O . TYR B 2 73 ? 16.530 14.357 45.851 1.00 60.29 73 TYR B O 1
ATOM 2570 N N . LEU B 2 74 ? 16.285 12.111 45.863 1.00 44.49 74 LEU B N 1
ATOM 2571 C CA . LEU B 2 74 ? 17.274 11.840 44.823 1.00 37.07 74 LEU B CA 1
ATOM 2572 C C . LEU B 2 74 ? 16.614 11.090 43.673 1.00 36.73 74 LEU B C 1
ATOM 2573 O O . LEU B 2 74 ? 16.068 10.000 43.874 1.00 36.84 74 LEU B O 1
ATOM 2578 N N . LYS B 2 75 ? 16.675 11.661 42.473 1.00 39.90 75 LYS B N 1
ATOM 2579 C CA . LYS B 2 75 ? 16.233 10.953 41.276 1.00 51.15 75 LYS B CA 1
ATOM 2580 C C . LYS B 2 75 ? 17.352 10.021 40.817 1.00 48.78 75 LYS B C 1
ATOM 2581 O O . LYS B 2 75 ? 18.439 10.480 40.445 1.00 42.06 75 LYS B O 1
ATOM 2587 N N . ARG B 2 76 ? 17.087 8.714 40.843 1.00 44.20 76 ARG B N 1
ATOM 2588 C CA . ARG B 2 76 ? 18.148 7.704 40.819 1.00 41.27 76 ARG B CA 1
ATOM 2589 C C . ARG B 2 76 ? 18.512 7.324 39.383 1.00 43.23 76 ARG B C 1
ATOM 2590 O O . ARG B 2 76 ? 18.302 6.200 38.925 1.00 62.56 76 ARG B O 1
ATOM 2598 N N . GLU B 2 77 ? 19.099 8.287 38.675 1.00 39.55 77 GLU B N 1
ATOM 2599 C CA . GLU B 2 77 ? 19.611 7.985 37.344 1.00 36.62 77 GLU B CA 1
ATOM 2600 C C . GLU B 2 77 ? 20.899 7.172 37.388 1.00 46.68 77 GLU B C 1
ATOM 2601 O O . GLU B 2 77 ? 21.367 6.726 36.335 1.00 41.48 77 GLU B O 1
ATOM 2607 N N . ASP B 2 78 ? 21.476 6.965 38.575 1.00 53.98 78 ASP B N 1
ATOM 2608 C CA . ASP B 2 78 ? 22.610 6.059 38.720 1.00 43.08 78 ASP B CA 1
ATOM 2609 C C . ASP B 2 78 ? 22.193 4.599 38.591 1.00 39.63 78 ASP B C 1
ATOM 2610 O O . ASP B 2 78 ? 23.042 3.745 38.311 1.00 37.63 78 ASP B O 1
ATOM 2615 N N . LEU B 2 79 ? 20.912 4.298 38.793 1.00 39.95 79 LEU B N 1
ATOM 2616 C CA . LEU B 2 79 ? 20.384 2.949 38.658 1.00 46.35 79 LEU B CA 1
ATOM 2617 C C . LEU B 2 79 ? 19.998 2.610 37.225 1.00 55.58 79 LEU B C 1
ATOM 2618 O O . LEU B 2 79 ? 19.569 1.482 36.961 1.00 67.19 79 LEU B O 1
ATOM 2623 N N . LEU B 2 80 ? 20.133 3.558 36.304 1.00 48.07 80 LEU B N 1
ATOM 2624 C CA . LEU B 2 80 ? 19.872 3.291 34.900 1.00 39.96 80 LEU B CA 1
ATOM 2625 C C . LEU B 2 80 ? 20.980 2.422 34.317 1.00 46.07 80 LEU B C 1
ATOM 2626 O O . LEU B 2 80 ? 22.115 2.413 34.805 1.00 57.04 80 LEU B O 1
ATOM 2631 N N . HIS B 2 81 ? 20.637 1.679 33.268 1.00 41.94 81 HIS B N 1
ATOM 2632 C CA . HIS B 2 81 ? 21.617 0.837 32.596 1.00 35.02 81 HIS B CA 1
ATOM 2633 C C . HIS B 2 81 ? 22.718 1.694 31.985 1.00 35.25 81 HIS B C 1
ATOM 2634 O O . HIS B 2 81 ? 22.446 2.643 31.245 1.00 34.77 81 HIS B O 1
ATOM 2641 N N . GLY B 2 82 ? 23.966 1.358 32.295 1.00 40.63 82 GLY B N 1
ATOM 2642 C CA . GLY B 2 82 ? 25.097 2.174 31.910 1.00 37.32 82 GLY B CA 1
ATOM 2643 C C . GLY B 2 82 ? 25.613 3.076 33.008 1.00 39.11 82 GLY B C 1
ATOM 2644 O O . GLY B 2 82 ? 26.719 3.617 32.875 1.00 45.51 82 GLY B O 1
ATOM 2645 N N . GLY B 2 83 ? 24.846 3.255 34.082 1.00 40.64 83 GLY B N 1
ATOM 2646 C CA . GLY B 2 83 ? 25.293 4.011 35.232 1.00 42.02 83 GLY B CA 1
ATOM 2647 C C . GLY B 2 83 ? 25.163 5.511 35.120 1.00 42.49 83 GLY B C 1
ATOM 2648 O O . GLY B 2 83 ? 25.648 6.221 36.007 1.00 41.77 83 GLY B O 1
ATOM 2649 N N . ALA B 2 84 ? 24.532 6.021 34.065 1.00 39.51 84 ALA B N 1
ATOM 2650 C CA . ALA B 2 84 ? 24.361 7.456 33.905 1.00 30.31 84 ALA B CA 1
ATOM 2651 C C . ALA B 2 84 ? 23.129 7.722 33.052 1.00 40.56 84 ALA B C 1
ATOM 2652 O O . ALA B 2 84 ? 22.563 6.816 32.435 1.00 38.21 84 ALA B O 1
ATOM 2654 N N . HIS B 2 85 ? 22.724 8.987 33.023 1.00 46.99 85 HIS B N 1
ATOM 2655 C CA . HIS B 2 85 ? 21.518 9.409 32.322 1.00 52.00 85 HIS B CA 1
ATOM 2656 C C . HIS B 2 85 ? 21.691 9.378 30.801 1.00 44.94 85 HIS B C 1
ATOM 2657 O O . HIS B 2 85 ? 20.708 9.345 30.062 1.00 46.40 85 HIS B O 1
ATOM 2688 N N . THR B 2 87 ? 22.446 7.211 28.713 1.00 37.40 87 THR B N 1
ATOM 2689 C CA . THR B 2 87 ? 21.804 6.074 28.062 1.00 33.46 87 THR B CA 1
ATOM 2690 C C . THR B 2 87 ? 20.432 6.430 27.470 1.00 43.06 87 THR B C 1
ATOM 2691 O O . THR B 2 87 ? 20.058 5.921 26.415 1.00 40.17 87 THR B O 1
ATOM 2695 N N . ASN B 2 88 ? 19.700 7.323 28.140 1.00 44.78 88 ASN B N 1
ATOM 2696 C CA . ASN B 2 88 ? 18.381 7.722 27.656 1.00 37.55 88 ASN B CA 1
ATOM 2697 C C . ASN B 2 88 ? 18.454 8.281 26.242 1.00 47.02 88 ASN B C 1
ATOM 2698 O O . ASN B 2 88 ? 17.872 7.722 25.305 1.00 50.49 88 ASN B O 1
ATOM 2703 N N . GLN B 2 89 ? 19.168 9.396 26.067 1.00 49.43 89 GLN B N 1
ATOM 2704 C CA . GLN B 2 89 ? 19.173 10.060 24.770 1.00 58.99 89 GLN B CA 1
ATOM 2705 C C . GLN B 2 89 ? 20.031 9.325 23.749 1.00 60.36 89 GLN B C 1
ATOM 2706 O O . GLN B 2 89 ? 19.858 9.538 22.544 1.00 60.31 89 GLN B O 1
ATOM 2712 N N . VAL B 2 90 ? 20.942 8.464 24.196 1.00 50.75 90 VAL B N 1
ATOM 2713 C CA . VAL B 2 90 ? 21.722 7.670 23.254 1.00 39.01 90 VAL B CA 1
ATOM 2714 C C . VAL B 2 90 ? 20.852 6.584 22.629 1.00 35.90 90 VAL B C 1
ATOM 2715 O O . VAL B 2 90 ? 20.946 6.313 21.427 1.00 40.19 90 VAL B O 1
ATOM 2719 N N . LEU B 2 91 ? 19.974 5.960 23.421 1.00 34.34 91 LEU B N 1
ATOM 2720 C CA . LEU B 2 91 ? 19.046 4.984 22.854 1.00 36.25 91 LEU B CA 1
ATOM 2721 C C . LEU B 2 91 ? 18.081 5.650 21.885 1.00 48.14 91 LEU B C 1
ATOM 2722 O O . LEU B 2 91 ? 17.712 5.062 20.862 1.00 61.27 91 LEU B O 1
ATOM 2727 N N . GLY B 2 92 ? 17.668 6.883 22.185 1.00 46.94 92 GLY B N 1
ATOM 2728 C CA . GLY B 2 92 ? 16.754 7.582 21.294 1.00 51.86 92 GLY B CA 1
ATOM 2729 C C . GLY B 2 92 ? 17.381 7.914 19.952 1.00 57.88 92 GLY B C 1
ATOM 2730 O O . GLY B 2 92 ? 16.812 7.612 18.899 1.00 60.22 92 GLY B O 1
ATOM 2731 N N . GLN B 2 93 ? 18.560 8.544 19.972 1.00 62.84 93 GLN B N 1
ATOM 2732 C CA . GLN B 2 93 ? 19.224 8.924 18.726 1.00 57.96 93 GLN B CA 1
ATOM 2733 C C . GLN B 2 93 ? 19.574 7.704 17.883 1.00 52.99 93 GLN B C 1
ATOM 2734 O O . GLN B 2 93 ? 19.405 7.721 16.658 1.00 50.86 93 GLN B O 1
ATOM 2740 N N . ALA B 2 94 ? 20.074 6.639 18.518 1.00 40.48 94 ALA B N 1
ATOM 2741 C CA . ALA B 2 94 ? 20.390 5.424 17.775 1.00 44.09 94 ALA B CA 1
ATOM 2742 C C . ALA B 2 94 ? 19.139 4.825 17.143 1.00 47.69 94 ALA B C 1
ATOM 2743 O O . ALA B 2 94 ? 19.158 4.420 15.974 1.00 44.14 94 ALA B O 1
ATOM 2745 N N . LEU B 2 95 ? 18.039 4.765 17.897 1.00 35.18 95 LEU B N 1
ATOM 2746 C CA . LEU B 2 95 ? 16.777 4.317 17.321 1.00 36.37 95 LEU B CA 1
ATOM 2747 C C . LEU B 2 95 ? 16.331 5.249 16.205 1.00 43.40 95 LEU B C 1
ATOM 2748 O O . LEU B 2 95 ? 15.754 4.804 15.205 1.00 42.88 95 LEU B O 1
ATOM 2753 N N . LEU B 2 96 ? 16.597 6.548 16.357 1.00 36.64 96 LEU B N 1
ATOM 2754 C CA . LEU B 2 96 ? 16.250 7.508 15.314 1.00 51.08 96 LEU B CA 1
ATOM 2755 C C . LEU B 2 96 ? 17.090 7.292 14.063 1.00 53.35 96 LEU B C 1
ATOM 2756 O O . LEU B 2 96 ? 16.573 7.348 12.941 1.00 49.93 96 LEU B O 1
ATOM 2761 N N . ALA B 2 97 ? 18.389 7.043 14.233 1.00 53.25 97 ALA B N 1
ATOM 2762 C CA . ALA B 2 97 ? 19.242 6.772 13.086 1.00 40.03 97 ALA B CA 1
ATOM 2763 C C . ALA B 2 97 ? 18.911 5.444 12.432 1.00 49.91 97 ALA B C 1
ATOM 2764 O O . ALA B 2 97 ? 19.206 5.258 11.247 1.00 65.73 97 ALA B O 1
ATOM 2766 N N . LYS B 2 98 ? 18.307 4.516 13.174 1.00 56.95 98 LYS B N 1
ATOM 2767 C CA . LYS B 2 98 ? 17.988 3.222 12.588 1.00 66.29 98 LYS B CA 1
ATOM 2768 C C . LYS B 2 98 ? 16.872 3.339 11.558 1.00 61.92 98 LYS B C 1
ATOM 2769 O O . LYS B 2 98 ? 16.871 2.606 10.564 1.00 72.00 98 LYS B O 1
ATOM 2775 N N . ARG B 2 99 ? 15.934 4.261 11.755 1.00 42.54 99 ARG B N 1
ATOM 2776 C CA . ARG B 2 99 ? 14.842 4.444 10.811 1.00 50.44 99 ARG B CA 1
ATOM 2777 C C . ARG B 2 99 ? 15.112 5.537 9.788 1.00 63.29 99 ARG B C 1
ATOM 2778 O O . ARG B 2 99 ? 14.231 5.840 8.980 1.00 69.39 99 ARG B O 1
ATOM 2794 N N . GLY B 2 101 ? 17.380 4.770 7.935 1.00 68.69 101 GLY B N 1
ATOM 2795 C CA . GLY B 2 101 ? 18.000 3.784 7.078 1.00 67.48 101 GLY B CA 1
ATOM 2796 C C . GLY B 2 101 ? 19.493 3.640 7.254 1.00 60.66 101 GLY B C 1
ATOM 2797 O O . GLY B 2 101 ? 20.128 2.930 6.466 1.00 70.99 101 GLY B O 1
ATOM 2798 N N . LYS B 2 102 ? 20.075 4.285 8.258 1.00 38.66 102 LYS B N 1
ATOM 2799 C CA . LYS B 2 102 ? 21.518 4.292 8.426 1.00 45.50 102 LYS B CA 1
ATOM 2800 C C . LYS B 2 102 ? 21.946 3.155 9.341 1.00 55.33 102 LYS B C 1
ATOM 2801 O O . LYS B 2 102 ? 21.228 2.789 10.277 1.00 58.77 102 LYS B O 1
ATOM 2807 N N . LYS B 2 103 ? 23.118 2.586 9.054 1.00 45.49 103 LYS B N 1
ATOM 2808 C CA . LYS B 2 103 ? 23.672 1.530 9.885 1.00 47.22 103 LYS B CA 1
ATOM 2809 C C . LYS B 2 103 ? 24.898 1.962 10.674 1.00 55.89 103 LYS B C 1
ATOM 2810 O O . LYS B 2 103 ? 25.268 1.274 11.630 1.00 63.23 103 LYS B O 1
ATOM 2816 N N . GLU B 2 104 ? 25.518 3.081 10.313 1.00 50.21 104 GLU B N 1
ATOM 2817 C CA . GLU B 2 104 ? 26.734 3.560 10.952 1.00 46.65 104 GLU B CA 1
ATOM 2818 C C . GLU B 2 104 ? 26.422 4.710 11.902 1.00 46.94 104 GLU B C 1
ATOM 2819 O O . GLU B 2 104 ? 25.457 5.452 11.710 1.00 46.31 104 GLU B O 1
ATOM 2825 N N . ILE B 2 105 ? 27.257 4.859 12.930 1.00 52.19 105 ILE B N 1
ATOM 2826 C CA . ILE B 2 105 ? 27.091 5.922 13.917 1.00 44.96 105 ILE B CA 1
ATOM 2827 C C . ILE B 2 105 ? 28.460 6.459 14.317 1.00 43.78 105 ILE B C 1
ATOM 2828 O O . ILE B 2 105 ? 29.337 5.695 14.734 1.00 56.44 105 ILE B O 1
ATOM 2833 N N . ILE B 2 106 ? 28.640 7.776 14.184 1.00 47.48 106 ILE B N 1
ATOM 2834 C CA . ILE B 2 106 ? 29.861 8.471 14.578 1.00 45.58 106 ILE B CA 1
ATOM 2835 C C . ILE B 2 106 ? 29.641 9.125 15.933 1.00 36.94 106 ILE B C 1
ATOM 2836 O O . ILE B 2 106 ? 28.568 9.684 16.203 1.00 36.52 106 ILE B O 1
ATOM 2841 N N . ALA B 2 107 ? 30.663 9.070 16.783 1.00 30.73 107 ALA B N 1
ATOM 2842 C CA . ALA B 2 107 ? 30.583 9.636 18.120 1.00 34.48 107 ALA B CA 1
ATOM 2843 C C . ALA B 2 107 ? 31.981 9.997 18.595 1.00 46.61 107 ALA B C 1
ATOM 2844 O O . ALA B 2 107 ? 32.987 9.529 18.054 1.00 50.38 107 ALA B O 1
ATOM 2846 N N . GLU B 2 108 ? 32.030 10.847 19.616 1.00 44.38 108 GLU B N 1
ATOM 2847 C CA . GLU B 2 108 ? 33.283 11.278 20.214 1.00 30.39 108 GLU B CA 1
ATOM 2848 C C . GLU B 2 108 ? 33.103 11.258 21.722 1.00 34.46 108 GLU B C 1
ATOM 2849 O O . GLU B 2 108 ? 31.981 11.338 22.228 1.00 42.20 108 GLU B O 1
ATOM 2855 N N . THR B 2 109 ? 34.214 11.129 22.443 1.00 30.94 109 THR B N 1
ATOM 2856 C CA . THR B 2 109 ? 34.136 11.105 23.896 1.00 41.87 109 THR B CA 1
ATOM 2857 C C . THR B 2 109 ? 35.474 11.521 24.484 1.00 38.06 109 THR B C 1
ATOM 2858 O O . THR B 2 109 ? 36.520 11.392 23.843 1.00 44.28 109 THR B O 1
ATOM 2862 N N . GLY B 2 110 ? 35.419 12.029 25.713 1.00 38.94 110 GLY B N 1
ATOM 2863 C CA . GLY B 2 110 ? 36.614 12.404 26.440 1.00 36.75 110 GLY B CA 1
ATOM 2864 C C . GLY B 2 110 ? 36.925 11.439 27.566 1.00 46.39 110 GLY B C 1
ATOM 2865 O O . GLY B 2 110 ? 37.898 10.681 27.493 1.00 48.15 110 GLY B O 1
ATOM 2866 N N . ALA B 2 111 ? 36.102 11.461 28.620 1.00 49.42 111 ALA B N 1
ATOM 2867 C CA . ALA B 2 111 ? 36.276 10.512 29.713 1.00 55.67 111 ALA B CA 1
ATOM 2868 C C . ALA B 2 111 ? 35.958 9.089 29.275 1.00 59.61 111 ALA B C 1
ATOM 2869 O O . ALA B 2 111 ? 36.582 8.137 29.757 1.00 57.59 111 ALA B O 1
ATOM 2871 N N . GLY B 2 112 ? 35.004 8.926 28.366 1.00 57.06 112 GLY B N 1
ATOM 2872 C CA . GLY B 2 112 ? 34.579 7.620 27.898 1.00 54.78 112 GLY B CA 1
ATOM 2873 C C . GLY B 2 112 ? 33.128 7.305 28.181 1.00 52.76 112 GLY B C 1
ATOM 2874 O O . GLY B 2 112 ? 32.607 6.323 27.630 1.00 54.31 112 GLY B O 1
ATOM 2875 N N . GLN B 2 113 ? 32.451 8.106 29.010 1.00 40.95 113 GLN B N 1
ATOM 2876 C CA . GLN B 2 113 ? 31.072 7.811 29.384 1.00 45.61 113 GLN B CA 1
ATOM 2877 C C . GLN B 2 113 ? 30.157 7.801 28.167 1.00 54.10 113 GLN B C 1
ATOM 2878 O O . GLN B 2 113 ? 29.377 6.861 27.970 1.00 54.97 113 GLN B O 1
ATOM 2884 N N . HIS B 2 114 ? 30.227 8.846 27.344 1.00 53.61 114 HIS B N 1
ATOM 2885 C CA . HIS B 2 114 ? 29.384 8.881 26.158 1.00 35.74 114 HIS B CA 1
ATOM 2886 C C . HIS B 2 114 ? 29.774 7.781 25.182 1.00 51.37 114 HIS B C 1
ATOM 2887 O O . HIS B 2 114 ? 28.907 7.178 24.537 1.00 34.70 114 HIS B O 1
ATOM 2894 N N . GLY B 2 115 ? 31.074 7.500 25.068 1.00 54.85 115 GLY B N 1
ATOM 2895 C CA . GLY B 2 115 ? 31.515 6.437 24.181 1.00 33.83 115 GLY B CA 1
ATOM 2896 C C . GLY B 2 115 ? 30.960 5.084 24.578 1.00 39.64 115 GLY B C 1
ATOM 2897 O O . GLY B 2 115 ? 30.492 4.322 23.731 1.00 53.56 115 GLY B O 1
ATOM 2898 N N . VAL B 2 116 ? 30.996 4.774 25.873 1.00 39.13 116 VAL B N 1
ATOM 2899 C CA . VAL B 2 116 ? 30.438 3.513 26.352 1.00 34.84 116 VAL B CA 1
ATOM 2900 C C . VAL B 2 116 ? 28.938 3.461 26.096 1.00 42.29 116 VAL B C 1
ATOM 2901 O O . VAL B 2 116 ? 28.404 2.433 25.665 1.00 52.43 116 VAL B O 1
ATOM 2905 N N . ALA B 2 117 ? 28.235 4.570 26.349 1.00 48.27 117 ALA B N 1
ATOM 2906 C CA . ALA B 2 117 ? 26.791 4.594 26.128 1.00 41.87 117 ALA B CA 1
ATOM 2907 C C . ALA B 2 117 ? 26.449 4.423 24.651 1.00 45.14 117 ALA B C 1
ATOM 2908 O O . ALA B 2 117 ? 25.492 3.719 24.306 1.00 46.99 117 ALA B O 1
ATOM 2910 N N . THR B 2 118 ? 27.217 5.057 23.761 1.00 34.36 118 THR B N 1
ATOM 2911 C CA . THR B 2 118 ? 26.980 4.870 22.332 1.00 39.55 118 THR B CA 1
ATOM 2912 C C . THR B 2 118 ? 27.258 3.432 21.915 1.00 46.42 118 THR B C 1
ATOM 2913 O O . THR B 2 118 ? 26.531 2.865 21.092 1.00 44.06 118 THR B O 1
ATOM 2917 N N . ALA B 2 119 ? 28.293 2.819 22.491 1.00 52.29 119 ALA B N 1
ATOM 2918 C CA . ALA B 2 119 ? 28.654 1.459 22.113 1.00 39.30 119 ALA B CA 1
ATOM 2919 C C . ALA B 2 119 ? 27.564 0.465 22.493 1.00 45.30 119 ALA B C 1
ATOM 2920 O O . ALA B 2 119 ? 27.216 -0.412 21.694 1.00 54.08 119 ALA B O 1
ATOM 2922 N N . LEU B 2 120 ? 27.013 0.580 23.706 1.00 33.72 120 LEU B N 1
ATOM 2923 C CA . LEU B 2 120 ? 26.018 -0.398 24.140 1.00 59.98 120 LEU B CA 1
ATOM 2924 C C . LEU B 2 120 ? 24.713 -0.244 23.371 1.00 56.77 120 LEU B C 1
ATOM 2925 O O . LEU B 2 120 ? 24.009 -1.235 23.146 1.00 53.88 120 LEU B O 1
ATOM 2930 N N . ALA B 2 121 ? 24.375 0.981 22.963 1.00 54.61 121 ALA B N 1
ATOM 2931 C CA . ALA B 2 121 ? 23.177 1.185 22.157 1.00 47.08 121 ALA B CA 1
ATOM 2932 C C . ALA B 2 121 ? 23.355 0.599 20.765 1.00 45.05 121 ALA B C 1
ATOM 2933 O O . ALA B 2 121 ? 22.465 -0.086 20.246 1.00 35.09 121 ALA B O 1
ATOM 2935 N N . CYS B 2 122 ? 24.509 0.861 20.147 1.00 42.55 122 CYS B N 1
ATOM 2936 C CA . CYS B 2 122 ? 24.785 0.332 18.818 1.00 38.94 122 CYS B CA 1
ATOM 2937 C C . CYS B 2 122 ? 24.927 -1.183 18.836 1.00 48.71 122 CYS B C 1
ATOM 2938 O O . CYS B 2 122 ? 24.663 -1.841 17.822 1.00 47.20 122 CYS B O 1
ATOM 2941 N N . ALA B 2 123 ? 25.341 -1.752 19.970 1.00 34.08 123 ALA B N 1
ATOM 2942 C CA . ALA B 2 123 ? 25.424 -3.204 20.072 1.00 43.89 123 ALA B CA 1
ATOM 2943 C C . ALA B 2 123 ? 24.036 -3.827 20.109 1.00 47.77 123 ALA B C 1
ATOM 2944 O O . ALA B 2 123 ? 23.780 -4.832 19.433 1.00 52.22 123 ALA B O 1
ATOM 2946 N N . LEU B 2 124 ? 23.123 -3.232 20.880 1.00 39.21 124 LEU B N 1
ATOM 2947 C CA . LEU B 2 124 ? 21.773 -3.772 20.978 1.00 42.40 124 LEU B CA 1
ATOM 2948 C C . LEU B 2 124 ? 20.992 -3.578 19.683 1.00 48.57 124 LEU B C 1
ATOM 2949 O O . LEU B 2 124 ? 20.252 -4.473 19.259 1.00 58.07 124 LEU B O 1
ATOM 2954 N N . LEU B 2 125 ? 21.135 -2.423 19.040 1.00 47.61 125 LEU B N 1
ATOM 2955 C CA . LEU B 2 125 ? 20.366 -2.114 17.841 1.00 42.46 125 LEU B CA 1
ATOM 2956 C C . LEU B 2 125 ? 21.104 -2.456 16.556 1.00 45.61 125 LEU B C 1
ATOM 2957 O O . LEU B 2 125 ? 20.651 -2.060 15.477 1.00 56.72 125 LEU B O 1
ATOM 2962 N N . ASP B 2 126 ? 22.221 -3.174 16.649 1.00 44.33 126 ASP B N 1
ATOM 2963 C CA . ASP B 2 126 ? 22.988 -3.631 15.492 1.00 54.91 126 ASP B CA 1
ATOM 2964 C C . ASP B 2 126 ? 23.354 -2.455 14.581 1.00 47.35 126 ASP B C 1
ATOM 2965 O O . ASP B 2 126 ? 22.886 -2.326 13.450 1.00 42.26 126 ASP B O 1
ATOM 2970 N N . LEU B 2 127 ? 24.214 -1.593 15.123 1.00 40.81 127 LEU B N 1
ATOM 2971 C CA . LEU B 2 127 ? 24.713 -0.428 14.410 1.00 34.95 127 LEU B CA 1
ATOM 2972 C C . LEU B 2 127 ? 26.232 -0.396 14.488 1.00 38.76 127 LEU B C 1
ATOM 2973 O O . LEU B 2 127 ? 26.816 -0.672 15.539 1.00 45.46 127 LEU B O 1
ATOM 2978 N N . LYS B 2 128 ? 26.870 -0.072 13.366 1.00 36.70 128 LYS B N 1
ATOM 2979 C CA . LYS B 2 128 ? 28.322 0.030 13.323 1.00 44.22 128 LYS B CA 1
ATOM 2980 C C . LYS B 2 128 ? 28.748 1.342 13.969 1.00 48.16 128 LYS B C 1
ATOM 2981 O O . LYS B 2 128 ? 28.400 2.425 13.488 1.00 54.35 128 LYS B O 1
ATOM 2987 N N . CYS B 2 129 ? 29.507 1.242 15.053 1.00 47.14 129 CYS B N 1
ATOM 2988 C CA . CYS B 2 129 ? 29.784 2.368 15.932 1.00 44.14 129 CYS B CA 1
ATOM 2989 C C . CYS B 2 129 ? 31.262 2.736 15.863 1.00 40.09 129 CYS B C 1
ATOM 2990 O O . CYS B 2 129 ? 32.126 1.912 16.179 1.00 46.49 129 CYS B O 1
ATOM 2993 N N . ARG B 2 130 ? 31.545 3.968 15.445 1.00 33.77 130 ARG B N 1
ATOM 2994 C CA . ARG B 2 130 ? 32.890 4.536 15.451 1.00 41.82 130 ARG B CA 1
ATOM 2995 C C . ARG B 2 130 ? 32.924 5.662 16.473 1.00 40.24 130 ARG B C 1
ATOM 2996 O O . ARG B 2 130 ? 32.159 6.625 16.359 1.00 44.98 130 ARG B O 1
ATOM 3004 N N . VAL B 2 131 ? 33.808 5.553 17.458 1.00 32.84 131 VAL B N 1
ATOM 3005 C CA . VAL B 2 131 ? 33.966 6.584 18.477 1.00 45.02 131 VAL B CA 1
ATOM 3006 C C . VAL B 2 131 ? 35.351 7.193 18.340 1.00 41.02 131 VAL B C 1
ATOM 3007 O O . VAL B 2 131 ? 36.354 6.471 18.343 1.00 43.79 131 VAL B O 1
ATOM 3011 N N . TYR B 2 132 ? 35.407 8.514 18.223 1.00 36.48 132 TYR B N 1
ATOM 3012 C CA . TYR B 2 132 ? 36.678 9.217 18.176 1.00 42.31 132 TYR B CA 1
ATOM 3013 C C . TYR B 2 132 ? 37.120 9.592 19.582 1.00 42.00 132 TYR B C 1
ATOM 3014 O O . TYR B 2 132 ? 36.301 9.864 20.462 1.00 48.51 132 TYR B O 1
ATOM 3031 N N . GLY B 2 134 ? 40.680 11.348 21.926 1.00 61.53 134 GLY B N 1
ATOM 3032 C CA . GLY B 2 134 ? 42.014 11.921 21.958 1.00 50.85 134 GLY B CA 1
ATOM 3033 C C . GLY B 2 134 ? 43.041 10.893 22.396 1.00 45.45 134 GLY B C 1
ATOM 3034 O O . GLY B 2 134 ? 42.812 10.114 23.323 1.00 52.33 134 GLY B O 1
ATOM 3035 N N . ALA B 2 135 ? 44.185 10.891 21.708 1.00 49.75 135 ALA B N 1
ATOM 3036 C CA . ALA B 2 135 ? 45.221 9.906 22.002 1.00 49.60 135 ALA B CA 1
ATOM 3037 C C . ALA B 2 135 ? 45.644 9.953 23.465 1.00 46.84 135 ALA B C 1
ATOM 3038 O O . ALA B 2 135 ? 45.955 8.911 24.054 1.00 47.22 135 ALA B O 1
ATOM 3040 N N . LYS B 2 136 ? 45.646 11.142 24.072 1.00 46.31 136 LYS B N 1
ATOM 3041 C CA . LYS B 2 136 ? 45.958 11.240 25.494 1.00 60.38 136 LYS B CA 1
ATOM 3042 C C . LYS B 2 136 ? 44.839 10.651 26.343 1.00 59.52 136 LYS B C 1
ATOM 3043 O O . LYS B 2 136 ? 45.104 9.994 27.356 1.00 62.14 136 LYS B O 1
ATOM 3049 N N . ASP B 2 137 ? 43.583 10.869 25.944 1.00 52.37 137 ASP B N 1
ATOM 3050 C CA . ASP B 2 137 ? 42.466 10.280 26.675 1.00 51.61 137 ASP B CA 1
ATOM 3051 C C . ASP B 2 137 ? 42.444 8.762 26.543 1.00 42.63 137 ASP B C 1
ATOM 3052 O O . ASP B 2 137 ? 42.073 8.065 27.494 1.00 44.42 137 ASP B O 1
ATOM 3057 N N . VAL B 2 138 ? 42.835 8.232 25.382 1.00 34.80 138 VAL B N 1
ATOM 3058 C CA . VAL B 2 138 ? 42.931 6.782 25.228 1.00 52.20 138 VAL B CA 1
ATOM 3059 C C . VAL B 2 138 ? 43.907 6.203 26.243 1.00 58.23 138 VAL B C 1
ATOM 3060 O O . VAL B 2 138 ? 43.648 5.158 26.854 1.00 45.16 138 VAL B O 1
ATOM 3064 N N . GLU B 2 139 ? 45.039 6.879 26.449 1.00 45.70 139 GLU B N 1
ATOM 3065 C CA . GLU B 2 139 ? 46.023 6.385 27.403 1.00 44.52 139 GLU B CA 1
ATOM 3066 C C . GLU B 2 139 ? 45.479 6.425 28.831 1.00 51.28 139 GLU B C 1
ATOM 3067 O O . GLU B 2 139 ? 45.710 5.495 29.613 1.00 53.46 139 GLU B O 1
ATOM 3069 N N . ARG B 2 140 ? 44.732 7.473 29.183 1.00 40.56 140 ARG B N 1
ATOM 3070 C CA . ARG B 2 140 ? 44.244 7.617 30.551 1.00 44.50 140 ARG B CA 1
ATOM 3071 C C . ARG B 2 140 ? 43.007 6.781 30.851 1.00 39.83 140 ARG B C 1
ATOM 3072 O O . ARG B 2 140 ? 42.605 6.709 32.016 1.00 42.39 140 ARG B O 1
ATOM 3080 N N .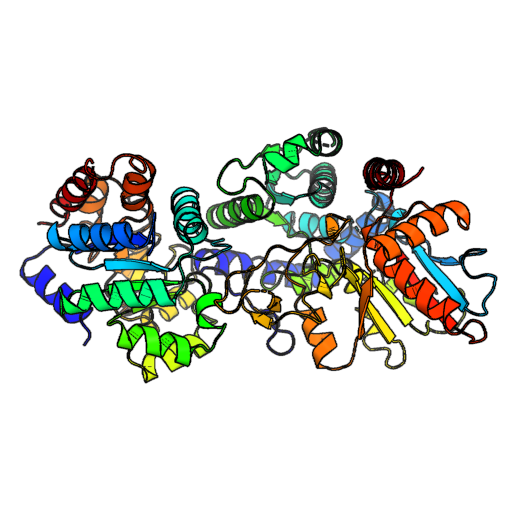 GLN B 2 141 ? 42.384 6.159 29.849 1.00 40.50 141 GLN B N 1
ATOM 3081 C CA . GLN B 2 141 ? 41.098 5.487 30.035 1.00 45.80 141 GLN B CA 1
ATOM 3082 C C . GLN B 2 141 ? 41.156 4.062 29.486 1.00 47.28 141 GLN B C 1
ATOM 3083 O O . GLN B 2 141 ? 40.367 3.670 28.629 1.00 44.73 141 GLN B O 1
ATOM 3089 N N . SER B 2 142 ? 42.093 3.270 30.001 1.00 53.42 142 SER B N 1
ATOM 3090 C CA . SER B 2 142 ? 42.177 1.874 29.583 1.00 45.10 142 SER B CA 1
ATOM 3091 C C . SER B 2 142 ? 40.917 1.068 29.885 1.00 45.27 142 SER B C 1
ATOM 3092 O O . SER B 2 142 ? 40.479 0.318 28.997 1.00 55.53 142 SER B O 1
ATOM 3095 N N . PRO B 2 143 ? 40.293 1.154 31.068 1.00 58.14 143 PRO B N 1
ATOM 3096 C CA . PRO B 2 143 ? 39.070 0.358 31.276 1.00 66.81 143 PRO B CA 1
ATOM 3097 C C . PRO B 2 143 ? 37.919 0.749 30.362 1.00 51.38 143 PRO B C 1
ATOM 3098 O O . PRO B 2 143 ? 37.187 -0.132 29.899 1.00 51.30 143 PRO B O 1
ATOM 3102 N N . ASN B 2 144 ? 37.740 2.041 30.077 1.00 50.25 144 ASN B N 1
ATOM 3103 C CA . ASN B 2 144 ? 36.626 2.456 29.228 1.00 47.84 144 ASN B CA 1
ATOM 3104 C C . ASN B 2 144 ? 36.862 2.143 27.755 1.00 38.78 144 ASN B C 1
ATOM 3105 O O . ASN B 2 144 ? 35.899 1.891 27.023 1.00 42.49 144 ASN B O 1
ATOM 3110 N N . VAL B 2 145 ? 38.114 2.164 27.297 1.00 45.42 145 VAL B N 1
ATOM 3111 C CA . VAL B 2 145 ? 38.400 1.733 25.932 1.00 40.75 145 VAL B CA 1
ATOM 3112 C C . VAL B 2 145 ? 38.125 0.242 25.783 1.00 37.85 145 VAL B C 1
ATOM 3113 O O . VAL B 2 145 ? 37.562 -0.200 24.777 1.00 40.54 145 VAL B O 1
ATOM 3117 N N . PHE B 2 146 ? 38.499 -0.554 26.788 1.00 36.96 146 PHE B N 1
ATOM 3118 C CA . PHE B 2 146 ? 38.229 -1.987 26.730 1.00 41.94 146 PHE B CA 1
ATOM 3119 C C . PHE B 2 146 ? 36.737 -2.282 26.802 1.00 49.42 146 PHE B C 1
ATOM 3120 O O . PHE B 2 146 ? 36.274 -3.258 26.203 1.00 55.84 146 PHE B O 1
ATOM 3128 N N . ARG B 2 147 ? 35.971 -1.468 27.532 1.00 43.67 147 ARG B N 1
ATOM 3129 C CA . ARG B 2 147 ? 34.522 -1.632 27.525 1.00 46.95 147 ARG B CA 1
ATOM 3130 C C . ARG B 2 147 ? 33.962 -1.401 26.129 1.00 51.63 147 ARG B C 1
ATOM 3131 O O . ARG B 2 147 ? 33.166 -2.201 25.624 1.00 45.21 147 ARG B O 1
ATOM 3147 N N . LYS B 2 149 ? 35.468 -1.567 23.217 1.00 49.73 149 LYS B N 1
ATOM 3148 C CA . LYS B 2 149 ? 35.888 -2.605 22.281 1.00 32.27 149 LYS B CA 1
ATOM 3149 C C . LYS B 2 149 ? 35.136 -3.910 22.529 1.00 45.45 149 LYS B C 1
ATOM 3150 O O . LYS B 2 149 ? 34.790 -4.620 21.576 1.00 53.17 149 LYS B O 1
ATOM 3156 N N . LEU B 2 150 ? 34.864 -4.239 23.798 1.00 38.68 150 LEU B N 1
ATOM 3157 C CA . LEU B 2 150 ? 34.104 -5.445 24.118 1.00 32.75 150 LEU B CA 1
ATOM 3158 C C . LEU B 2 150 ? 32.715 -5.441 23.499 1.00 40.21 150 LEU B C 1
ATOM 3159 O O . LEU B 2 150 ? 32.127 -6.512 23.317 1.00 45.31 150 LEU B O 1
ATOM 3172 N N . GLY B 2 152 ? 31.961 -4.125 20.514 1.00 39.64 152 GLY B N 1
ATOM 3173 C CA . GLY B 2 152 ? 32.049 -4.104 19.069 1.00 42.41 152 GLY B CA 1
ATOM 3174 C C . GLY B 2 152 ? 32.281 -2.751 18.440 1.00 37.67 152 GLY B C 1
ATOM 3175 O O . GLY B 2 152 ? 32.117 -2.618 17.222 1.00 40.25 152 GLY B O 1
ATOM 3176 N N . ALA B 2 153 ? 32.661 -1.746 19.216 1.00 35.20 153 ALA B N 1
ATOM 3177 C CA . ALA B 2 153 ? 32.852 -0.413 18.674 1.00 32.48 153 ALA B CA 1
ATOM 3178 C C . ALA B 2 153 ? 34.294 -0.220 18.227 1.00 32.41 153 ALA B C 1
ATOM 3179 O O . ALA B 2 153 ? 35.225 -0.822 18.771 1.00 49.04 153 ALA B O 1
ATOM 3181 N N . GLU B 2 154 ? 34.465 0.622 17.213 1.00 32.51 154 GLU B N 1
ATOM 3182 C CA . GLU B 2 154 ? 35.779 0.954 16.675 1.00 43.18 154 GLU B CA 1
ATOM 3183 C C . GLU B 2 154 ? 36.273 2.219 17.369 1.00 45.96 154 GLU B C 1
ATOM 3184 O O . GLU B 2 154 ? 35.687 3.296 17.206 1.00 52.12 154 GLU B O 1
ATOM 3190 N N . VAL B 2 155 ? 37.341 2.089 18.151 1.00 35.58 155 VAL B N 1
ATOM 3191 C CA . VAL B 2 155 ? 37.927 3.220 18.861 1.00 32.43 155 VAL B CA 1
ATOM 3192 C C . VAL B 2 155 ? 39.021 3.818 17.987 1.00 46.81 155 VAL B C 1
ATOM 3193 O O . VAL B 2 155 ? 40.020 3.156 17.683 1.00 48.19 155 VAL B O 1
ATOM 3197 N N . ILE B 2 156 ? 38.829 5.067 17.577 1.00 41.91 156 ILE B N 1
ATOM 3198 C CA . ILE B 2 156 ? 39.743 5.730 16.655 1.00 37.42 156 ILE B CA 1
ATOM 3199 C C . ILE B 2 156 ? 40.506 6.806 17.415 1.00 48.05 156 ILE B C 1
ATOM 3200 O O . ILE B 2 156 ? 39.979 7.910 17.626 1.00 55.80 156 ILE B O 1
ATOM 3205 N N . PRO B 2 157 ? 41.729 6.531 17.859 1.00 45.46 157 PRO B N 1
ATOM 3206 C CA . PRO B 2 157 ? 42.519 7.572 18.525 1.00 53.55 157 PRO B CA 1
ATOM 3207 C C . PRO B 2 157 ? 42.846 8.702 17.563 1.00 55.52 157 PRO B C 1
ATOM 3208 O O . PRO B 2 157 ? 43.154 8.478 16.389 1.00 58.13 157 PRO B O 1
ATOM 3212 N N . VAL B 2 158 ? 42.773 9.925 18.074 1.00 48.29 158 VAL B N 1
ATOM 3213 C CA . VAL B 2 158 ? 43.071 11.126 17.305 1.00 46.32 158 VAL B CA 1
ATOM 3214 C C . VAL B 2 158 ? 44.369 11.707 17.853 1.00 51.05 158 VAL B C 1
ATOM 3215 O O . VAL B 2 158 ? 44.423 12.147 19.010 1.00 50.17 158 VAL B O 1
ATOM 3219 N N . HIS B 2 159 ? 45.424 11.695 17.029 1.00 45.08 159 HIS B N 1
ATOM 3220 C CA . HIS B 2 159 ? 46.749 12.151 17.439 1.00 46.98 159 HIS B CA 1
ATOM 3221 C C . HIS B 2 159 ? 47.052 13.589 17.034 1.00 46.13 159 HIS B C 1
ATOM 3222 O O . HIS B 2 159 ? 48.019 14.164 17.544 1.00 44.27 159 HIS B O 1
ATOM 3229 N N . SER B 2 160 ? 46.266 14.174 16.136 1.00 50.38 160 SER B N 1
ATOM 3230 C CA . SER B 2 160 ? 46.559 15.500 15.616 1.00 64.76 160 SER B CA 1
ATOM 3231 C C . SER B 2 160 ? 46.204 16.578 16.633 1.00 71.60 160 SER B C 1
ATOM 3232 O O . SER B 2 160 ? 45.321 16.402 17.476 1.00 82.20 160 SER B O 1
ATOM 3235 N N . GLY B 2 161 ? 46.907 17.706 16.539 1.00 63.15 161 GLY B N 1
ATOM 3236 C CA . GLY B 2 161 ? 46.630 18.838 17.406 1.00 54.82 161 GLY B CA 1
ATOM 3237 C C . GLY B 2 161 ? 46.880 18.517 18.866 1.00 59.72 161 GLY B C 1
ATOM 3238 O O . GLY B 2 161 ? 47.868 17.867 19.232 1.00 66.25 161 GLY B O 1
ATOM 3239 N N . SER B 2 162 ? 45.966 18.980 19.719 1.00 56.90 162 SER B N 1
ATOM 3240 C CA . SER B 2 162 ? 46.082 18.733 21.150 1.00 65.38 162 SER B CA 1
ATOM 3241 C C . SER B 2 162 ? 45.909 17.259 21.504 1.00 72.02 162 SER B C 1
ATOM 3242 O O . SER B 2 162 ? 46.266 16.858 22.619 1.00 63.99 162 SER B O 1
ATOM 3245 N N . ALA B 2 163 ? 45.376 16.452 20.580 1.00 65.40 163 ALA B N 1
ATOM 3246 C CA . ALA B 2 163 ? 45.153 15.020 20.789 1.00 59.92 163 ALA B CA 1
ATOM 3247 C C . ALA B 2 163 ? 44.280 14.756 22.016 1.00 65.65 163 ALA B C 1
ATOM 3248 O O . ALA B 2 163 ? 44.563 13.869 22.826 1.00 65.14 163 ALA B O 1
ATOM 3250 N N . THR B 2 164 ? 43.205 15.525 22.152 1.00 51.96 164 THR B N 1
ATOM 3251 C CA . THR B 2 164 ? 42.258 15.338 23.247 1.00 57.29 164 THR B CA 1
ATOM 3252 C C . THR B 2 164 ? 40.853 15.601 22.707 1.00 61.47 164 THR B C 1
ATOM 3253 O O . THR B 2 164 ? 40.613 15.561 21.495 1.00 52.04 164 THR B O 1
ATOM 3257 N N . LEU B 2 165 ? 39.910 15.883 23.614 1.00 47.09 165 LEU B N 1
ATOM 3258 C CA . LEU B 2 165 ? 38.496 15.900 23.249 1.00 35.76 165 LEU B CA 1
ATOM 3259 C C . LEU B 2 165 ? 38.191 16.959 22.197 1.00 48.34 165 LEU B C 1
ATOM 3260 O O . LEU B 2 165 ? 37.329 16.754 21.335 1.00 47.31 165 LEU B O 1
ATOM 3265 N N . LYS B 2 166 ? 38.878 18.103 22.255 1.00 56.07 166 LYS B N 1
ATOM 3266 C CA . LYS B 2 166 ? 38.649 19.140 21.253 1.00 39.85 166 LYS B CA 1
ATOM 3267 C C . LYS B 2 166 ? 39.004 18.647 19.856 1.00 43.22 166 LYS B C 1
ATOM 3268 O O . LYS B 2 166 ? 38.371 19.050 18.874 1.00 45.03 166 LYS B O 1
ATOM 3270 N N . ASP B 2 167 ? 39.992 17.758 19.750 1.00 46.65 167 ASP B N 1
ATOM 3271 C CA . ASP B 2 167 ? 40.406 17.225 18.459 1.00 46.87 167 ASP B CA 1
ATOM 3272 C C . ASP B 2 167 ? 39.538 16.064 17.992 1.00 56.17 167 ASP B C 1
ATOM 3273 O O . ASP B 2 167 ? 39.472 15.804 16.785 1.00 62.60 167 ASP B O 1
ATOM 3278 N N . ALA B 2 168 ? 38.877 15.356 18.910 1.00 56.75 168 ALA B N 1
ATOM 3279 C CA . ALA B 2 168 ? 37.984 14.284 18.489 1.00 43.07 168 ALA B CA 1
ATOM 3280 C C . ALA B 2 168 ? 36.674 14.836 17.943 1.00 50.20 168 ALA B C 1
ATOM 3281 O O . ALA B 2 168 ? 36.076 14.228 17.048 1.00 56.84 168 ALA B O 1
ATOM 3283 N N . CYS B 2 169 ? 36.211 15.978 18.466 1.00 44.37 169 CYS B N 1
ATOM 3284 C CA . CYS B 2 169 ? 35.041 16.635 17.890 1.00 37.67 169 CYS B CA 1
ATOM 3285 C C . CYS B 2 169 ? 35.313 17.072 16.458 1.00 43.37 169 CYS B C 1
ATOM 3286 O O . CYS B 2 169 ? 34.427 17.001 15.597 1.00 43.08 169 CYS B O 1
ATOM 3289 N N . ASN B 2 170 ? 36.530 17.549 16.189 1.00 41.66 170 ASN B N 1
ATOM 3290 C CA . ASN B 2 170 ? 36.871 17.961 14.833 1.00 49.56 170 ASN B CA 1
ATOM 3291 C C . ASN B 2 170 ? 36.821 16.775 13.877 1.00 52.54 170 ASN B C 1
ATOM 3292 O O . ASN B 2 170 ? 36.249 16.872 12.783 1.00 42.91 170 ASN B O 1
ATOM 3297 N N . GLU B 2 171 ? 37.397 15.639 14.282 1.00 42.49 171 GLU B N 1
ATOM 3298 C CA . GLU B 2 171 ? 37.364 14.454 13.431 1.00 54.11 171 GLU B CA 1
ATOM 3299 C C . GLU B 2 171 ? 35.944 13.935 13.259 1.00 57.24 171 GLU B C 1
ATOM 3300 O O . GLU B 2 171 ? 35.531 13.606 12.141 1.00 61.03 171 GLU B O 1
ATOM 3306 N N . ALA B 2 172 ? 35.183 13.859 14.352 1.00 46.19 172 ALA B N 1
ATOM 3307 C CA . ALA B 2 172 ? 33.825 13.331 14.267 1.00 56.45 172 ALA B CA 1
ATOM 3308 C C . ALA B 2 172 ? 32.943 14.211 13.388 1.00 56.14 172 ALA B C 1
ATOM 3309 O O . ALA B 2 172 ? 32.120 13.703 12.617 1.00 47.73 172 ALA B O 1
ATOM 3311 N N . LEU B 2 173 ? 33.107 15.533 13.481 1.00 46.30 173 LEU B N 1
ATOM 3312 C CA . LEU B 2 173 ? 32.279 16.433 12.685 1.00 43.84 173 LEU B CA 1
ATOM 3313 C C . LEU B 2 173 ? 32.662 16.382 11.211 1.00 42.43 173 LEU B C 1
ATOM 3314 O O . LEU B 2 173 ? 31.788 16.302 10.339 1.00 40.36 173 LEU B O 1
ATOM 3319 N N . ARG B 2 174 ? 33.964 16.428 10.910 1.00 42.62 174 ARG B N 1
ATOM 3320 C CA . ARG B 2 174 ? 34.394 16.335 9.516 1.00 48.95 174 ARG B CA 1
ATOM 3321 C C . ARG B 2 174 ? 34.068 14.973 8.917 1.00 50.06 174 ARG B C 1
ATOM 3322 O O . ARG B 2 174 ? 33.749 14.883 7.725 1.00 52.74 174 ARG B O 1
ATOM 3330 N N . ASP B 2 175 ? 34.153 13.909 9.719 1.00 47.44 175 ASP B N 1
ATOM 3331 C CA . ASP B 2 175 ? 33.647 12.606 9.298 1.00 34.08 175 ASP B CA 1
ATOM 3332 C C . ASP B 2 175 ? 32.169 12.698 8.928 1.00 43.26 175 ASP B C 1
ATOM 3333 O O . ASP B 2 175 ? 31.747 12.206 7.875 1.00 41.88 175 ASP B O 1
ATOM 3338 N N . TRP B 2 176 ? 31.366 13.334 9.785 1.00 40.06 176 TRP B N 1
ATOM 3339 C CA . TRP B 2 176 ? 29.943 13.461 9.491 1.00 48.48 176 TRP B CA 1
ATOM 3340 C C . TRP B 2 176 ? 29.704 14.313 8.252 1.00 58.29 176 TRP B C 1
ATOM 3341 O O . TRP B 2 176 ? 28.745 14.071 7.509 1.00 46.14 176 TRP B O 1
ATOM 3352 N N . SER B 2 177 ? 30.562 15.311 8.013 1.00 60.70 177 SER B N 1
ATOM 3353 C CA . SER B 2 177 ? 30.428 16.140 6.819 1.00 55.28 177 SER B CA 1
ATOM 3354 C C . SER B 2 177 ? 30.532 15.300 5.554 1.00 49.24 177 SER B C 1
ATOM 3355 O O . SER B 2 177 ? 29.787 15.514 4.591 1.00 40.42 177 SER B O 1
ATOM 3358 N N . ALA B 2 178 ? 31.454 14.341 5.535 1.00 54.51 178 ALA B N 1
ATOM 3359 C CA . ALA B 2 178 ? 31.654 13.562 4.324 1.00 58.57 178 ALA B CA 1
ATOM 3360 C C . ALA B 2 178 ? 30.683 12.394 4.231 1.00 53.33 178 ALA B C 1
ATOM 3361 O O . ALA B 2 178 ? 30.381 11.934 3.124 1.00 57.38 178 ALA B O 1
ATOM 3363 N N . ASN B 2 179 ? 30.162 11.922 5.366 1.00 47.55 179 ASN B N 1
ATOM 3364 C CA . ASN B 2 179 ? 29.503 10.624 5.408 1.00 44.20 179 ASN B CA 1
ATOM 3365 C C . ASN B 2 179 ? 28.101 10.684 6.009 1.00 43.87 179 ASN B C 1
ATOM 3366 O O . ASN B 2 179 ? 27.567 9.645 6.409 1.00 36.17 179 ASN B O 1
ATOM 3371 N N . TYR B 2 180 ? 27.476 11.865 6.054 1.00 45.01 180 TYR B N 1
ATOM 3372 C CA . TYR B 2 180 ? 26.151 11.953 6.662 1.00 42.39 180 TYR B CA 1
ATOM 3373 C C . TYR B 2 180 ? 25.082 11.199 5.882 1.00 38.25 180 TYR B C 1
ATOM 3374 O O . TYR B 2 180 ? 23.993 10.981 6.422 1.00 45.78 180 TYR B O 1
ATOM 3383 N N . SER B 2 181 ? 25.358 10.795 4.641 1.00 45.28 181 SER B N 1
ATOM 3384 C CA . SER B 2 181 ? 24.365 10.034 3.890 1.00 50.74 181 SER B CA 1
ATOM 3385 C C . SER B 2 181 ? 24.203 8.624 4.446 1.00 54.19 181 SER B C 1
ATOM 3386 O O . SER B 2 181 ? 23.112 8.050 4.361 1.00 55.31 181 SER B O 1
ATOM 3389 N N . LYS B 2 182 ? 25.265 8.057 5.027 1.00 45.93 182 LYS B N 1
ATOM 3390 C CA . LYS B 2 182 ? 25.227 6.700 5.553 1.00 43.75 182 LYS B CA 1
ATOM 3391 C C . LYS B 2 182 ? 25.377 6.619 7.063 1.00 51.11 182 LYS B C 1
ATOM 3392 O O . LYS B 2 182 ? 25.024 5.589 7.646 1.00 52.48 182 LYS B O 1
ATOM 3398 N N . ALA B 2 183 ? 25.889 7.665 7.704 1.00 50.29 183 ALA B N 1
ATOM 3399 C CA . ALA B 2 183 ? 26.178 7.641 9.127 1.00 44.85 183 ALA B CA 1
ATOM 3400 C C . ALA B 2 183 ? 25.483 8.802 9.815 1.00 44.03 183 ALA B C 1
ATOM 3401 O O . ALA B 2 183 ? 25.266 9.860 9.219 1.00 52.74 183 ALA B O 1
ATOM 3403 N N . HIS B 2 184 ? 25.137 8.590 11.079 1.00 40.56 184 HIS B N 1
ATOM 3404 C CA . HIS B 2 184 ? 24.597 9.630 11.940 1.00 39.87 184 HIS B CA 1
ATOM 3405 C C . HIS B 2 184 ? 25.607 9.964 13.033 1.00 39.90 184 HIS B C 1
ATOM 3406 O O . HIS B 2 184 ? 26.400 9.113 13.442 1.00 48.59 184 HIS B O 1
ATOM 3413 N N . TYR B 2 185 ? 25.583 11.214 13.497 1.00 31.69 185 TYR B N 1
ATOM 3414 C CA . TYR B 2 185 ? 26.486 11.692 14.544 1.00 48.37 185 TYR B CA 1
ATOM 3415 C C . TYR B 2 185 ? 25.712 11.838 15.849 1.00 42.60 185 TYR B C 1
ATOM 3416 O O . TYR B 2 185 ? 24.817 12.683 15.956 1.00 42.28 185 TYR B O 1
ATOM 3425 N N . LEU B 2 186 ? 26.075 11.036 16.849 1.00 40.68 186 LEU B N 1
ATOM 3426 C CA . LEU B 2 186 ? 25.346 10.983 18.118 1.00 35.78 186 LEU B CA 1
ATOM 3427 C C . LEU B 2 186 ? 25.960 11.995 19.080 1.00 33.75 186 LEU B C 1
ATOM 3428 O O . LEU B 2 186 ? 26.894 11.695 19.825 1.00 46.69 186 LEU B O 1
ATOM 3433 N N . LEU B 2 187 ? 25.423 13.211 19.065 1.00 31.88 187 LEU B N 1
ATOM 3434 C CA . LEU B 2 187 ? 25.991 14.285 19.866 1.00 34.67 187 LEU B CA 1
ATOM 3435 C C . LEU B 2 187 ? 25.726 14.014 21.343 1.00 39.85 187 LEU B C 1
ATOM 3436 O O . LEU B 2 187 ? 24.675 13.491 21.720 1.00 43.02 187 LEU B O 1
ATOM 3441 N N . GLY B 2 188 ? 26.701 14.364 22.185 1.00 43.89 188 GLY B N 1
ATOM 3442 C CA . GLY B 2 188 ? 26.727 13.846 23.541 1.00 42.71 188 GLY B CA 1
ATOM 3443 C C . GLY B 2 188 ? 25.892 14.604 24.546 1.00 43.53 188 GLY B C 1
ATOM 3444 O O . GLY B 2 188 ? 25.585 14.055 25.612 1.00 46.93 188 GLY B O 1
ATOM 3445 N N . THR B 2 189 ? 25.526 15.848 24.248 1.00 39.20 189 THR B N 1
ATOM 3446 C CA . THR B 2 189 ? 24.823 16.673 25.211 1.00 46.02 189 THR B CA 1
ATOM 3447 C C . THR B 2 189 ? 23.785 17.521 24.481 1.00 39.53 189 THR B C 1
ATOM 3448 O O . THR B 2 189 ? 23.588 17.403 23.267 1.00 35.54 189 THR B O 1
ATOM 3452 N N . ALA B 2 190 ? 23.097 18.374 25.240 1.00 38.97 190 ALA B N 1
ATOM 3453 C CA . ALA B 2 190 ? 22.034 19.224 24.718 1.00 51.53 190 ALA B CA 1
ATOM 3454 C C . ALA B 2 190 ? 22.552 20.551 24.183 1.00 39.66 190 ALA B C 1
ATOM 3455 O O . ALA B 2 190 ? 21.848 21.562 24.262 1.00 42.17 190 ALA B O 1
ATOM 3457 N N . ALA B 2 191 ? 23.766 20.576 23.650 1.00 40.74 191 ALA B N 1
ATOM 3458 C CA . ALA B 2 191 ? 24.348 21.765 23.046 1.00 44.39 191 ALA B CA 1
ATOM 3459 C C . ALA B 2 191 ? 24.591 21.510 21.557 1.00 43.40 191 ALA B C 1
ATOM 3460 O O . ALA B 2 191 ? 24.140 20.508 20.994 1.00 50.06 191 ALA B O 1
ATOM 3462 N N . GLY B 2 192 ? 25.310 22.430 20.919 1.00 39.21 192 GLY B N 1
ATOM 3463 C CA . GLY B 2 192 ? 25.612 22.322 19.510 1.00 40.71 192 GLY B CA 1
ATOM 3464 C C . GLY B 2 192 ? 24.546 22.943 18.627 1.00 41.25 192 GLY B C 1
ATOM 3465 O O . GLY B 2 192 ? 23.709 23.732 19.079 1.00 39.82 192 GLY B O 1
ATOM 3466 N N . PRO B 2 193 ? 24.551 22.587 17.346 1.00 42.53 193 PRO B N 1
ATOM 3467 C CA . PRO B 2 193 ? 23.598 23.185 16.408 1.00 43.17 193 PRO B CA 1
ATOM 3468 C C . PRO B 2 193 ? 22.232 22.521 16.462 1.00 37.68 193 PRO B C 1
ATOM 3469 O O . PRO B 2 193 ? 22.091 21.347 16.810 1.00 47.60 193 PRO B O 1
ATOM 3473 N N . HIS B 2 194 ? 21.220 23.302 16.105 1.00 37.59 194 HIS B N 1
ATOM 3474 C CA . HIS B 2 194 ? 19.875 22.769 15.953 1.00 37.73 194 HIS B CA 1
ATOM 3475 C C . HIS B 2 194 ? 19.891 21.647 14.917 1.00 43.32 194 HIS B C 1
ATOM 3476 O O . HIS B 2 194 ? 20.619 21.737 13.921 1.00 59.67 194 HIS B O 1
ATOM 3483 N N . PRO B 2 195 ? 19.111 20.572 15.114 1.00 47.73 195 PRO B N 1
ATOM 3484 C CA . PRO B 2 195 ? 18.153 20.345 16.201 1.00 57.46 195 PRO B CA 1
ATOM 3485 C C . PRO B 2 195 ? 18.676 19.549 17.408 1.00 56.03 195 PRO B C 1
ATOM 3486 O O . PRO B 2 195 ? 17.853 19.003 18.141 1.00 54.05 195 PRO B O 1
ATOM 3490 N N . PHE B 2 196 ? 19.994 19.496 17.619 1.00 38.97 196 PHE B N 1
ATOM 3491 C CA . PHE B 2 196 ? 20.533 18.683 18.711 1.00 34.40 196 PHE B CA 1
ATOM 3492 C C . PHE B 2 196 ? 20.073 19.134 20.091 1.00 34.30 196 PHE B C 1
ATOM 3493 O O . PHE B 2 196 ? 19.694 18.266 20.898 1.00 38.22 196 PHE B O 1
ATOM 3501 N N . PRO B 2 197 ? 20.084 20.427 20.441 1.00 40.95 197 PRO B N 1
ATOM 3502 C CA . PRO B 2 197 ? 19.567 20.815 21.765 1.00 32.40 197 PRO B CA 1
ATOM 3503 C C . PRO B 2 197 ? 18.111 20.440 21.983 1.00 49.25 197 PRO B C 1
ATOM 3504 O O . PRO B 2 197 ? 17.723 20.119 23.113 1.00 59.36 197 PRO B O 1
ATOM 3508 N N . THR B 2 198 ? 17.291 20.468 20.935 1.00 45.45 198 THR B N 1
ATOM 3509 C CA . THR B 2 198 ? 15.885 20.116 21.080 1.00 47.17 198 THR B CA 1
ATOM 3510 C C . THR B 2 198 ? 15.692 18.603 21.136 1.00 53.77 198 THR B C 1
ATOM 3511 O O . THR B 2 198 ? 14.852 18.108 21.900 1.00 56.52 198 THR B O 1
ATOM 3515 N N . ILE B 2 199 ? 16.469 17.854 20.349 1.00 41.55 199 ILE B N 1
ATOM 3516 C CA . ILE B 2 199 ? 16.331 16.401 20.330 1.00 46.60 199 ILE B CA 1
ATOM 3517 C C . ILE B 2 199 ? 16.734 15.804 21.673 1.00 50.12 199 ILE B C 1
ATOM 3518 O O . ILE B 2 199 ? 16.045 14.926 22.208 1.00 37.15 199 ILE B O 1
ATOM 3523 N N . VAL B 2 200 ? 17.849 16.270 22.243 1.00 39.41 200 VAL B N 1
ATOM 3524 C CA . VAL B 2 200 ? 18.334 15.693 23.495 1.00 44.05 200 VAL B CA 1
ATOM 3525 C C . VAL B 2 200 ? 17.355 15.972 24.628 1.00 43.28 200 VAL B C 1
ATOM 3526 O O . VAL B 2 200 ? 17.143 15.126 25.507 1.00 40.07 200 VAL B O 1
ATOM 3530 N N . ARG B 2 201 ? 16.739 17.155 24.622 1.00 39.78 201 ARG B N 1
ATOM 3531 C CA . ARG B 2 201 ? 15.742 17.472 25.638 1.00 47.83 201 ARG B CA 1
ATOM 3532 C C . ARG B 2 201 ? 14.571 16.499 25.580 1.00 57.81 201 ARG B C 1
ATOM 3533 O O . ARG B 2 201 ? 14.109 16.003 26.614 1.00 60.69 201 ARG B O 1
ATOM 3541 N N . GLU B 2 202 ? 14.077 16.215 24.373 1.00 51.64 202 GLU B N 1
ATOM 3542 C CA . GLU B 2 202 ? 12.933 15.323 24.231 1.00 58.12 202 GLU B CA 1
ATOM 3543 C C . GLU B 2 202 ? 13.273 13.880 24.576 1.00 54.89 202 GLU B C 1
ATOM 3544 O O . GLU B 2 202 ? 12.366 13.110 24.910 1.00 51.47 202 GLU B O 1
ATOM 3550 N N . PHE B 2 203 ? 14.546 13.495 24.492 1.00 52.00 203 PHE B N 1
ATOM 3551 C CA . PHE B 2 203 ? 14.980 12.156 24.865 1.00 54.00 203 PHE B CA 1
ATOM 3552 C C . PHE B 2 203 ? 15.524 12.083 26.287 1.00 47.33 203 PHE B C 1
ATOM 3553 O O . PHE B 2 203 ? 15.929 11.002 26.726 1.00 49.96 203 PHE B O 1
ATOM 3561 N N . GLN B 2 204 ? 15.562 13.198 27.011 1.00 45.18 204 GLN B N 1
ATOM 3562 C CA . GLN B 2 204 ? 15.787 13.167 28.449 1.00 42.81 204 GLN B CA 1
ATOM 3563 C C . GLN B 2 204 ? 14.579 13.663 29.232 1.00 48.99 204 GLN B C 1
ATOM 3564 O O . GLN B 2 204 ? 14.657 13.759 30.463 1.00 54.53 204 GLN B O 1
ATOM 3570 N N . ARG B 2 205 ? 13.463 13.960 28.552 1.00 38.44 205 ARG B N 1
ATOM 3571 C CA . ARG B 2 205 ? 12.282 14.521 29.208 1.00 36.69 205 ARG B CA 1
ATOM 3572 C C . ARG B 2 205 ? 11.779 13.632 30.334 1.00 51.72 205 ARG B C 1
ATOM 3573 O O . ARG B 2 205 ? 11.356 14.129 31.384 1.00 58.73 205 ARG B O 1
ATOM 3589 N N . ILE B 2 207 ? 12.970 12.113 32.579 1.00 52.02 207 ILE B N 1
ATOM 3590 C CA . ILE B 2 207 ? 13.554 12.324 33.899 1.00 56.86 207 ILE B CA 1
ATOM 3591 C C . ILE B 2 207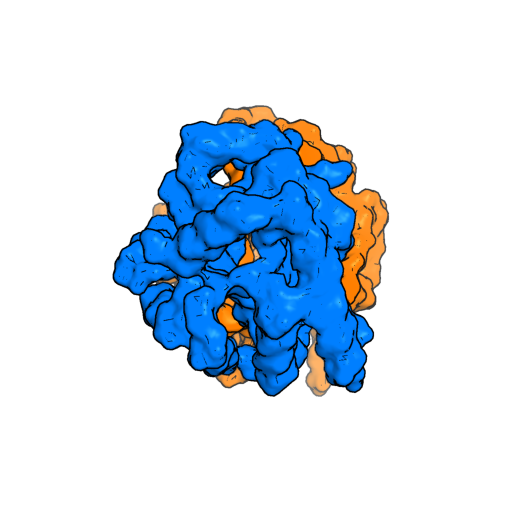 ? 12.594 13.176 34.720 1.00 52.72 207 ILE B C 1
ATOM 3592 O O . ILE B 2 207 ? 12.020 12.706 35.708 1.00 53.06 207 ILE B O 1
ATOM 3597 N N . GLY B 2 208 ? 12.403 14.430 34.305 1.00 47.76 208 GLY B N 1
ATOM 3598 C CA . GLY B 2 208 ? 11.481 15.303 35.010 1.00 45.77 208 GLY B CA 1
ATOM 3599 C C . GLY B 2 208 ? 10.049 14.806 34.989 1.00 48.97 208 GLY B C 1
ATOM 3600 O O . GLY B 2 208 ? 9.301 15.019 35.946 1.00 55.73 208 GLY B O 1
ATOM 3601 N N . GLU B 2 209 ? 9.644 14.139 33.904 1.00 46.25 209 GLU B N 1
ATOM 3602 C CA . GLU B 2 209 ? 8.279 13.630 33.818 1.00 45.56 209 GLU B CA 1
ATOM 3603 C C . GLU B 2 209 ? 8.015 12.570 34.879 1.00 43.92 209 GLU B C 1
ATOM 3604 O O . GLU B 2 209 ? 6.926 12.524 35.462 1.00 53.25 209 GLU B O 1
ATOM 3610 N N . GLU B 2 210 ? 8.998 11.706 35.141 1.00 45.80 210 GLU B N 1
ATOM 3611 C CA . GLU B 2 210 ? 8.824 10.684 36.169 1.00 47.97 210 GLU B CA 1
ATOM 3612 C C . GLU B 2 210 ? 8.856 11.294 37.565 1.00 55.67 210 GLU B C 1
ATOM 3613 O O . GLU B 2 210 ? 8.043 10.929 38.421 1.00 57.60 210 GLU B O 1
ATOM 3619 N N . THR B 2 211 ? 9.782 12.226 37.813 1.00 50.62 211 THR B N 1
ATOM 3620 C CA . THR B 2 211 ? 9.868 12.853 39.131 1.00 49.58 211 THR B CA 1
ATOM 3621 C C . THR B 2 211 ? 8.551 13.516 39.512 1.00 53.50 211 THR B C 1
ATOM 3622 O O . THR B 2 211 ? 8.052 13.328 40.627 1.00 71.48 211 THR B O 1
ATOM 3626 N N . LYS B 2 212 ? 7.977 14.302 38.596 1.00 53.33 212 LYS B N 1
ATOM 3627 C CA . LYS B 2 212 ? 6.733 15.007 38.892 1.00 55.86 212 LYS B CA 1
ATOM 3628 C C . LYS B 2 212 ? 5.640 14.034 39.318 1.00 69.14 212 LYS B C 1
ATOM 3629 O O . LYS B 2 212 ? 4.983 14.231 40.348 1.00 69.39 212 LYS B O 1
ATOM 3635 N N . GLN B 2 213 ? 5.452 12.957 38.553 1.00 63.07 213 GLN B N 1
ATOM 3636 C CA . GLN B 2 213 ? 4.418 11.987 38.890 1.00 66.95 213 GLN B CA 1
ATOM 3637 C C . GLN B 2 213 ? 4.808 11.139 40.095 1.00 59.19 213 GLN B C 1
ATOM 3638 O O . GLN B 2 213 ? 3.933 10.724 40.864 1.00 64.03 213 GLN B O 1
ATOM 3644 N N . GLN B 2 214 ? 6.104 10.871 40.275 1.00 54.54 214 GLN B N 1
ATOM 3645 C CA . GLN B 2 214 ? 6.545 10.120 41.447 1.00 53.50 214 GLN B CA 1
ATOM 3646 C C . GLN B 2 214 ? 6.410 10.949 42.716 1.00 60.00 214 GLN B C 1
ATOM 3647 O O . GLN B 2 214 ? 6.069 10.415 43.778 1.00 68.24 214 GLN B O 1
ATOM 3661 N N . LEU B 2 216 ? 4.296 13.461 43.214 1.00 61.35 216 LEU B N 1
ATOM 3662 C CA . LEU B 2 216 ? 2.879 13.612 43.531 1.00 64.49 216 LEU B CA 1
ATOM 3663 C C . LEU B 2 216 ? 2.351 12.400 44.288 1.00 60.82 216 LEU B C 1
ATOM 3664 O O . LEU B 2 216 ? 1.575 12.546 45.240 1.00 57.05 216 LEU B O 1
ATOM 3669 N N . ALA B 2 217 ? 2.767 11.198 43.890 1.00 61.48 217 ALA B N 1
ATOM 3670 C CA . ALA B 2 217 ? 2.286 9.990 44.545 1.00 72.84 217 ALA B CA 1
ATOM 3671 C C . ALA B 2 217 ? 2.978 9.722 45.877 1.00 75.09 217 ALA B C 1
ATOM 3672 O O . ALA B 2 217 ? 2.411 9.020 46.724 1.00 74.90 217 ALA B O 1
ATOM 3674 N N . LYS B 2 218 ? 4.181 10.259 46.080 1.00 70.10 218 LYS B N 1
ATOM 3675 C CA . LYS B 2 218 ? 4.945 10.006 47.298 1.00 70.65 218 LYS B CA 1
ATOM 3676 C C . LYS B 2 218 ? 4.675 11.059 48.372 1.00 63.95 218 LYS B C 1
ATOM 3677 O O . LYS B 2 218 ? 4.175 10.737 49.454 1.00 55.04 218 LYS B O 1
ATOM 3679 N N . GLU B 2 219 ? 5.008 12.319 48.092 1.00 71.42 219 GLU B N 1
ATOM 3680 C CA . GLU B 2 219 ? 4.850 13.373 49.088 1.00 83.43 219 GLU B CA 1
ATOM 3681 C C . GLU B 2 219 ? 3.493 14.063 48.998 1.00 86.77 219 GLU B C 1
ATOM 3682 O O . GLU B 2 219 ? 2.927 14.448 50.028 1.00 98.75 219 GLU B O 1
ATOM 3688 N N . GLY B 2 220 ? 2.958 14.237 47.786 1.00 72.01 220 GLY B N 1
ATOM 3689 C CA . GLY B 2 220 ? 1.625 14.778 47.578 1.00 76.44 220 GLY B CA 1
ATOM 3690 C C . GLY B 2 220 ? 1.610 16.095 46.827 1.00 78.53 220 GLY B C 1
ATOM 3691 O O . GLY B 2 220 ? 0.657 16.374 46.092 1.00 80.99 220 GLY B O 1
ATOM 3692 N N . ARG B 2 221 ? 2.642 16.909 47.002 1.00 77.59 221 ARG B N 1
ATOM 3693 C CA . ARG B 2 221 ? 2.754 18.195 46.334 1.00 69.54 221 ARG B CA 1
ATOM 3694 C C . ARG B 2 221 ? 3.910 18.170 45.341 1.00 76.18 221 ARG B C 1
ATOM 3695 O O . ARG B 2 221 ? 4.676 17.206 45.261 1.00 80.68 221 ARG B O 1
ATOM 3703 N N . LEU B 2 222 ? 4.018 19.242 44.566 1.00 68.51 222 LEU B N 1
ATOM 3704 C CA . LEU B 2 222 ? 5.194 19.393 43.730 1.00 58.45 222 LEU B CA 1
ATOM 3705 C C . LEU B 2 222 ? 6.372 19.874 44.573 1.00 60.65 222 LEU B C 1
ATOM 3706 O O . LEU B 2 222 ? 6.188 20.610 45.546 1.00 72.66 222 LEU B O 1
ATOM 3711 N N . PRO B 2 223 ? 7.593 19.471 44.224 1.00 64.49 223 PRO B N 1
ATOM 3712 C CA . PRO B 2 223 ? 8.754 19.890 45.015 1.00 67.26 223 PRO B CA 1
ATOM 3713 C C . PRO B 2 223 ? 8.953 21.398 44.960 1.00 59.93 223 PRO B C 1
ATOM 3714 O O . PRO B 2 223 ? 8.493 22.083 44.045 1.00 56.27 223 PRO B O 1
ATOM 3718 N N . ASP B 2 224 ? 9.641 21.916 45.980 1.00 63.91 224 ASP B N 1
ATOM 3719 C CA . ASP B 2 224 ? 9.947 23.341 46.008 1.00 64.19 224 ASP B CA 1
ATOM 3720 C C . ASP B 2 224 ? 11.013 23.700 44.980 1.00 68.98 224 ASP B C 1
ATOM 3721 O O . ASP B 2 224 ? 11.047 24.838 44.497 1.00 68.74 224 ASP B O 1
ATOM 3726 N N . ALA B 2 225 ? 11.875 22.748 44.624 1.00 66.76 225 ALA B N 1
ATOM 3727 C CA . ALA B 2 225 ? 12.946 22.993 43.667 1.00 58.79 225 ALA B CA 1
ATOM 3728 C C . ALA B 2 225 ? 13.499 21.665 43.171 1.00 52.56 225 ALA B C 1
ATOM 3729 O O . ALA B 2 225 ? 13.445 20.654 43.874 1.00 50.77 225 ALA B O 1
ATOM 3731 N N . VAL B 2 226 ? 14.033 21.684 41.953 1.00 47.49 226 VAL B N 1
ATOM 3732 C CA . VAL B 2 226 ? 14.794 20.568 41.405 1.00 51.17 226 VAL B CA 1
ATOM 3733 C C . VAL B 2 226 ? 16.194 21.072 41.077 1.00 54.02 226 VAL B C 1
ATOM 3734 O O . VAL B 2 226 ? 16.352 22.150 40.490 1.00 64.89 226 VAL B O 1
ATOM 3738 N N . ILE B 2 227 ? 17.206 20.311 41.483 1.00 34.60 227 ILE B N 1
ATOM 3739 C CA . ILE B 2 227 ? 18.601 20.719 41.367 1.00 33.76 227 ILE B CA 1
ATOM 3740 C C . ILE B 2 227 ? 19.345 19.684 40.536 1.00 46.12 227 ILE B C 1
ATOM 3741 O O . ILE B 2 227 ? 19.238 18.478 40.790 1.00 39.41 227 ILE B O 1
ATOM 3746 N N . ALA B 2 228 ? 20.104 20.157 39.550 1.00 34.16 228 ALA B N 1
ATOM 3747 C CA . ALA B 2 228 ? 20.843 19.274 38.663 1.00 37.94 228 ALA B CA 1
ATOM 3748 C C . ALA B 2 228 ? 22.101 19.986 38.195 1.00 42.45 228 ALA B C 1
ATOM 3749 O O . ALA B 2 228 ? 22.097 21.204 38.003 1.00 40.77 228 ALA B O 1
ATOM 3751 N N . CYS B 2 229 ? 23.177 19.222 38.024 1.00 39.76 229 CYS B N 1
ATOM 3752 C CA . CYS B 2 229 ? 24.417 19.802 37.538 1.00 29.38 229 CYS B CA 1
ATOM 3753 C C . CYS B 2 229 ? 24.305 20.110 36.047 1.00 44.28 229 CYS B C 1
ATOM 3754 O O . CYS B 2 229 ? 23.491 19.530 35.321 1.00 44.86 229 CYS B O 1
ATOM 3757 N N . VAL B 2 230 ? 25.128 21.051 35.594 1.00 39.58 230 VAL B N 1
ATOM 3758 C CA . VAL B 2 230 ? 25.068 21.559 34.226 1.00 45.50 230 VAL B CA 1
ATOM 3759 C C . VAL B 2 230 ? 26.480 21.531 33.656 1.00 48.41 230 VAL B C 1
ATOM 3760 O O . VAL B 2 230 ? 27.292 22.417 33.944 1.00 53.56 230 VAL B O 1
ATOM 3764 N N . GLY B 2 231 ? 26.776 20.521 32.841 1.00 52.06 231 GLY B N 1
ATOM 3765 C CA . GLY B 2 231 ? 27.999 20.507 32.062 1.00 46.52 231 GLY B CA 1
ATOM 3766 C C . GLY B 2 231 ? 27.748 21.054 30.674 1.00 35.56 231 GLY B C 1
ATOM 3767 O O . GLY B 2 231 ? 28.137 22.182 30.359 1.00 39.17 231 GLY B O 1
ATOM 3768 N N . GLY B 2 232 ? 27.093 20.257 29.835 1.00 43.47 232 GLY B N 1
ATOM 3769 C CA . GLY B 2 232 ? 26.613 20.724 28.550 1.00 29.31 232 GLY B CA 1
ATOM 3770 C C . GLY B 2 232 ? 25.146 21.091 28.630 1.00 35.35 232 GLY B C 1
ATOM 3771 O O . GLY B 2 232 ? 24.681 21.986 27.919 1.00 45.40 232 GLY B O 1
ATOM 3772 N N . GLY B 2 233 ? 24.406 20.404 29.501 1.00 36.33 233 GLY B N 1
ATOM 3773 C CA . GLY B 2 233 ? 23.007 20.712 29.727 1.00 40.00 233 GLY B CA 1
ATOM 3774 C C . GLY B 2 233 ? 22.081 19.515 29.643 1.00 38.42 233 GLY B C 1
ATOM 3775 O O . GLY B 2 233 ? 20.887 19.634 29.933 1.00 30.10 233 GLY B O 1
ATOM 3776 N N . SER B 2 234 ? 22.629 18.355 29.269 1.00 41.19 234 SER B N 1
ATOM 3777 C CA . SER B 2 234 ? 21.815 17.171 28.993 1.00 39.15 234 SER B CA 1
ATOM 3778 C C . SER B 2 234 ? 20.927 16.792 30.179 1.00 48.04 234 SER B C 1
ATOM 3779 O O . SER B 2 234 ? 19.695 16.793 30.071 1.00 33.02 234 SER B O 1
ATOM 3782 N N . ASN B 2 235 ? 21.536 16.459 31.326 1.00 48.38 235 ASN B N 1
ATOM 3783 C CA . ASN B 2 235 ? 20.748 15.940 32.444 1.00 36.47 235 ASN B CA 1
ATOM 3784 C C . ASN B 2 235 ? 19.938 17.029 33.136 1.00 46.47 235 ASN B C 1
ATOM 3785 O O . ASN B 2 235 ? 18.903 16.730 33.742 1.00 56.18 235 ASN B O 1
ATOM 3790 N N . ALA B 2 236 ? 20.377 18.288 33.066 1.00 53.17 236 ALA B N 1
ATOM 3791 C CA . ALA B 2 236 ? 19.621 19.353 33.718 1.00 51.88 236 ALA B CA 1
ATOM 3792 C C . ALA B 2 236 ? 18.355 19.692 32.940 1.00 47.99 236 ALA B C 1
ATOM 3793 O O . ALA B 2 236 ? 17.286 19.876 33.536 1.00 37.34 236 ALA B O 1
ATOM 3795 N N . ILE B 2 237 ? 18.448 19.778 31.610 1.00 48.05 237 ILE B N 1
ATOM 3796 C CA . ILE B 2 237 ? 17.240 20.031 30.832 1.00 49.51 237 ILE B CA 1
ATOM 3797 C C . ILE B 2 237 ? 16.327 18.814 30.870 1.00 52.36 237 ILE B C 1
ATOM 3798 O O . ILE B 2 237 ? 15.105 18.939 30.730 1.00 33.71 237 ILE B O 1
ATOM 3803 N N . GLY B 2 238 ? 16.892 17.624 31.076 1.00 47.77 238 GLY B N 1
ATOM 3804 C CA . GLY B 2 238 ? 16.056 16.453 31.272 1.00 45.52 238 GLY B CA 1
ATOM 3805 C C . GLY B 2 238 ? 15.140 16.603 32.468 1.00 44.04 238 GLY B C 1
ATOM 3806 O O . GLY B 2 238 ? 13.965 16.238 32.414 1.00 51.37 238 GLY B O 1
ATOM 3815 N N . PHE B 2 240 ? 14.462 19.672 34.055 1.00 55.98 240 PHE B N 1
ATOM 3816 C CA . PHE B 2 240 ? 13.716 20.929 34.055 1.00 55.29 240 PHE B CA 1
ATOM 3817 C C . PHE B 2 240 ? 12.516 20.892 33.118 1.00 59.39 240 PHE B C 1
ATOM 3818 O O . PHE B 2 240 ? 11.497 21.530 33.406 1.00 56.21 240 PHE B O 1
ATOM 3826 N N . ALA B 2 241 ? 12.619 20.155 32.006 1.00 57.52 241 ALA B N 1
ATOM 3827 C CA . ALA B 2 241 ? 11.712 20.345 30.874 1.00 46.06 241 ALA B CA 1
ATOM 3828 C C . ALA B 2 241 ? 10.249 20.274 31.292 1.00 51.63 241 ALA B C 1
ATOM 3829 O O . ALA B 2 241 ? 9.452 21.159 30.962 1.00 52.15 241 ALA B O 1
ATOM 3831 N N . ASP B 2 242 ? 9.878 19.229 32.021 1.00 53.69 242 ASP B N 1
ATOM 3832 C CA . ASP B 2 242 ? 8.485 19.066 32.405 1.00 69.34 242 ASP B CA 1
ATOM 3833 C C . ASP B 2 242 ? 8.093 19.924 33.601 1.00 67.75 242 ASP B C 1
ATOM 3834 O O . ASP B 2 242 ? 6.917 19.926 33.978 1.00 77.75 242 ASP B O 1
ATOM 3839 N N . PHE B 2 243 ? 9.034 20.657 34.199 1.00 59.28 243 PHE B N 1
ATOM 3840 C CA . PHE B 2 243 ? 8.730 21.547 35.312 1.00 55.26 243 PHE B CA 1
ATOM 3841 C C . PHE B 2 243 ? 8.660 23.016 34.915 1.00 60.62 243 PHE B C 1
ATOM 3842 O O . PHE B 2 243 ? 8.306 23.849 35.757 1.00 51.27 243 PHE B O 1
ATOM 3850 N N . ILE B 2 244 ? 8.979 23.351 33.662 1.00 58.63 244 ILE B N 1
ATOM 3851 C CA . ILE B 2 244 ? 9.070 24.752 33.264 1.00 52.63 244 ILE B CA 1
ATOM 3852 C C . ILE B 2 244 ? 7.721 25.447 33.408 1.00 66.01 244 ILE B C 1
ATOM 3853 O O . ILE B 2 244 ? 7.644 26.601 33.848 1.00 70.66 244 ILE B O 1
ATOM 3858 N N . ASP B 2 245 ? 6.638 24.756 33.059 1.00 69.83 245 ASP B N 1
ATOM 3859 C CA . ASP B 2 245 ? 5.304 25.341 33.126 1.00 66.79 245 ASP B CA 1
ATOM 3860 C C . ASP B 2 245 ? 4.676 25.251 34.511 1.00 60.18 245 ASP B C 1
ATOM 3861 O O . ASP B 2 245 ? 3.539 25.703 34.685 1.00 60.38 245 ASP B O 1
ATOM 3866 N N . GLU B 2 246 ? 5.373 24.678 35.491 1.00 61.09 246 GLU B N 1
ATOM 3867 C CA . GLU B 2 246 ? 4.932 24.715 36.885 1.00 67.14 246 GLU B CA 1
ATOM 3868 C C . GLU B 2 246 ? 5.582 25.934 37.526 1.00 72.05 246 GLU B C 1
ATOM 3869 O O . GLU B 2 246 ? 6.740 25.886 37.948 1.00 71.54 246 GLU B O 1
ATOM 3875 N N . LYS B 2 247 ? 4.824 27.031 37.604 1.00 76.10 247 LYS B N 1
ATOM 3876 C CA . LYS B 2 247 ? 5.401 28.335 37.912 1.00 78.33 247 LYS B CA 1
ATOM 3877 C C . LYS B 2 247 ? 6.032 28.405 39.299 1.00 72.66 247 LYS B C 1
ATOM 3878 O O . LYS B 2 247 ? 6.934 29.223 39.510 1.00 67.86 247 LYS B O 1
ATOM 3884 N N . ASN B 2 248 ? 5.601 27.567 40.244 1.00 63.65 248 ASN B N 1
ATOM 3885 C CA . ASN B 2 248 ? 6.076 27.645 41.621 1.00 58.78 248 ASN B CA 1
ATOM 3886 C C . ASN B 2 248 ? 7.106 26.570 41.959 1.00 62.66 248 ASN B C 1
ATOM 3887 O O . ASN B 2 248 ? 7.225 26.168 43.122 1.00 58.03 248 ASN B O 1
ATOM 3892 N N . VAL B 2 249 ? 7.866 26.104 40.972 1.00 55.12 249 VAL B N 1
ATOM 3893 C CA . VAL B 2 249 ? 8.944 25.146 41.191 1.00 49.86 249 VAL B CA 1
ATOM 3894 C C . VAL B 2 249 ? 10.228 25.783 40.681 1.00 51.80 249 VAL B C 1
ATOM 3895 O O . VAL B 2 249 ? 10.370 26.035 39.478 1.00 56.18 249 VAL B O 1
ATOM 3899 N N . LYS B 2 250 ? 11.159 26.052 41.591 1.00 52.32 250 LYS B N 1
ATOM 3900 C CA . LYS B 2 250 ? 12.424 26.649 41.195 1.00 51.76 250 LYS B CA 1
ATOM 3901 C C . LYS B 2 250 ? 13.273 25.633 40.441 1.00 50.12 250 LYS B C 1
ATOM 3902 O O . LYS B 2 250 ? 13.234 24.429 40.711 1.00 51.53 250 LYS B O 1
ATOM 3908 N N . LEU B 2 251 ? 14.036 26.126 39.473 1.00 48.33 251 LEU B N 1
ATOM 3909 C CA . LEU B 2 251 ? 14.943 25.296 38.690 1.00 46.12 251 LEU B CA 1
ATOM 3910 C C . LEU B 2 251 ? 16.357 25.789 38.958 1.00 52.32 251 LEU B C 1
ATOM 3911 O O . LEU B 2 251 ? 16.713 26.908 38.571 1.00 59.89 251 LEU B O 1
ATOM 3916 N N . ILE B 2 252 ? 17.157 24.973 39.636 1.00 45.49 252 ILE B N 1
ATOM 3917 C CA . ILE B 2 252 ? 18.517 25.342 40.002 1.00 38.49 252 ILE B CA 1
ATOM 3918 C C . ILE B 2 252 ? 19.475 24.416 39.273 1.00 40.35 252 ILE B C 1
ATOM 3919 O O . ILE B 2 252 ? 19.424 23.192 39.446 1.00 42.87 252 ILE B O 1
ATOM 3924 N N . GLY B 2 253 ? 20.340 24.999 38.453 1.00 42.84 253 GLY B N 1
ATOM 3925 C CA . GLY B 2 253 ? 21.428 24.277 37.811 1.00 44.78 253 GLY B CA 1
ATOM 3926 C C . GLY B 2 253 ? 22.736 24.646 38.488 1.00 47.46 253 GLY B C 1
ATOM 3927 O O . GLY B 2 253 ? 22.930 25.795 38.890 1.00 48.41 253 GLY B O 1
ATOM 3928 N N . VAL B 2 254 ? 23.623 23.669 38.630 1.00 40.44 254 VAL B N 1
ATOM 3929 C CA . VAL B 2 254 ? 24.893 23.884 39.308 1.00 43.85 254 VAL B CA 1
ATOM 3930 C C . VAL B 2 254 ? 26.015 23.607 38.323 1.00 46.65 254 VAL B C 1
ATOM 3931 O O . VAL B 2 254 ? 26.165 22.478 37.841 1.00 38.80 254 VAL B O 1
ATOM 3935 N N . GLU B 2 255 ? 26.789 24.629 38.023 1.00 42.41 255 GLU B N 1
ATOM 3936 C CA . GLU B 2 255 ? 27.988 24.489 37.218 1.00 36.87 255 GLU B CA 1
ATOM 3937 C C . GLU B 2 255 ? 29.196 24.242 38.111 1.00 42.59 255 GLU B C 1
ATOM 3938 O O . GLU B 2 255 ? 29.167 24.525 39.314 1.00 41.71 255 GLU B O 1
ATOM 3944 N N . PRO B 2 256 ? 30.284 23.709 37.553 1.00 35.95 256 PRO B N 1
ATOM 3945 C CA . PRO B 2 256 ? 31.490 23.486 38.360 1.00 47.77 256 PRO B CA 1
ATOM 3946 C C . PRO B 2 256 ? 32.273 24.779 38.552 1.00 41.71 256 PRO B C 1
ATOM 3947 O O . PRO B 2 256 ? 32.497 25.534 37.603 1.00 36.51 256 PRO B O 1
ATOM 3951 N N . ALA B 2 257 ? 32.688 25.031 39.791 1.00 41.04 257 ALA B N 1
ATOM 3952 C CA . ALA B 2 257 ? 33.567 26.152 40.086 1.00 37.36 257 ALA B CA 1
ATOM 3953 C C . ALA B 2 257 ? 35.035 25.759 40.079 1.00 38.76 257 ALA B C 1
ATOM 3954 O O . ALA B 2 257 ? 35.896 26.639 40.176 1.00 53.79 257 ALA B O 1
ATOM 3956 N N . GLY B 2 258 ? 35.332 24.468 39.967 1.00 39.20 258 GLY B N 1
ATOM 3957 C CA . GLY B 2 258 ? 36.714 24.028 39.889 1.00 48.47 258 GLY B CA 1
ATOM 3958 C C . GLY B 2 258 ? 37.486 24.392 41.140 1.00 52.62 258 GLY B C 1
ATOM 3959 O O . GLY B 2 258 ? 37.013 24.220 42.271 1.00 44.73 258 GLY B O 1
ATOM 3960 N N . LYS B 2 259 ? 38.691 24.908 40.935 1.00 49.38 259 LYS B N 1
ATOM 3961 C CA . LYS B 2 259 ? 39.543 25.362 42.017 1.00 42.06 259 LYS B CA 1
ATOM 3962 C C . LYS B 2 259 ? 39.133 26.738 42.552 1.00 46.86 259 LYS B C 1
ATOM 3963 O O . LYS B 2 259 ? 39.873 27.308 43.362 1.00 51.95 259 LYS B O 1
ATOM 3969 N N . GLY B 2 260 ? 37.974 27.250 42.138 1.00 34.31 260 GLY B N 1
ATOM 3970 C CA . GLY B 2 260 ? 37.528 28.573 42.495 1.00 35.24 260 GLY B CA 1
ATOM 3971 C C . GLY B 2 260 ? 37.343 29.476 41.293 1.00 43.28 260 GLY B C 1
ATOM 3972 O O . GLY B 2 260 ? 38.207 29.537 40.407 1.00 49.74 260 GLY B O 1
ATOM 3973 N N . ILE B 2 261 ? 36.212 30.185 41.245 1.00 43.39 261 ILE B N 1
ATOM 3974 C CA . ILE B 2 261 ? 35.976 31.086 40.122 1.00 47.26 261 ILE B CA 1
ATOM 3975 C C . ILE B 2 261 ? 37.040 32.172 40.084 1.00 50.80 261 ILE B C 1
ATOM 3976 O O . ILE B 2 261 ? 37.517 32.553 39.009 1.00 49.11 261 ILE B O 1
ATOM 3981 N N . GLU B 2 262 ? 37.444 32.674 41.253 1.00 53.58 262 GLU B N 1
ATOM 3982 C CA . GLU B 2 262 ? 38.494 33.681 41.320 1.00 51.31 262 GLU B CA 1
ATOM 3983 C C . GLU B 2 262 ? 39.835 33.174 40.799 1.00 47.12 262 GLU B C 1
ATOM 3984 O O . GLU B 2 262 ? 40.720 33.991 40.524 1.00 58.97 262 GLU B O 1
ATOM 3986 N N . THR B 2 263 ? 40.008 31.860 40.649 1.00 44.29 263 THR B N 1
ATOM 3987 C CA . THR B 2 263 ? 41.265 31.300 40.166 1.00 55.74 263 THR B CA 1
ATOM 3988 C C . THR B 2 263 ? 41.297 31.090 38.658 1.00 46.78 263 THR B C 1
ATOM 3989 O O . THR B 2 263 ? 42.360 30.763 38.121 1.00 41.58 263 THR B O 1
ATOM 3993 N N . GLY B 2 264 ? 40.169 31.253 37.966 1.00 40.68 264 GLY B N 1
ATOM 3994 C CA . GLY B 2 264 ? 40.103 31.045 36.536 1.00 42.83 264 GLY B CA 1
ATOM 3995 C C . GLY B 2 264 ? 39.974 29.602 36.092 1.00 54.58 264 GLY B C 1
ATOM 3996 O O . GLY B 2 264 ? 39.582 29.358 34.943 1.00 51.70 264 GLY B O 1
ATOM 3997 N N . GLU B 2 265 ? 40.294 28.636 36.958 1.00 50.90 265 GLU B N 1
ATOM 3998 C CA . GLU B 2 265 ? 40.177 27.217 36.625 1.00 37.09 265 GLU B CA 1
ATOM 3999 C C . GLU B 2 265 ? 38.794 26.732 37.047 1.00 49.94 265 GLU B C 1
ATOM 4000 O O . GLU B 2 265 ? 38.601 26.124 38.103 1.00 54.38 265 GLU B O 1
ATOM 4006 N N . HIS B 2 266 ? 37.813 27.003 36.190 1.00 51.23 266 HIS B N 1
ATOM 4007 C CA . HIS B 2 266 ? 36.432 26.630 36.449 1.00 41.72 266 HIS B CA 1
ATOM 4008 C C . HIS B 2 266 ? 35.777 26.208 35.141 1.00 43.85 266 HIS B C 1
ATOM 4009 O O . HIS B 2 266 ? 36.407 26.183 34.079 1.00 53.18 266 HIS B O 1
ATOM 4016 N N . GLY B 2 267 ? 34.496 25.873 35.232 1.00 40.51 267 GLY B N 1
ATOM 4017 C CA . GLY B 2 267 ? 33.711 25.501 34.076 1.00 33.42 267 GLY B CA 1
ATOM 4018 C C . GLY B 2 267 ? 32.305 26.056 34.168 1.00 44.01 267 GLY B C 1
ATOM 4019 O O . GLY B 2 267 ? 31.329 25.347 33.900 1.00 51.98 267 GLY B O 1
ATOM 4020 N N . ALA B 2 268 ? 32.191 27.332 34.545 1.00 40.43 268 ALA B N 1
ATOM 4021 C CA . ALA B 2 268 ? 30.903 27.986 34.768 1.00 44.81 268 ALA B CA 1
ATOM 4022 C C . ALA B 2 268 ? 30.763 29.193 33.846 1.00 48.17 268 ALA B C 1
ATOM 4023 O O . ALA B 2 268 ? 30.852 30.343 34.295 1.00 48.25 268 ALA B O 1
ATOM 4025 N N . PRO B 2 269 ? 30.532 28.970 32.547 1.00 61.92 269 PRO B N 1
ATOM 4026 C CA . PRO B 2 269 ? 30.349 30.110 31.640 1.00 58.26 269 PRO B CA 1
ATOM 4027 C C . PRO B 2 269 ? 28.979 30.751 31.740 1.00 52.57 269 PRO B C 1
ATOM 4028 O O . PRO B 2 269 ? 28.823 31.902 31.312 1.00 53.34 269 PRO B O 1
ATOM 4032 N N . LEU B 2 270 ? 27.991 30.050 32.300 1.00 49.37 270 LEU B N 1
ATOM 4033 C CA . LEU B 2 270 ? 26.627 30.568 32.319 1.00 59.32 270 LEU B CA 1
ATOM 4034 C C . LEU B 2 270 ? 26.535 31.862 33.121 1.00 60.18 270 LEU B C 1
ATOM 4035 O O . LEU B 2 270 ? 25.794 32.781 32.747 1.00 59.24 270 LEU B O 1
ATOM 4040 N N . LYS B 2 271 ? 27.292 31.964 34.215 1.00 55.54 271 LYS B N 1
ATOM 4041 C CA . LYS B 2 271 ? 27.292 33.168 35.038 1.00 51.71 271 LYS B CA 1
ATOM 4042 C C . LYS B 2 271 ? 28.646 33.867 35.080 1.00 57.21 271 LYS B C 1
ATOM 4043 O O . LYS B 2 271 ? 28.812 34.823 35.845 1.00 64.26 271 LYS B O 1
ATOM 4049 N N . HIS B 2 272 ? 29.618 33.425 34.274 1.00 63.41 272 HIS B N 1
ATOM 4050 C CA . HIS B 2 272 ? 30.924 34.072 34.194 1.00 57.02 272 HIS B CA 1
ATOM 4051 C C . HIS B 2 272 ? 31.470 34.032 32.772 1.00 63.88 272 HIS B C 1
ATOM 4052 O O . HIS B 2 272 ? 32.686 33.931 32.571 1.00 66.44 272 HIS B O 1
ATOM 4059 N N . GLY B 2 273 ? 30.590 34.111 31.778 1.00 65.21 273 GLY B N 1
ATOM 4060 C CA . GLY B 2 273 ? 31.007 33.999 30.398 1.00 56.40 273 GLY B CA 1
ATOM 4061 C C . GLY B 2 273 ? 30.324 34.973 29.464 1.00 63.47 273 GLY B C 1
ATOM 4062 O O . GLY B 2 273 ? 29.143 35.300 29.627 1.00 66.74 273 GLY B O 1
ATOM 4063 N N . LYS B 2 274 ? 31.084 35.444 28.479 1.00 66.00 274 LYS B N 1
ATOM 4064 C CA . LYS B 2 274 ? 30.575 36.319 27.434 1.00 50.57 274 LYS B CA 1
ATOM 4065 C C . LYS B 2 274 ? 29.902 35.484 26.351 1.00 46.96 274 LYS B C 1
ATOM 4066 O O . LYS B 2 274 ? 30.392 34.414 25.981 1.00 40.99 274 LYS B O 1
ATOM 4072 N N . THR B 2 275 ? 28.770 35.969 25.850 1.00 57.26 275 THR B N 1
ATOM 4073 C CA . THR B 2 275 ? 28.070 35.254 24.791 1.00 57.57 275 THR B CA 1
ATOM 4074 C C . THR B 2 275 ? 28.900 35.266 23.512 1.00 62.25 275 THR B C 1
ATOM 4075 O O . THR B 2 275 ? 29.446 36.302 23.122 1.00 65.90 275 THR B O 1
ATOM 4079 N N . GLY B 2 276 ? 29.009 34.106 22.868 1.00 64.31 276 GLY B N 1
ATOM 4080 C CA . GLY B 2 276 ? 29.742 34.002 21.621 1.00 53.84 276 GLY B CA 1
ATOM 4081 C C . GLY B 2 276 ? 29.209 32.917 20.707 1.00 49.58 276 GLY B C 1
ATOM 4082 O O . GLY B 2 276 ? 28.127 32.374 20.952 1.00 37.05 276 GLY B O 1
ATOM 4083 N N . ILE B 2 277 ? 29.956 32.588 19.653 1.00 50.00 277 ILE B N 1
ATOM 4084 C CA . ILE B 2 277 ? 29.552 31.583 18.673 1.00 48.31 277 ILE B CA 1
ATOM 4085 C C . ILE B 2 277 ? 30.625 30.503 18.619 1.00 44.76 277 ILE B C 1
ATOM 4086 O O . ILE B 2 277 ? 31.786 30.785 18.298 1.00 43.39 277 ILE B O 1
ATOM 4091 N N . PHE B 2 278 ? 30.229 29.266 18.908 1.00 39.70 278 PHE B N 1
ATOM 4092 C CA . PHE B 2 278 ? 31.158 28.157 19.078 1.00 39.12 278 PHE B CA 1
ATOM 4093 C C . PHE B 2 278 ? 30.366 26.860 19.015 1.00 38.13 278 PHE B C 1
ATOM 4094 O O . PHE B 2 278 ? 29.188 26.830 19.377 1.00 39.64 278 PHE B O 1
ATOM 4102 N N . PHE B 2 279 ? 31.016 25.801 18.525 1.00 33.80 279 PHE B N 1
ATOM 4103 C CA . PHE B 2 279 ? 30.413 24.469 18.440 1.00 40.18 279 PHE B CA 1
ATOM 4104 C C . PHE B 2 279 ? 29.125 24.473 17.611 1.00 42.68 279 PHE B C 1
ATOM 4105 O O . PHE B 2 279 ? 28.231 23.648 17.821 1.00 37.13 279 PHE B O 1
ATOM 4113 N N . GLY B 2 280 ? 29.010 25.397 16.659 1.00 40.74 280 GLY B N 1
ATOM 4114 C CA . GLY B 2 280 ? 27.808 25.481 15.851 1.00 43.92 280 GLY B CA 1
ATOM 4115 C C . GLY B 2 280 ? 26.611 26.104 16.532 1.00 49.71 280 GLY B C 1
ATOM 4116 O O . GLY B 2 280 ? 25.477 25.858 16.110 1.00 45.58 280 GLY B O 1
ATOM 4125 N N . LYS B 2 282 ? 25.181 29.729 19.200 1.00 36.03 282 LYS B N 1
ATOM 4126 C CA . LYS B 2 282 ? 25.415 31.005 19.871 1.00 42.87 282 LYS B CA 1
ATOM 4127 C C . LYS B 2 282 ? 25.006 30.858 21.332 1.00 44.95 282 LYS B C 1
ATOM 4128 O O . LYS B 2 282 ? 23.829 30.625 21.626 1.00 37.66 282 LYS B O 1
ATOM 4134 N N . ALA B 2 283 ? 25.971 31.002 22.240 1.00 38.97 283 ALA B N 1
ATOM 4135 C CA . ALA B 2 283 ? 25.764 30.636 23.637 1.00 36.78 283 ALA B CA 1
ATOM 4136 C C . ALA B 2 283 ? 26.868 31.264 24.485 1.00 41.64 283 ALA B C 1
ATOM 4137 O O . ALA B 2 283 ? 27.888 31.726 23.951 1.00 41.46 283 ALA B O 1
ATOM 4139 N N . PRO B 2 284 ? 26.690 31.302 25.813 1.00 39.08 284 PRO B N 1
ATOM 4140 C CA . PRO B 2 284 ? 27.762 31.788 26.696 1.00 47.60 284 PRO B CA 1
ATOM 4141 C C . PRO B 2 284 ? 29.056 31.007 26.518 1.00 47.06 284 PRO B C 1
ATOM 4142 O O . PRO B 2 284 ? 29.050 29.785 26.345 1.00 60.41 284 PRO B O 1
ATOM 4146 N N . LEU B 2 285 ? 30.174 31.727 26.589 1.00 39.53 285 LEU B N 1
ATOM 4147 C CA . LEU B 2 285 ? 31.480 31.154 26.305 1.00 46.51 285 LEU B CA 1
ATOM 4148 C C . LEU B 2 285 ? 32.525 31.641 27.295 1.00 50.47 285 LEU B C 1
ATOM 4149 O O . LEU B 2 285 ? 32.556 32.822 27.650 1.00 48.41 285 LEU B O 1
ATOM 4162 N N . GLN B 2 287 ? 35.777 32.835 27.126 1.00 43.41 287 GLN B N 1
ATOM 4163 C CA . GLN B 2 287 ? 36.616 33.369 26.067 1.00 41.89 287 GLN B CA 1
ATOM 4164 C C . GLN B 2 287 ? 37.413 34.556 26.585 1.00 46.53 287 GLN B C 1
ATOM 4165 O O . GLN B 2 287 ? 37.050 35.197 27.576 1.00 40.30 287 GLN B O 1
ATOM 4171 N N . ASN B 2 288 ? 38.507 34.843 25.887 1.00 40.09 288 ASN B N 1
ATOM 4172 C CA . ASN B 2 288 ? 39.349 35.982 26.206 1.00 48.00 288 ASN B CA 1
ATOM 4173 C C . ASN B 2 288 ? 38.810 37.229 25.499 1.00 61.44 288 ASN B C 1
ATOM 4174 O O . ASN B 2 288 ? 37.781 37.189 24.817 1.00 42.13 288 ASN B O 1
ATOM 4179 N N . SER B 2 289 ? 39.519 38.351 25.637 1.00 61.36 289 SER B N 1
ATOM 4180 C CA . SER B 2 289 ? 39.059 39.602 25.043 1.00 68.01 289 SER B CA 1
ATOM 4181 C C . SER B 2 289 ? 39.097 39.584 23.520 1.00 67.87 289 SER B C 1
ATOM 4182 O O . SER B 2 289 ? 38.451 40.429 22.890 1.00 75.23 289 SER B O 1
ATOM 4185 N N . ASP B 2 290 ? 39.831 38.649 22.913 1.00 64.34 290 ASP B N 1
ATOM 4186 C CA . ASP B 2 290 ? 39.963 38.596 21.462 1.00 64.30 290 ASP B CA 1
ATOM 4187 C C . ASP B 2 290 ? 38.984 37.645 20.788 1.00 64.46 290 ASP B C 1
ATOM 4188 O O . ASP B 2 290 ? 38.792 37.744 19.571 1.00 69.67 290 ASP B O 1
ATOM 4193 N N . GLY B 2 291 ? 38.373 36.728 21.533 1.00 61.66 291 GLY B N 1
ATOM 4194 C CA . GLY B 2 291 ? 37.447 35.765 20.973 1.00 57.35 291 GLY B CA 1
ATOM 4195 C C . GLY B 2 291 ? 37.921 34.329 21.022 1.00 52.55 291 GLY B C 1
ATOM 4196 O O . GLY B 2 291 ? 37.145 33.429 20.683 1.00 67.03 291 GLY B O 1
ATOM 4197 N N . GLN B 2 292 ? 39.168 34.086 21.415 1.00 39.92 292 GLN B N 1
ATOM 4198 C CA . GLN B 2 292 ? 39.651 32.725 21.598 1.00 38.93 292 GLN B CA 1
ATOM 4199 C C . GLN B 2 292 ? 38.944 32.078 22.786 1.00 51.97 292 GLN B C 1
ATOM 4200 O O . GLN B 2 292 ? 38.814 32.688 23.850 1.00 50.57 292 GLN B O 1
ATOM 4206 N N . ILE B 2 293 ? 38.482 30.843 22.604 1.00 37.24 293 ILE B N 1
ATOM 4207 C CA . ILE B 2 293 ? 37.810 30.109 23.674 1.00 48.70 293 ILE B CA 1
ATOM 4208 C C . ILE B 2 293 ? 38.853 29.642 24.680 1.00 44.87 293 ILE B C 1
ATOM 4209 O O . ILE B 2 293 ? 39.907 29.115 24.303 1.00 39.04 293 ILE B O 1
ATOM 4214 N N . GLU B 2 294 ? 38.565 29.828 25.964 1.00 44.69 294 GLU B N 1
ATOM 4215 C CA . GLU B 2 294 ? 39.515 29.472 27.005 1.00 36.04 294 GLU B CA 1
ATOM 4216 C C . GLU B 2 294 ? 39.292 28.035 27.474 1.00 36.10 294 GLU B C 1
ATOM 4217 O O . GLU B 2 294 ? 38.221 27.450 27.294 1.00 41.16 294 GLU B O 1
ATOM 4223 N N . GLU B 2 295 ? 40.336 27.465 28.068 1.00 45.25 295 GLU B N 1
ATOM 4224 C CA . GLU B 2 295 ? 40.236 26.131 28.643 1.00 46.42 295 GLU B CA 1
ATOM 4225 C C . GLU B 2 295 ? 39.388 26.162 29.907 1.00 40.17 295 GLU B C 1
ATOM 4226 O O . GLU B 2 295 ? 39.571 27.029 30.767 1.00 50.77 295 GLU B O 1
ATOM 4232 N N . SER B 2 296 ? 38.456 25.222 30.016 1.00 43.48 296 SER B N 1
ATOM 4233 C CA . SER B 2 296 ? 37.657 25.049 31.219 1.00 40.82 296 SER B CA 1
ATOM 4234 C C . SER B 2 296 ? 38.267 23.961 32.098 1.00 38.23 296 SER B C 1
ATOM 4235 O O . SER B 2 296 ? 39.089 23.154 31.652 1.00 35.37 296 SER B O 1
ATOM 4238 N N . TYR B 2 297 ? 37.860 23.950 33.367 1.00 36.29 297 TYR B N 1
ATOM 4239 C CA . TYR B 2 297 ? 38.356 22.950 34.302 1.00 33.28 297 TYR B CA 1
ATOM 4240 C C . TYR B 2 297 ? 37.268 22.536 35.281 1.00 42.28 297 TYR B C 1
ATOM 4241 O O . TYR B 2 297 ? 36.520 23.376 35.790 1.00 35.30 297 TYR B O 1
ATOM 4250 N N . SER B 2 298 ? 37.210 21.236 35.557 1.00 48.40 298 SER B N 1
ATOM 4251 C CA . SER B 2 298 ? 36.431 20.707 36.663 1.00 38.42 298 SER B CA 1
ATOM 4252 C C . SER B 2 298 ? 37.103 19.436 37.152 1.00 40.36 298 SER B C 1
ATOM 4253 O O . SER B 2 298 ? 37.855 18.788 36.421 1.00 53.48 298 SER B O 1
ATOM 4256 N N . ILE B 2 299 ? 36.829 19.085 38.407 1.00 45.17 299 ILE B N 1
ATOM 4257 C CA . ILE B 2 299 ? 37.364 17.833 38.923 1.00 51.53 299 ILE B CA 1
ATOM 4258 C C . ILE B 2 299 ? 36.690 16.644 38.241 1.00 48.25 299 ILE B C 1
ATOM 4259 O O . ILE B 2 299 ? 37.301 15.579 38.096 1.00 51.90 299 ILE B O 1
ATOM 4264 N N . SER B 2 300 ? 35.448 16.803 37.785 1.00 43.06 300 SER B N 1
ATOM 4265 C CA . SER B 2 300 ? 34.752 15.760 37.039 1.00 54.05 300 SER B CA 1
ATOM 4266 C C . SER B 2 300 ? 34.804 16.074 35.549 1.00 39.99 300 SER B C 1
ATOM 4267 O O . SER B 2 300 ? 34.485 17.191 35.131 1.00 41.59 300 SER B O 1
ATOM 4270 N N . ALA B 2 301 ? 35.204 15.082 34.752 1.00 37.70 301 ALA B N 1
ATOM 4271 C CA . ALA B 2 301 ? 35.370 15.302 33.319 1.00 28.32 301 ALA B CA 1
ATOM 4272 C C . ALA B 2 301 ? 34.058 15.668 32.646 1.00 30.97 301 ALA B C 1
ATOM 4273 O O . ALA B 2 301 ? 34.055 16.420 31.665 1.00 33.42 301 ALA B O 1
ATOM 4275 N N . GLY B 2 302 ? 32.935 15.160 33.161 1.00 33.38 302 GLY B N 1
ATOM 4276 C CA . GLY B 2 302 ? 31.644 15.414 32.544 1.00 30.49 302 GLY B CA 1
ATOM 4277 C C . GLY B 2 302 ? 31.236 16.872 32.533 1.00 36.78 302 GLY B C 1
ATOM 4278 O O . GLY B 2 302 ? 30.396 17.266 31.719 1.00 40.84 302 GLY B O 1
ATOM 4279 N N . LEU B 2 303 ? 31.808 17.686 33.413 1.00 37.76 303 LEU B N 1
ATOM 4280 C CA . LEU B 2 303 ? 31.465 19.098 33.473 1.00 44.29 303 LEU B CA 1
ATOM 4281 C C . LEU B 2 303 ? 32.525 19.993 32.843 1.00 42.94 303 LEU B C 1
ATOM 4282 O O . LEU B 2 303 ? 32.332 21.213 32.788 1.00 35.79 303 LEU B O 1
ATOM 4287 N N . ASP B 2 304 ? 33.627 19.418 32.356 1.00 32.90 304 ASP B N 1
ATOM 4288 C CA . ASP B 2 304 ? 34.716 20.183 31.746 1.00 41.73 304 ASP B CA 1
ATOM 4289 C C . ASP B 2 304 ? 34.313 20.511 30.315 1.00 43.35 304 ASP B C 1
ATOM 4290 O O . ASP B 2 304 ? 34.630 19.787 29.368 1.00 47.50 304 ASP B O 1
ATOM 4295 N N . PHE B 2 305 ? 33.607 21.625 30.161 1.00 30.83 305 PHE B N 1
ATOM 4296 C CA . PHE B 2 305 ? 33.099 22.062 28.869 1.00 45.10 305 PHE B CA 1
ATOM 4297 C C . PHE B 2 305 ? 32.898 23.570 28.904 1.00 45.01 305 PHE B C 1
ATOM 4298 O O . PHE B 2 305 ? 32.048 24.071 29.653 1.00 50.18 305 PHE B O 1
ATOM 4306 N N . PRO B 2 306 ? 33.652 24.320 28.099 1.00 40.62 306 PRO B N 1
ATOM 4307 C CA . PRO B 2 306 ? 33.665 25.782 28.211 1.00 48.52 306 PRO B CA 1
ATOM 4308 C C . PRO B 2 306 ? 32.421 26.480 27.679 1.00 39.90 306 PRO B C 1
ATOM 4309 O O . PRO B 2 306 ? 32.436 27.708 27.555 1.00 34.48 306 PRO B O 1
ATOM 4313 N N . SER B 2 307 ? 31.341 25.766 27.381 1.00 39.63 307 SER B N 1
ATOM 4314 C CA . SER B 2 307 ? 30.095 26.409 26.958 1.00 46.32 307 SER B CA 1
ATOM 4315 C C . SER B 2 307 ? 28.940 25.751 27.711 1.00 40.97 307 SER B C 1
ATOM 4316 O O . SER B 2 307 ? 29.131 25.095 28.740 1.00 37.76 307 SER B O 1
ATOM 4319 N N . VAL B 2 308 ? 27.722 25.931 27.197 1.00 43.88 308 VAL B N 1
ATOM 4320 C CA . VAL B 2 308 ? 26.516 25.396 27.823 1.00 34.11 308 VAL B CA 1
ATOM 4321 C C . VAL B 2 308 ? 25.420 25.360 26.765 1.00 43.93 308 VAL B C 1
ATOM 4322 O O . VAL B 2 308 ? 25.469 26.091 25.775 1.00 36.47 308 VAL B O 1
ATOM 4326 N N . GLY B 2 309 ? 24.420 24.505 26.976 1.00 50.66 309 GLY B N 1
ATOM 4327 C CA . GLY B 2 309 ? 23.288 24.415 26.083 1.00 37.39 309 GLY B CA 1
ATOM 4328 C C . GLY B 2 309 ? 22.557 25.735 25.943 1.00 40.49 309 GLY B C 1
ATOM 4329 O O . GLY B 2 309 ? 22.656 26.619 26.798 1.00 42.22 309 GLY B O 1
ATOM 4330 N N . PRO B 2 310 ? 21.802 25.896 24.859 1.00 49.56 310 PRO B N 1
ATOM 4331 C CA . PRO B 2 310 ? 21.168 27.194 24.600 1.00 54.97 310 PRO B CA 1
ATOM 4332 C C . PRO B 2 310 ? 19.949 27.424 25.477 1.00 59.25 310 PRO B C 1
ATOM 4333 O O . PRO B 2 310 ? 19.732 28.538 25.966 1.00 61.33 310 PRO B O 1
ATOM 4337 N N . GLN B 2 311 ? 19.148 26.375 25.687 1.00 38.13 311 GLN B N 1
ATOM 4338 C CA . GLN B 2 311 ? 17.919 26.540 26.452 1.00 46.83 311 GLN B CA 1
ATOM 4339 C C . GLN B 2 311 ? 18.213 26.938 27.891 1.00 49.17 311 GLN B C 1
ATOM 4340 O O . GLN B 2 311 ? 17.397 27.618 28.525 1.00 45.40 311 GLN B O 1
ATOM 4346 N N . HIS B 2 312 ? 19.375 26.543 28.415 1.00 40.92 312 HIS B N 1
ATOM 4347 C CA . HIS B 2 312 ? 19.758 26.962 29.759 1.00 45.61 312 HIS B CA 1
ATOM 4348 C C . HIS B 2 312 ? 20.075 28.451 29.797 1.00 43.05 312 HIS B C 1
ATOM 4349 O O . HIS B 2 312 ? 19.562 29.184 30.651 1.00 39.81 312 HIS B O 1
ATOM 4356 N N . ALA B 2 313 ? 20.923 28.913 28.876 1.00 38.78 313 ALA B N 1
ATOM 4357 C CA . ALA B 2 313 ? 21.221 30.338 28.785 1.00 50.87 313 ALA B CA 1
ATOM 4358 C C . ALA B 2 313 ? 19.949 31.154 28.609 1.00 48.07 313 ALA B C 1
ATOM 4359 O O . ALA B 2 313 ? 19.814 32.242 29.181 1.00 44.21 313 ALA B O 1
ATOM 4361 N N . HIS B 2 314 ? 19.004 30.639 27.823 1.00 45.63 314 HIS B N 1
ATOM 4362 C CA . HIS B 2 314 ? 17.707 31.290 27.693 1.00 47.62 314 HIS B CA 1
ATOM 4363 C C . HIS B 2 314 ? 16.974 31.323 29.031 1.00 53.59 314 HIS B C 1
ATOM 4364 O O . HIS B 2 314 ? 16.490 32.375 29.461 1.00 44.37 314 HIS B O 1
ATOM 4371 N N . LEU B 2 315 ? 16.896 30.177 29.716 1.00 45.06 315 LEU B N 1
ATOM 4372 C CA . LEU B 2 315 ? 16.187 30.119 30.989 1.00 42.75 315 LEU B CA 1
ATOM 4373 C C . LEU B 2 315 ? 16.786 31.048 32.033 1.00 48.65 315 LEU B C 1
ATOM 4374 O O . LEU B 2 315 ? 16.084 31.443 32.971 1.00 47.96 315 LEU B O 1
ATOM 4379 N N . LEU B 2 316 ? 18.064 31.404 31.900 1.00 55.41 316 LEU B N 1
ATOM 4380 C CA . LEU B 2 316 ? 18.661 32.338 32.845 1.00 53.03 316 LEU B CA 1
ATOM 4381 C C . LEU B 2 316 ? 18.277 33.776 32.520 1.00 53.82 316 LEU B C 1
ATOM 4382 O O . LEU B 2 316 ? 18.005 34.567 33.430 1.00 67.58 316 LEU B O 1
ATOM 4387 N N . ALA B 2 317 ? 18.239 34.127 31.232 1.00 47.40 317 ALA B N 1
ATOM 4388 C CA . ALA B 2 317 ? 17.935 35.489 30.820 1.00 54.05 317 ALA B CA 1
ATOM 4389 C C . ALA B 2 317 ? 16.452 35.819 30.929 1.00 55.76 317 ALA B C 1
ATOM 4390 O O . ALA B 2 317 ? 16.087 36.998 30.824 1.00 62.92 317 ALA B O 1
ATOM 4392 N N . ILE B 2 318 ? 15.591 34.813 31.126 1.00 51.63 318 ILE B N 1
ATOM 4393 C CA . ILE B 2 318 ? 14.167 35.048 31.348 1.00 69.46 318 ILE B CA 1
ATOM 4394 C C . ILE B 2 318 ? 13.826 35.084 32.832 1.00 59.34 318 ILE B C 1
ATOM 4395 O O . ILE B 2 318 ? 12.739 35.552 33.203 1.00 54.89 318 ILE B O 1
ATOM 4400 N N . GLY B 2 319 ? 14.734 34.641 33.696 1.00 60.20 319 GLY B N 1
ATOM 4401 C CA . GLY B 2 319 ? 14.455 34.534 35.111 1.00 58.66 319 GLY B CA 1
ATOM 4402 C C . GLY B 2 319 ? 13.749 33.264 35.522 1.00 63.62 319 GLY B C 1
ATOM 4403 O O . GLY B 2 319 ? 13.304 33.171 36.670 1.00 78.50 319 GLY B O 1
ATOM 4404 N N . ARG B 2 320 ? 13.633 32.282 34.624 1.00 54.46 320 ARG B N 1
ATOM 4405 C CA . ARG B 2 320 ? 12.923 31.052 34.955 1.00 52.66 320 ARG B CA 1
ATOM 4406 C C . ARG B 2 320 ? 13.776 30.096 35.779 1.00 53.51 320 ARG B C 1
ATOM 4407 O O . ARG B 2 320 ? 13.239 29.357 36.612 1.00 50.81 320 ARG B O 1
ATOM 4415 N N . ALA B 2 321 ? 15.090 30.090 35.571 1.00 44.34 321 ALA B N 1
ATOM 4416 C CA . ALA B 2 321 ? 15.976 29.179 36.278 1.00 47.98 321 ALA B CA 1
ATOM 4417 C C . ALA B 2 321 ? 17.183 29.931 36.817 1.00 50.43 321 ALA B C 1
ATOM 4418 O O . ALA B 2 321 ? 17.722 30.821 36.152 1.00 56.93 321 ALA B O 1
ATOM 4420 N N . LYS B 2 322 ? 17.596 29.570 38.026 1.00 42.71 322 LYS B N 1
ATOM 4421 C CA . LYS B 2 322 ? 18.797 30.102 38.646 1.00 51.94 322 LYS B CA 1
ATOM 4422 C C . LYS B 2 322 ? 19.922 29.086 38.507 1.00 51.96 322 LYS B C 1
ATOM 4423 O O . LYS B 2 322 ? 19.696 27.875 38.558 1.00 40.14 322 LYS B O 1
ATOM 4429 N N . TYR B 2 323 ? 21.140 29.586 38.330 1.00 44.43 323 TYR B N 1
ATOM 4430 C CA . TYR B 2 323 ? 22.298 28.726 38.141 1.00 41.53 323 TYR B CA 1
ATOM 4431 C C . TYR B 2 323 ? 23.373 29.097 39.154 1.00 61.36 323 TYR B C 1
ATOM 4432 O O . TYR B 2 323 ? 23.692 30.278 39.322 1.00 72.11 323 TYR B O 1
ATOM 4441 N N . ALA B 2 324 ? 23.906 28.088 39.841 1.00 54.59 324 ALA B N 1
ATOM 4442 C CA . ALA B 2 324 ? 24.885 28.252 40.909 1.00 39.64 324 ALA B CA 1
ATOM 4443 C C . ALA B 2 324 ? 26.153 27.467 40.584 1.00 51.26 324 ALA B C 1
ATOM 4444 O O . ALA B 2 324 ? 26.240 26.763 39.574 1.00 53.51 324 ALA B O 1
ATOM 4446 N N . SER B 2 325 ? 27.141 27.588 41.469 1.00 50.32 325 SER B N 1
ATOM 4447 C CA . SER B 2 325 ? 28.442 26.965 41.289 1.00 47.64 325 SER B CA 1
ATOM 4448 C C . SER B 2 325 ? 28.790 26.134 42.514 1.00 51.01 325 SER B C 1
ATOM 4449 O O . SER B 2 325 ? 28.305 26.384 43.621 1.00 50.02 325 SER B O 1
ATOM 4452 N N . ALA B 2 326 ? 29.646 25.137 42.299 1.00 35.59 326 ALA B N 1
ATOM 4453 C CA . ALA B 2 326 ? 30.184 24.325 43.381 1.00 35.33 326 ALA B CA 1
ATOM 4454 C C . ALA B 2 326 ? 31.634 24.004 43.063 1.00 34.79 326 ALA B C 1
ATOM 4455 O O . ALA B 2 326 ? 31.942 23.557 41.955 1.00 40.50 326 ALA B O 1
ATOM 4457 N N . THR B 2 327 ? 32.520 24.240 44.025 1.00 36.87 327 THR B N 1
ATOM 4458 C CA . THR B 2 327 ? 33.941 24.033 43.801 1.00 34.99 327 THR B CA 1
ATOM 4459 C C . THR B 2 327 ? 34.257 22.541 43.794 1.00 40.57 327 THR B C 1
ATOM 4460 O O . THR B 2 327 ? 33.389 21.688 44.010 1.00 44.03 327 THR B O 1
ATOM 4464 N N . ASP B 2 328 ? 35.527 22.218 43.543 1.00 35.95 328 ASP B N 1
ATOM 4465 C CA . ASP B 2 328 ? 35.956 20.828 43.661 1.00 41.82 328 ASP B CA 1
ATOM 4466 C C . ASP B 2 328 ? 35.714 20.314 45.072 1.00 42.10 328 ASP B C 1
ATOM 4467 O O . ASP B 2 328 ? 35.128 19.244 45.264 1.00 44.27 328 ASP B O 1
ATOM 4472 N N . ASP B 2 329 ? 36.148 21.080 46.076 1.00 43.67 329 ASP B N 1
ATOM 4473 C CA . ASP B 2 329 ? 36.056 20.609 47.452 1.00 44.30 329 ASP B CA 1
ATOM 4474 C C . ASP B 2 329 ? 34.609 20.457 47.905 1.00 41.75 329 ASP B C 1
ATOM 4475 O O . ASP B 2 329 ? 34.300 19.534 48.668 1.00 43.41 329 ASP B O 1
ATOM 4480 N N . GLU B 2 330 ? 33.707 21.331 47.445 1.00 42.18 330 GLU B N 1
ATOM 4481 C C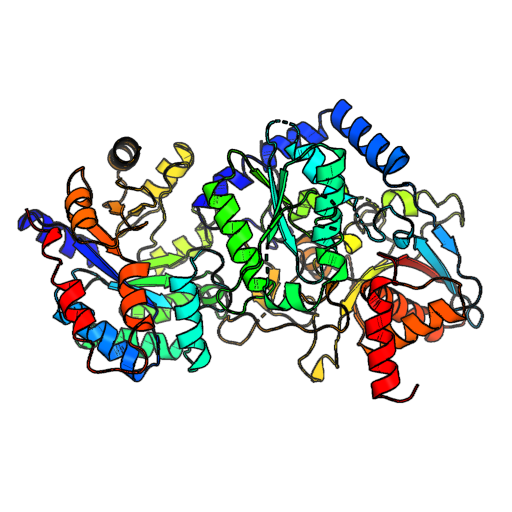A . GLU B 2 330 ? 32.305 21.201 47.838 1.00 37.14 330 GLU B CA 1
ATOM 4482 C C . GLU B 2 330 ? 31.682 19.938 47.252 1.00 39.53 330 GLU B C 1
ATOM 4483 O O . GLU B 2 330 ? 30.907 19.251 47.927 1.00 43.64 330 GLU B O 1
ATOM 4489 N N . ALA B 2 331 ? 32.014 19.608 46.002 1.00 37.83 331 ALA B N 1
ATOM 4490 C CA . ALA B 2 331 ? 31.515 18.364 45.425 1.00 39.24 331 ALA B CA 1
ATOM 4491 C C . ALA B 2 331 ? 32.201 17.149 46.037 1.00 34.89 331 ALA B C 1
ATOM 4492 O O . ALA B 2 331 ? 31.566 16.103 46.208 1.00 47.66 331 ALA B O 1
ATOM 4494 N N . LEU B 2 332 ? 33.488 17.265 46.368 1.00 31.87 332 LEU B N 1
ATOM 4495 C CA . LEU B 2 332 ? 34.193 16.172 47.030 1.00 38.90 332 LEU B CA 1
ATOM 4496 C C . LEU B 2 332 ? 33.586 15.871 48.395 1.00 54.81 332 LEU B C 1
ATOM 4497 O O . LEU B 2 332 ? 33.335 14.709 48.735 1.00 53.42 332 LEU B O 1
ATOM 4502 N N . ASP B 2 333 ? 33.350 16.909 49.198 1.00 51.87 333 ASP B N 1
ATOM 4503 C CA . ASP B 2 333 ? 32.750 16.689 50.508 1.00 57.13 333 ASP B CA 1
ATOM 4504 C C . ASP B 2 333 ? 31.323 16.170 50.386 1.00 41.11 333 ASP B C 1
ATOM 4505 O O . ASP B 2 333 ? 30.885 15.369 51.218 1.00 40.59 333 ASP B O 1
ATOM 4510 N N . ALA B 2 334 ? 30.592 16.597 49.355 1.00 33.07 334 ALA B N 1
ATOM 4511 C CA . ALA B 2 334 ? 29.270 16.030 49.112 1.00 43.38 334 ALA B CA 1
ATOM 4512 C C . ALA B 2 334 ? 29.365 14.587 48.635 1.00 45.24 334 ALA B C 1
ATOM 4513 O O . ALA B 2 334 ? 28.490 13.771 48.945 1.00 31.75 334 ALA B O 1
ATOM 4515 N N . PHE B 2 335 ? 30.411 14.263 47.875 1.00 52.03 335 PHE B N 1
ATOM 4516 C CA . PHE B 2 335 ? 30.659 12.878 47.496 1.00 44.46 335 PHE B CA 1
ATOM 4517 C C . PHE B 2 335 ? 30.839 12.007 48.731 1.00 35.86 335 PHE B C 1
ATOM 4518 O O . PHE B 2 335 ? 30.139 11.003 48.906 1.00 30.37 335 PHE B O 1
ATOM 4526 N N . LYS B 2 336 ? 31.774 12.394 49.606 1.00 35.09 336 LYS B N 1
ATOM 4527 C CA . LYS B 2 336 ? 32.077 11.605 50.796 1.00 35.66 336 LYS B CA 1
ATOM 4528 C C . LYS B 2 336 ? 30.876 11.501 51.724 1.00 49.37 336 LYS B C 1
ATOM 4529 O O . LYS B 2 336 ? 30.690 10.474 52.389 1.00 48.54 336 LYS B O 1
ATOM 4535 N N . LEU B 2 337 ? 30.041 12.541 51.765 1.00 36.79 337 LEU B N 1
ATOM 4536 C CA . LEU B 2 337 ? 28.876 12.522 52.640 1.00 38.79 337 LEU B CA 1
ATOM 4537 C C . LEU B 2 337 ? 27.836 11.514 52.169 1.00 42.32 337 LEU B C 1
ATOM 4538 O O . LEU B 2 337 ? 27.267 10.780 52.986 1.00 38.90 337 LEU B O 1
ATOM 4543 N N . LEU B 2 338 ? 27.560 11.468 50.861 1.00 31.86 338 LEU B N 1
ATOM 4544 C CA . LEU B 2 338 ? 26.539 10.545 50.374 1.00 39.56 338 LEU B CA 1
ATOM 4545 C C . LEU B 2 338 ? 26.968 9.094 50.546 1.00 41.63 338 LEU B C 1
ATOM 4546 O O . LEU B 2 338 ? 26.116 8.217 50.725 1.00 43.12 338 LEU B O 1
ATOM 4551 N N . CYS B 2 339 ? 28.274 8.820 50.505 1.00 35.23 339 CYS B N 1
ATOM 4552 C CA . CYS B 2 339 ? 28.736 7.468 50.796 1.00 37.74 339 CYS B CA 1
ATOM 4553 C C . CYS B 2 339 ? 28.514 7.113 52.259 1.00 45.49 339 CYS B C 1
ATOM 4554 O O . CYS B 2 339 ? 28.174 5.971 52.582 1.00 55.62 339 CYS B O 1
ATOM 4557 N N . LYS B 2 340 ? 28.723 8.067 53.164 1.00 53.11 340 LYS B N 1
ATOM 4558 C CA . LYS B 2 340 ? 28.734 7.723 54.579 1.00 39.65 340 LYS B CA 1
ATOM 4559 C C . LYS B 2 340 ? 27.326 7.772 55.162 1.00 36.36 340 LYS B C 1
ATOM 4560 O O . LYS B 2 340 ? 26.924 6.871 55.906 1.00 44.51 340 LYS B O 1
ATOM 4566 N N . LYS B 2 341 ? 26.553 8.805 54.812 1.00 38.81 341 LYS B N 1
ATOM 4567 C CA . LYS B 2 341 ? 25.227 8.995 55.394 1.00 43.72 341 LYS B CA 1
ATOM 4568 C C . LYS B 2 341 ? 24.171 8.158 54.674 1.00 48.65 341 LYS B C 1
ATOM 4569 O O . LYS B 2 341 ? 23.377 7.464 55.315 1.00 58.86 341 LYS B O 1
ATOM 4575 N N . GLU B 2 342 ? 24.135 8.224 53.347 1.00 50.29 342 GLU B N 1
ATOM 4576 C CA . GLU B 2 342 ? 23.327 7.313 52.555 1.00 41.72 342 GLU B CA 1
ATOM 4577 C C . GLU B 2 342 ? 24.207 6.145 52.120 1.00 60.76 342 GLU B C 1
ATOM 4578 O O . GLU B 2 342 ? 25.355 6.015 52.551 1.00 88.14 342 GLU B O 1
ATOM 4584 N N . GLY B 2 343 ? 23.689 5.274 51.266 1.00 44.71 343 GLY B N 1
ATOM 4585 C CA . GLY B 2 343 ? 24.512 4.169 50.822 1.00 58.30 343 GLY B CA 1
ATOM 4586 C C . GLY B 2 343 ? 24.836 4.235 49.347 1.00 67.79 343 GLY B C 1
ATOM 4587 O O . GLY B 2 343 ? 24.905 3.202 48.676 1.00 84.31 343 GLY B O 1
ATOM 4588 N N . ILE B 2 344 ? 25.042 5.443 48.831 1.00 49.25 344 ILE B N 1
ATOM 4589 C CA . ILE B 2 344 ? 25.146 5.683 47.398 1.00 42.17 344 ILE B CA 1
ATOM 4590 C C . ILE B 2 344 ? 26.473 6.364 47.102 1.00 37.01 344 ILE B C 1
ATOM 4591 O O . ILE B 2 344 ? 26.871 7.300 47.801 1.00 47.26 344 ILE B O 1
ATOM 4596 N N . ILE B 2 345 ? 27.158 5.891 46.065 1.00 41.30 345 ILE B N 1
ATOM 4597 C CA . ILE B 2 345 ? 28.363 6.540 45.558 1.00 40.96 345 ILE B CA 1
ATOM 4598 C C . ILE B 2 345 ? 27.957 7.367 44.339 1.00 40.46 345 ILE B C 1
ATOM 4599 O O . ILE B 2 345 ? 27.673 6.785 43.279 1.00 34.51 345 ILE B O 1
ATOM 4604 N N . PRO B 2 346 ? 27.899 8.690 44.443 1.00 40.47 346 PRO B N 1
ATOM 4605 C CA . PRO B 2 346 ? 27.443 9.509 43.322 1.00 33.63 346 PRO B CA 1
ATOM 4606 C C . PRO B 2 346 ? 28.575 9.817 42.355 1.00 37.84 346 PRO B C 1
ATOM 4607 O O . PRO B 2 346 ? 29.756 9.796 42.705 1.00 35.65 346 PRO B O 1
ATOM 4611 N N . ALA B 2 347 ? 28.183 10.106 41.119 1.00 42.46 347 ALA B N 1
ATOM 4612 C CA . ALA B 2 347 ? 29.126 10.643 40.153 1.00 27.79 347 ALA B CA 1
ATOM 4613 C C . ALA B 2 347 ? 29.575 12.027 40.601 1.00 35.61 347 ALA B C 1
ATOM 4614 O O . ALA B 2 347 ? 28.780 12.810 41.131 1.00 40.59 347 ALA B O 1
ATOM 4616 N N . LEU B 2 348 ? 30.861 12.325 40.402 1.00 35.03 348 LEU B N 1
ATOM 4617 C CA . LEU B 2 348 ? 31.374 13.635 40.797 1.00 43.51 348 LEU B CA 1
ATOM 4618 C C . LEU B 2 348 ? 30.672 14.761 40.055 1.00 43.01 348 LEU B C 1
ATOM 4619 O O . LEU B 2 348 ? 30.604 15.887 40.563 1.00 48.50 348 LEU B O 1
ATOM 4624 N N . GLU B 2 349 ? 30.152 14.486 38.857 1.00 28.63 349 GLU B N 1
ATOM 4625 C CA . GLU B 2 349 ? 29.271 15.448 38.206 1.00 37.13 349 GLU B CA 1
ATOM 4626 C C . GLU B 2 349 ? 28.042 15.712 39.065 1.00 41.69 349 GLU B C 1
ATOM 4627 O O . GLU B 2 349 ? 27.712 16.865 39.369 1.00 38.53 349 GLU B O 1
ATOM 4633 N N . SER B 2 350 ? 27.357 14.641 39.476 1.00 41.91 350 SER B N 1
ATOM 4634 C CA . SER B 2 350 ? 26.133 14.782 40.255 1.00 43.29 350 SER B CA 1
ATOM 4635 C C . SER B 2 350 ? 26.400 15.412 41.612 1.00 40.13 350 SER B C 1
ATOM 4636 O O . SER B 2 350 ? 25.527 16.097 42.155 1.00 42.94 350 SER B O 1
ATOM 4639 N N . SER B 2 351 ? 27.594 15.191 42.170 1.00 38.45 351 SER B N 1
ATOM 4640 C CA . SER B 2 351 ? 27.927 15.719 43.486 1.00 30.61 351 SER B CA 1
ATOM 4641 C C . SER B 2 351 ? 27.909 17.241 43.521 1.00 46.35 351 SER B C 1
ATOM 4642 O O . SER B 2 351 ? 27.722 17.820 44.596 1.00 40.40 351 SER B O 1
ATOM 4645 N N . HIS B 2 352 ? 28.106 17.905 42.378 1.00 43.75 352 HIS B N 1
ATOM 4646 C CA . HIS B 2 352 ? 27.983 19.359 42.348 1.00 36.79 352 HIS B CA 1
ATOM 4647 C C . HIS B 2 352 ? 26.554 19.794 42.646 1.00 39.80 352 HIS B C 1
ATOM 4648 O O . HIS B 2 352 ? 26.334 20.742 43.409 1.00 48.07 352 HIS B O 1
ATOM 4655 N N . ALA B 2 353 ? 25.570 19.111 42.057 1.00 41.00 353 ALA B N 1
ATOM 4656 C CA . ALA B 2 353 ? 24.179 19.393 42.394 1.00 49.23 353 ALA B CA 1
ATOM 4657 C C . ALA B 2 353 ? 23.896 19.088 43.860 1.00 42.06 353 ALA B C 1
ATOM 4658 O O . ALA B 2 353 ? 23.247 19.881 44.554 1.00 34.68 353 ALA B O 1
ATOM 4660 N N . LEU B 2 354 ? 24.384 17.944 44.348 1.00 36.14 354 LEU B N 1
ATOM 4661 C CA . LEU B 2 354 ? 24.167 17.564 45.741 1.00 37.42 354 LEU B CA 1
ATOM 4662 C C . LEU B 2 354 ? 24.787 18.574 46.698 1.00 34.22 354 LEU B C 1
ATOM 4663 O O . LEU B 2 354 ? 24.152 18.975 47.680 1.00 41.60 354 LEU B O 1
ATOM 4668 N N . ALA B 2 355 ? 26.025 18.998 46.429 1.00 33.97 355 ALA B N 1
ATOM 4669 C CA . ALA B 2 355 ? 26.688 19.956 47.311 1.00 40.76 355 ALA B CA 1
ATOM 4670 C C . ALA B 2 355 ? 25.872 21.232 47.450 1.00 46.62 355 ALA B C 1
ATOM 4671 O O . ALA B 2 355 ? 25.805 21.823 48.537 1.00 38.62 355 ALA B O 1
ATOM 4673 N N . HIS B 2 356 ? 25.241 21.671 46.360 1.00 37.49 356 HIS B N 1
ATOM 4674 C CA . HIS B 2 356 ? 24.405 22.861 46.439 1.00 48.30 356 HIS B CA 1
ATOM 4675 C C . HIS B 2 356 ? 23.157 22.605 47.273 1.00 53.81 356 HIS B C 1
ATOM 4676 O O . HIS B 2 356 ? 22.746 23.462 48.065 1.00 49.70 356 HIS B O 1
ATOM 4683 N N . ALA B 2 357 ? 22.539 21.434 47.107 1.00 50.86 357 ALA B N 1
ATOM 4684 C CA . ALA B 2 357 ? 21.378 21.094 47.921 1.00 39.07 357 ALA B CA 1
ATOM 4685 C C . ALA B 2 357 ? 21.744 21.022 49.398 1.00 40.16 357 ALA B C 1
ATOM 4686 O O . ALA B 2 357 ? 20.965 21.446 50.259 1.00 41.24 357 ALA B O 1
ATOM 4688 N N . LEU B 2 358 ? 22.928 20.490 49.712 1.00 42.86 358 LEU B N 1
ATOM 4689 C CA . LEU B 2 358 ? 23.377 20.478 51.100 1.00 53.60 358 LEU B CA 1
ATOM 4690 C C . LEU B 2 358 ? 23.534 21.892 51.643 1.00 61.09 358 LEU B C 1
ATOM 4691 O O . LEU B 2 358 ? 23.324 22.123 52.839 1.00 54.74 358 LEU B O 1
ATOM 4696 N N . LYS B 2 359 ? 23.896 22.849 50.783 1.00 62.17 359 LYS B N 1
ATOM 4697 C CA . LYS B 2 359 ? 23.915 24.249 51.192 1.00 57.90 359 LYS B CA 1
ATOM 4698 C C . LYS B 2 359 ? 22.515 24.722 51.570 1.00 57.90 359 LYS B C 1
ATOM 4699 O O . LYS B 2 359 ? 22.291 25.212 52.681 1.00 65.76 359 LYS B O 1
ATOM 4705 N N . LEU B 2 360 ? 21.550 24.562 50.659 1.00 49.24 360 LEU B N 1
ATOM 4706 C CA . LEU B 2 360 ? 20.191 25.032 50.920 1.00 49.33 360 LEU B CA 1
ATOM 4707 C C . LEU B 2 360 ? 19.604 24.414 52.183 1.00 57.08 360 LEU B C 1
ATOM 4708 O O . LEU B 2 360 ? 18.757 25.031 52.838 1.00 69.88 360 LEU B O 1
ATOM 4713 N N . ALA B 2 361 ? 20.038 23.206 52.545 1.00 52.42 361 ALA B N 1
ATOM 4714 C CA . ALA B 2 361 ? 19.523 22.576 53.755 1.00 55.21 361 ALA B CA 1
ATOM 4715 C C . ALA B 2 361 ? 20.222 23.104 55.005 1.00 62.93 361 ALA B C 1
ATOM 4716 O O . ALA B 2 361 ? 19.561 23.498 55.971 1.00 62.32 361 ALA B O 1
ATOM 4718 N N . TYR B 2 362 ? 21.559 23.130 55.003 1.00 66.36 362 TYR B N 1
ATOM 4719 C CA . TYR B 2 362 ? 22.295 23.522 56.202 1.00 62.07 362 TYR B CA 1
ATOM 4720 C C . TYR B 2 362 ? 22.249 25.025 56.466 1.00 60.15 362 TYR B C 1
ATOM 4721 O O . TYR B 2 362 ? 22.439 25.438 57.615 1.00 68.87 362 TYR B O 1
ATOM 4730 N N . GLU B 2 363 ? 22.012 25.852 55.440 1.00 49.74 363 GLU B N 1
ATOM 4731 C CA . GLU B 2 363 ? 21.985 27.299 55.650 1.00 68.16 363 GLU B CA 1
ATOM 4732 C C . GLU B 2 363 ? 20.701 27.758 56.333 1.00 78.44 363 GLU B C 1
ATOM 4733 O O . GLU B 2 363 ? 20.720 28.748 57.076 1.00 94.95 363 GLU B O 1
ATOM 4739 N N . ASP B 2 364 ? 19.586 27.069 56.092 1.00 65.73 364 ASP B N 1
ATOM 4740 C CA . ASP B 2 364 ? 18.317 27.326 56.774 1.00 60.24 364 ASP B CA 1
ATOM 4741 C C . ASP B 2 364 ? 17.795 26.012 57.342 1.00 63.64 364 ASP B C 1
ATOM 4742 O O . ASP B 2 364 ? 16.803 25.458 56.853 1.00 60.76 364 ASP B O 1
ATOM 4747 N N . PRO B 2 365 ? 18.441 25.484 58.387 1.00 64.51 365 PRO B N 1
ATOM 4748 C CA . PRO B 2 365 ? 18.096 24.131 58.849 1.00 59.08 365 PRO B CA 1
ATOM 4749 C C . PRO B 2 365 ? 16.710 24.010 59.464 1.00 62.95 365 PRO B C 1
ATOM 4750 O O . PRO B 2 365 ? 16.201 22.887 59.561 1.00 77.42 365 PRO B O 1
ATOM 4754 N N . ASN B 2 366 ? 16.078 25.106 59.877 1.00 55.81 366 ASN B N 1
ATOM 4755 C CA . ASN B 2 366 ? 14.748 25.044 60.470 1.00 69.41 366 ASN B CA 1
ATOM 4756 C C . ASN B 2 366 ? 13.641 25.319 59.458 1.00 66.48 366 ASN B C 1
ATOM 4757 O O . ASN B 2 366 ? 12.474 25.439 59.845 1.00 67.88 366 ASN B O 1
ATOM 4762 N N . LYS B 2 367 ? 13.981 25.408 58.176 1.00 59.13 367 LYS B N 1
ATOM 4763 C CA . LYS B 2 367 ? 13.033 25.732 57.119 1.00 59.28 367 LYS B CA 1
ATOM 4764 C C . LYS B 2 367 ? 12.492 24.456 56.490 1.00 67.28 367 LYS B C 1
ATOM 4765 O O . LYS B 2 367 ? 13.265 23.602 56.046 1.00 65.31 367 LYS B O 1
ATOM 4771 N N . GLU B 2 368 ? 11.168 24.331 56.449 1.00 70.37 368 GLU B N 1
ATOM 4772 C CA . GLU B 2 368 ? 10.538 23.186 55.801 1.00 63.32 368 GLU B CA 1
ATOM 4773 C C . GLU B 2 368 ? 10.760 23.284 54.295 1.00 69.91 368 GLU B C 1
ATOM 4774 O O . GLU B 2 368 ? 10.257 24.208 53.647 1.00 64.06 368 GLU B O 1
ATOM 4776 N N . GLN B 2 369 ? 11.519 22.337 53.739 1.00 78.98 369 GLN B N 1
ATOM 4777 C CA . GLN B 2 369 ? 11.907 22.364 52.335 1.00 82.22 369 GLN B CA 1
ATOM 4778 C C . GLN B 2 369 ? 11.794 20.969 51.736 1.00 77.71 369 GLN B C 1
ATOM 4779 O O . GLN B 2 369 ? 12.052 19.963 52.404 1.00 87.23 369 GLN B O 1
ATOM 4785 N N . LEU B 2 370 ? 11.419 20.921 50.457 1.00 58.08 370 LEU B N 1
ATOM 4786 C CA . LEU B 2 370 ? 11.299 19.677 49.699 1.00 50.92 370 LEU B CA 1
ATOM 4787 C C . LEU B 2 370 ? 12.124 19.838 48.421 1.00 64.90 370 LEU B C 1
ATOM 4788 O O . LEU B 2 370 ? 11.703 20.530 47.488 1.00 55.17 370 LEU B O 1
ATOM 4793 N N . LEU B 2 371 ? 13.297 19.204 48.379 1.00 45.48 371 LEU B N 1
ATOM 4794 C CA . LEU B 2 371 ? 14.256 19.393 47.298 1.00 44.44 371 LEU B CA 1
ATOM 4795 C C . LEU B 2 371 ? 14.533 18.084 46.570 1.00 52.40 371 LEU B C 1
ATOM 4796 O O . LEU B 2 371 ? 14.540 17.005 47.173 1.00 56.64 371 LEU B O 1
ATOM 4801 N N . VAL B 2 372 ? 14.783 18.196 45.265 1.00 42.47 372 VAL B N 1
ATOM 4802 C CA . VAL B 2 372 ? 15.146 17.065 44.418 1.00 41.16 372 VAL B CA 1
ATOM 4803 C C . VAL B 2 372 ? 16.533 17.301 43.838 1.00 50.50 372 VAL B C 1
ATOM 4804 O O . VAL B 2 372 ? 16.816 18.380 43.303 1.00 45.10 372 VAL B O 1
ATOM 4808 N N . VAL B 2 373 ? 17.383 16.285 43.925 1.00 38.96 373 VAL B N 1
ATOM 4809 C CA . VAL B 2 373 ? 18.694 16.285 43.292 1.00 45.27 373 VAL B CA 1
ATOM 4810 C C . VAL B 2 373 ? 18.673 15.235 42.193 1.00 56.85 373 VAL B C 1
ATOM 4811 O O . VAL B 2 373 ? 18.351 14.066 42.445 1.00 65.77 373 VAL B O 1
ATOM 4815 N N . ASN B 2 374 ? 18.998 15.644 40.973 1.00 53.26 374 ASN B N 1
ATOM 4816 C CA . ASN B 2 374 ? 19.074 14.696 39.865 1.00 47.85 374 ASN B CA 1
ATOM 4817 C C . ASN B 2 374 ? 20.395 13.956 39.974 1.00 45.93 374 ASN B C 1
ATOM 4818 O O . ASN B 2 374 ? 21.434 14.448 39.530 1.00 48.88 374 ASN B O 1
ATOM 4823 N N . LEU B 2 375 ? 20.367 12.771 40.581 1.00 36.09 375 LEU B N 1
ATOM 4824 C CA . LEU B 2 375 ? 21.580 11.970 40.683 1.00 33.85 375 LEU B CA 1
ATOM 4825 C C . LEU B 2 375 ? 21.914 11.401 39.312 1.00 33.37 375 LEU B C 1
ATOM 4826 O O . LEU B 2 375 ? 21.548 10.267 38.994 1.00 46.80 375 LEU B O 1
ATOM 4831 N N . SER B 2 376 ? 22.615 12.185 38.495 1.00 40.29 376 SER B N 1
ATOM 4832 C CA . SER B 2 376 ? 22.753 11.858 37.081 1.00 41.72 376 SER B CA 1
ATOM 4833 C C . SER B 2 376 ? 23.523 10.567 36.830 1.00 44.51 376 SER B C 1
ATOM 4834 O O . SER B 2 376 ? 23.343 9.961 35.769 1.00 43.64 376 SER B O 1
ATOM 4837 N N . GLY B 2 377 ? 24.367 10.123 37.758 1.00 32.01 377 GLY B N 1
ATOM 4838 C CA . GLY B 2 377 ? 25.140 8.930 37.458 1.00 46.33 377 GLY B CA 1
ATOM 4839 C C . GLY B 2 377 ? 25.821 8.329 38.666 1.00 39.69 377 GLY B C 1
ATOM 4840 O O . GLY B 2 377 ? 25.953 8.959 39.717 1.00 44.21 377 GLY B O 1
ATOM 4841 N N . ARG B 2 378 ? 26.266 7.088 38.481 1.00 47.49 378 ARG B N 1
ATOM 4842 C CA . ARG B 2 378 ? 27.018 6.346 39.483 1.00 43.44 378 ARG B CA 1
ATOM 4843 C C . ARG B 2 378 ? 28.434 6.908 39.633 1.00 40.77 378 ARG B C 1
ATOM 4844 O O . ARG B 2 378 ? 29.003 7.507 38.713 1.00 48.84 378 ARG B O 1
ATOM 4852 N N . GLY B 2 379 ? 29.023 6.654 40.800 1.00 31.57 379 GLY B N 1
ATOM 4853 C CA . GLY B 2 379 ? 30.353 7.126 41.115 1.00 30.72 379 GLY B CA 1
ATOM 4854 C C . GLY B 2 379 ? 31.473 6.114 41.069 1.00 38.55 379 GLY B C 1
ATOM 4855 O O . GLY B 2 379 ? 32.618 6.471 41.388 1.00 30.88 379 GLY B O 1
ATOM 4856 N N . ASP B 2 380 ? 31.208 4.866 40.680 1.00 38.73 380 ASP B N 1
ATOM 4857 C CA . ASP B 2 380 ? 32.276 3.870 40.608 1.00 38.11 380 ASP B CA 1
ATOM 4858 C C . ASP B 2 380 ? 33.414 4.312 39.699 1.00 45.68 380 ASP B C 1
ATOM 4859 O O . ASP B 2 380 ? 34.568 3.946 39.940 1.00 40.14 380 ASP B O 1
ATOM 4864 N N . LYS B 2 381 ? 33.113 5.103 38.664 1.00 47.21 381 LYS B N 1
ATOM 4865 C CA . LYS B 2 381 ? 34.159 5.581 37.766 1.00 36.97 381 LYS B CA 1
ATOM 4866 C C . LYS B 2 381 ? 35.091 6.578 38.446 1.00 43.34 381 LYS B C 1
ATOM 4867 O O . LYS B 2 381 ? 36.257 6.704 38.050 1.00 56.26 381 LYS B O 1
ATOM 4873 N N . ASP B 2 382 ? 34.607 7.292 39.460 1.00 36.94 382 ASP B N 1
ATOM 4874 C CA . ASP B 2 382 ? 35.391 8.319 40.132 1.00 31.66 382 ASP B CA 1
ATOM 4875 C C . ASP B 2 382 ? 36.113 7.798 41.369 1.00 39.53 382 ASP B C 1
ATOM 4876 O O . ASP B 2 382 ? 36.745 8.585 42.080 1.00 42.41 382 ASP B O 1
ATOM 4881 N N . ILE B 2 383 ? 36.034 6.492 41.633 1.00 37.93 383 ILE B N 1
ATOM 4882 C CA . ILE B 2 383 ? 36.718 5.906 42.783 1.00 37.31 383 ILE B CA 1
ATOM 4883 C C . ILE B 2 383 ? 38.204 6.240 42.748 1.00 46.44 383 ILE B C 1
ATOM 4884 O O . ILE B 2 383 ? 38.781 6.690 43.744 1.00 44.36 383 ILE B O 1
ATOM 4889 N N . PHE B 2 384 ? 38.844 6.041 41.592 1.00 47.74 384 PHE B N 1
ATOM 4890 C CA . PHE B 2 384 ? 40.278 6.293 41.499 1.00 54.51 384 PHE B CA 1
ATOM 4891 C C . PHE B 2 384 ? 40.592 7.774 41.672 1.00 55.24 384 PHE B C 1
ATOM 4892 O O . PHE B 2 384 ? 41.602 8.131 42.289 1.00 52.75 384 PHE B O 1
ATOM 4900 N N . THR B 2 385 ? 39.735 8.650 41.144 1.00 50.19 385 THR B N 1
ATOM 4901 C CA . THR B 2 385 ? 39.985 10.084 41.244 1.00 39.69 385 THR B CA 1
ATOM 4902 C C . THR B 2 385 ? 39.874 10.562 42.687 1.00 51.72 385 THR B C 1
ATOM 4903 O O . THR B 2 385 ? 40.753 11.278 43.183 1.00 55.86 385 THR B O 1
ATOM 4907 N N . VAL B 2 386 ? 38.798 10.180 43.378 1.00 38.06 386 VAL B N 1
ATOM 4908 C CA . VAL B 2 386 ? 38.599 10.643 44.748 1.00 38.35 386 VAL B CA 1
ATOM 4909 C C . VAL B 2 386 ? 39.710 10.126 45.651 1.00 47.56 386 VAL B C 1
ATOM 4910 O O . VAL B 2 386 ? 40.188 10.840 46.542 1.00 64.55 386 VAL B O 1
ATOM 4914 N N . HIS B 2 387 ? 40.156 8.889 45.423 1.00 51.58 387 HIS B N 1
ATOM 4915 C CA . HIS B 2 387 ? 41.187 8.310 46.278 1.00 61.71 387 HIS B CA 1
ATOM 4916 C C . HIS B 2 387 ? 42.507 9.057 46.141 1.00 64.44 387 HIS B C 1
ATOM 4917 O O . HIS B 2 387 ? 43.222 9.249 47.131 1.00 66.94 387 HIS B O 1
ATOM 4924 N N . ASP B 2 388 ? 42.848 9.488 44.928 1.00 65.49 388 ASP B N 1
ATOM 4925 C CA . ASP B 2 388 ? 44.126 10.157 44.723 1.00 72.75 388 ASP B CA 1
ATOM 4926 C C . ASP B 2 388 ? 44.117 11.589 45.241 1.00 68.73 388 ASP B C 1
ATOM 4927 O O . ASP B 2 388 ? 45.141 12.065 45.742 1.00 74.77 388 ASP B O 1
ATOM 4932 N N . ILE B 2 389 ? 42.984 12.287 45.136 1.00 65.36 389 ILE B N 1
ATOM 4933 C CA . ILE B 2 389 ? 42.894 13.633 45.693 1.00 61.68 389 ILE B CA 1
ATOM 4934 C C . ILE B 2 389 ? 42.892 13.577 47.216 1.00 79.84 389 ILE B C 1
ATOM 4935 O O . ILE B 2 389 ? 43.466 14.445 47.885 1.00 83.50 389 ILE B O 1
ATOM 4940 N N . LEU B 2 390 ? 42.256 12.551 47.789 1.00 79.63 390 LEU B N 1
ATOM 4941 C CA . LEU B 2 390 ? 42.262 12.393 49.239 1.00 83.61 390 LEU B CA 1
ATOM 4942 C C . LEU B 2 390 ? 43.652 12.034 49.752 1.00 89.13 390 LEU B C 1
ATOM 4943 O O . LEU B 2 390 ? 44.093 12.558 50.781 1.00 100.24 390 LEU B O 1
ATOM 4948 N N . LYS B 2 391 ? 44.360 11.147 49.046 1.00 90.02 391 LYS B N 1
ATOM 4949 C CA . LYS B 2 391 ? 45.715 10.785 49.452 1.00 79.68 391 LYS B CA 1
ATOM 4950 C C . LYS B 2 391 ? 46.696 11.930 49.226 1.00 76.02 391 LYS B C 1
ATOM 4951 O O . LYS B 2 391 ? 47.643 12.095 50.005 1.00 73.39 391 LYS B O 1
ATOM 4953 N N . GLU B 2 392 ? 46.485 12.732 48.177 1.00 72.66 392 GLU B N 1
ATOM 4954 C CA . GLU B 2 392 ? 47.342 13.891 47.943 1.00 77.55 392 GLU B CA 1
ATOM 4955 C C . GLU B 2 392 ? 47.201 14.933 49.048 1.00 81.64 392 GLU B C 1
ATOM 4956 O O . GLU B 2 392 ? 48.129 15.716 49.277 1.00 85.16 392 GLU B O 1
ATOM 4958 N N . LYS B 2 393 ? 46.058 14.965 49.736 1.00 73.70 393 LYS B N 1
ATOM 4959 C CA . LYS B 2 393 ? 45.878 15.870 50.866 1.00 73.19 393 LYS B CA 1
ATOM 4960 C C . LYS B 2 393 ? 46.201 15.162 52.179 1.00 94.76 393 LYS B C 1
ATOM 4961 O O . LYS B 2 393 ? 47.278 15.369 52.747 1.00 92.50 393 LYS B O 1
ATOM 4963 N N . GLY B 2 394 ? 45.279 14.330 52.670 1.00 97.30 394 GLY B N 1
ATOM 4964 C CA . GLY B 2 394 ? 45.493 13.585 53.899 1.00 83.48 394 GLY B CA 1
ATOM 4965 C C . GLY B 2 394 ? 44.460 12.506 54.167 1.00 81.89 394 GLY B C 1
ATOM 4966 O O . GLY B 2 394 ? 43.510 12.721 54.928 1.00 74.20 394 GLY B O 1
ATOM 4967 N N . GLU B 2 395 ? 44.638 11.338 53.553 1.00 92.36 395 GLU B N 1
ATOM 4968 C CA . GLU B 2 395 ? 43.740 10.200 53.754 1.00 78.42 395 GLU B CA 1
ATOM 4969 C C . GLU B 2 395 ? 44.458 8.876 53.500 1.00 73.31 395 GLU B C 1
ATOM 4970 O O . GLU B 2 395 ? 44.526 8.014 54.378 1.00 68.16 395 GLU B O 1
#